Protein AF-A0A960Y0X4-F1 (afdb_monomer)

Nearest PDB structures (foldseek):
  5dse-assembly2_C  TM=6.921E-01  e=1.414E-07  Homo sapiens
  5w5h-assembly1_C  TM=6.794E-01  e=2.603E-06  Homo sapiens
  7y4i-assembly1_A  TM=2.860E-01  e=6.450E-10  Arabidopsis thaliana
  5l9u-assembly1_P  TM=4.238E-01  e=8.058E-06  Homo sapiens
  4rg9-assembly1_B  TM=3.822E-01  e=6.781E-05  Homo sapiens

Structure (mmCIF, N/CA/C/O backbone):
data_AF-A0A960Y0X4-F1
#
_entry.id   AF-A0A960Y0X4-F1
#
loop_
_atom_site.group_PDB
_atom_site.id
_atom_site.type_symbol
_atom_site.label_atom_id
_atom_site.label_alt_id
_atom_site.label_comp_id
_atom_site.label_asym_id
_atom_site.label_entity_id
_atom_site.label_seq_id
_atom_site.pdbx_PDB_ins_code
_atom_site.Cartn_x
_atom_site.Cartn_y
_atom_site.Cartn_z
_atom_site.occupancy
_atom_site.B_iso_or_equiv
_atom_site.auth_seq_id
_atom_site.auth_comp_id
_atom_site.auth_asym_id
_atom_site.auth_atom_id
_atom_site.pdbx_PDB_model_num
ATOM 1 N N . MET A 1 1 ? 31.683 33.259 -74.687 1.00 52.53 1 MET A N 1
ATOM 2 C CA . MET A 1 1 ? 31.850 31.888 -74.141 1.00 52.53 1 MET A CA 1
ATOM 3 C C . MET A 1 1 ? 31.065 30.911 -74.999 1.00 52.53 1 MET A C 1
ATOM 5 O O . MET A 1 1 ? 29.959 31.252 -75.394 1.00 52.53 1 MET A O 1
ATOM 9 N N . SER A 1 2 ? 31.614 29.732 -75.316 1.00 57.78 2 SER A N 1
ATOM 10 C CA . SER A 1 2 ? 30.882 28.741 -76.121 1.00 57.78 2 SER A CA 1
ATOM 11 C C . SER A 1 2 ? 29.668 28.186 -75.347 1.00 57.78 2 SER A C 1
ATOM 13 O O . SER A 1 2 ? 29.737 28.097 -74.115 1.00 57.78 2 SER A O 1
ATOM 15 N N . PRO A 1 3 ? 28.591 27.734 -76.020 1.00 58.56 3 PRO A N 1
ATOM 16 C CA . PRO A 1 3 ? 27.426 27.129 -75.360 1.00 58.56 3 PRO A CA 1
ATOM 17 C C . PRO A 1 3 ? 27.784 25.932 -74.458 1.00 58.56 3 PRO A C 1
ATOM 19 O O . PRO A 1 3 ? 27.142 25.699 -73.435 1.00 58.56 3 PRO A O 1
ATOM 22 N N . LYS A 1 4 ? 28.865 25.205 -74.778 1.00 52.84 4 LYS A N 1
ATOM 23 C CA . LYS A 1 4 ? 29.388 24.096 -73.958 1.00 52.84 4 LYS A CA 1
ATOM 24 C C . LYS A 1 4 ? 30.026 24.572 -72.646 1.00 52.84 4 LYS A C 1
ATOM 26 O O . LYS A 1 4 ? 29.969 23.856 -71.650 1.00 52.84 4 LYS A O 1
ATOM 31 N N . THR A 1 5 ? 30.600 25.775 -72.621 1.00 53.91 5 THR A N 1
ATOM 32 C CA . THR A 1 5 ? 31.235 26.365 -71.431 1.00 53.91 5 THR A CA 1
ATOM 33 C C . THR A 1 5 ? 30.184 26.878 -70.442 1.00 53.91 5 THR A C 1
ATOM 35 O O . THR A 1 5 ? 30.321 26.660 -69.244 1.00 53.91 5 THR A O 1
ATOM 38 N N . ILE A 1 6 ? 29.090 27.465 -70.941 1.00 56.78 6 ILE A N 1
ATOM 39 C CA . ILE A 1 6 ? 27.964 27.936 -70.115 1.00 56.78 6 ILE A CA 1
ATOM 40 C C . ILE A 1 6 ? 27.218 26.748 -69.496 1.00 56.78 6 ILE A C 1
ATOM 42 O O . ILE A 1 6 ? 26.946 26.767 -68.303 1.00 56.78 6 ILE A O 1
ATOM 46 N N . LYS A 1 7 ? 26.984 25.663 -70.252 1.00 51.16 7 LYS A N 1
ATOM 47 C CA . LYS A 1 7 ? 26.340 24.445 -69.723 1.00 51.16 7 LYS A CA 1
ATOM 48 C C . LYS A 1 7 ? 27.192 23.743 -68.653 1.00 51.16 7 LYS A C 1
ATOM 50 O O . LYS A 1 7 ? 26.644 23.249 -67.678 1.00 51.16 7 LYS A O 1
ATOM 55 N N . ARG A 1 8 ? 28.527 23.744 -68.789 1.00 51.09 8 ARG A N 1
ATOM 56 C CA . ARG A 1 8 ? 29.443 23.213 -67.761 1.00 51.09 8 ARG A CA 1
ATOM 57 C C . ARG A 1 8 ? 29.475 24.073 -66.500 1.00 51.09 8 ARG A C 1
ATOM 59 O O . ARG A 1 8 ? 29.460 23.505 -65.421 1.00 51.09 8 ARG A O 1
ATOM 66 N N . ILE A 1 9 ? 29.461 25.400 -66.628 1.00 55.06 9 ILE A N 1
ATOM 67 C CA . ILE A 1 9 ? 29.443 26.320 -65.480 1.00 55.06 9 ILE A CA 1
ATOM 68 C C . ILE A 1 9 ? 28.089 26.293 -64.768 1.00 55.06 9 ILE A C 1
ATOM 70 O O . ILE A 1 9 ? 28.076 26.302 -63.549 1.00 55.06 9 ILE A O 1
ATOM 74 N N . PHE A 1 10 ? 26.969 26.162 -65.487 1.00 49.91 10 PHE A N 1
ATOM 75 C CA . PHE A 1 10 ? 25.638 26.013 -64.879 1.00 49.91 10 PHE A CA 1
ATOM 76 C C . PHE A 1 10 ? 25.468 24.674 -64.147 1.00 49.91 10 PHE A C 1
ATOM 78 O O . PHE A 1 10 ? 24.898 24.633 -63.063 1.00 49.91 10 PHE A O 1
ATOM 85 N N . VAL A 1 11 ? 26.011 23.582 -64.699 1.00 52.34 11 VAL A N 1
ATOM 86 C CA . VAL A 1 11 ? 26.062 22.282 -64.010 1.00 52.34 11 VAL A CA 1
ATOM 87 C C . VAL A 1 11 ? 26.974 22.363 -62.777 1.00 52.34 11 VAL A C 1
ATOM 89 O O . VAL A 1 11 ? 26.594 21.869 -61.723 1.00 52.34 11 VAL A O 1
ATOM 92 N N . PHE A 1 12 ? 28.109 23.070 -62.850 1.00 48.59 12 PHE A N 1
ATOM 93 C CA . PHE A 1 12 ? 28.988 23.322 -61.696 1.00 48.59 12 PHE A CA 1
ATOM 94 C C . PHE A 1 12 ? 28.340 24.225 -60.625 1.00 48.59 12 PHE A C 1
ATOM 96 O O . PHE A 1 12 ? 28.504 23.966 -59.439 1.00 48.59 12 PHE A O 1
ATOM 103 N N . LEU A 1 13 ? 27.570 25.250 -61.009 1.00 46.69 13 LEU A N 1
ATOM 104 C CA . LEU A 1 13 ? 26.924 26.192 -60.080 1.00 46.69 13 LEU A CA 1
ATOM 105 C C . LEU A 1 13 ? 25.698 25.615 -59.365 1.00 46.69 13 LEU A C 1
ATOM 107 O O . LEU A 1 13 ? 25.328 26.130 -58.318 1.00 46.69 13 LEU A O 1
ATOM 111 N N . ILE A 1 14 ? 25.080 24.561 -59.905 1.00 50.66 14 ILE A N 1
ATOM 112 C CA . ILE A 1 14 ? 24.002 23.825 -59.229 1.00 50.66 14 ILE A CA 1
ATOM 113 C C . ILE A 1 14 ? 24.585 22.689 -58.374 1.00 50.66 14 ILE A C 1
ATOM 115 O O . ILE A 1 14 ? 24.101 22.470 -57.271 1.00 50.66 14 ILE A O 1
ATOM 119 N N . LEU A 1 15 ? 25.660 22.022 -58.821 1.00 42.72 15 LEU A N 1
ATOM 120 C CA . LEU A 1 15 ? 26.293 20.925 -58.073 1.00 42.72 15 LEU A CA 1
ATOM 121 C C . LEU A 1 15 ? 27.097 21.391 -56.850 1.00 42.72 15 LEU A C 1
ATOM 123 O O . LEU A 1 15 ? 27.050 20.731 -55.815 1.00 42.72 15 LEU A O 1
ATOM 127 N N . VAL A 1 16 ? 27.816 22.515 -56.924 1.00 45.53 16 VAL A N 1
ATOM 128 C CA . VAL A 1 16 ? 28.709 22.954 -55.833 1.00 45.53 16 VAL A CA 1
ATOM 129 C C . VAL A 1 16 ? 27.950 23.397 -54.568 1.00 45.53 16 VAL A C 1
ATOM 131 O O . VAL A 1 16 ? 28.339 22.949 -53.491 1.00 45.53 16 VAL A O 1
ATOM 134 N N . PRO A 1 17 ? 26.839 24.163 -54.625 1.00 46.56 17 PRO A N 1
ATOM 135 C CA . PRO A 1 17 ? 26.031 24.436 -53.435 1.00 46.56 17 PRO A CA 1
ATOM 136 C C . PRO A 1 17 ? 25.402 23.157 -52.873 1.00 46.56 17 PRO A C 1
ATOM 138 O O . PRO A 1 17 ? 25.453 22.935 -51.668 1.00 46.56 17 PRO A O 1
ATOM 141 N N . THR A 1 18 ? 24.874 22.267 -53.725 1.00 50.75 18 THR A N 1
ATOM 142 C CA . THR A 1 18 ? 24.269 21.008 -53.257 1.00 50.75 18 THR A CA 1
ATOM 143 C C . THR A 1 18 ? 25.275 20.068 -52.595 1.00 50.75 18 THR A C 1
ATOM 145 O O . THR A 1 18 ? 24.907 19.398 -51.635 1.00 50.75 18 THR A O 1
ATOM 148 N N . LEU A 1 19 ? 26.540 20.046 -53.041 1.00 48.09 19 LEU A N 1
ATOM 149 C CA . LEU A 1 19 ? 27.595 19.269 -52.384 1.00 48.09 19 LEU A CA 1
ATOM 150 C C . LEU A 1 19 ? 27.990 19.874 -51.026 1.00 48.09 19 LEU A C 1
ATOM 152 O O . LEU A 1 19 ? 28.060 19.143 -50.046 1.00 48.09 19 LEU A O 1
ATOM 156 N N . VAL A 1 20 ? 28.156 21.200 -50.927 1.00 51.97 20 VAL A N 1
ATOM 157 C CA . VAL A 1 20 ? 28.532 21.872 -49.662 1.00 51.97 20 VAL A CA 1
ATOM 158 C C . VAL A 1 20 ? 27.427 21.755 -48.593 1.00 51.97 20 VAL A C 1
ATOM 160 O O . VAL A 1 20 ? 27.714 21.588 -47.404 1.00 51.97 20 VAL A O 1
ATOM 163 N N . PHE A 1 21 ? 26.149 21.780 -48.991 1.00 52.91 21 PHE A N 1
ATOM 164 C CA . PHE A 1 21 ? 25.028 21.538 -48.071 1.00 52.91 21 PHE A CA 1
ATOM 165 C C . PHE A 1 21 ? 24.863 20.050 -47.704 1.00 52.91 21 PHE A C 1
ATOM 167 O O . PHE A 1 21 ? 24.535 19.739 -46.562 1.00 52.91 21 PHE A O 1
ATOM 174 N N . ALA A 1 22 ? 25.135 19.114 -48.620 1.00 58.75 22 ALA A N 1
ATOM 175 C CA . ALA A 1 22 ? 25.084 17.678 -48.321 1.00 58.75 22 ALA A CA 1
ATOM 176 C C . ALA A 1 22 ? 26.211 17.229 -47.371 1.00 58.75 22 ALA A C 1
ATOM 178 O O . ALA A 1 22 ? 25.963 16.429 -46.464 1.00 58.75 22 ALA A O 1
ATOM 179 N N . ASP A 1 23 ? 27.419 17.779 -47.532 1.00 60.94 23 ASP A N 1
ATOM 180 C CA . ASP A 1 23 ? 28.560 17.501 -46.652 1.00 60.94 23 ASP A CA 1
ATOM 181 C C . ASP A 1 23 ? 28.309 18.010 -45.224 1.00 60.94 23 ASP A C 1
ATOM 183 O O . ASP A 1 23 ? 28.592 17.300 -44.258 1.00 60.94 23 ASP A O 1
ATOM 187 N N . SER A 1 24 ? 27.674 19.179 -45.072 1.00 76.25 24 SER A N 1
ATOM 188 C CA . SER A 1 24 ? 27.323 19.718 -43.749 1.00 76.25 24 SER A CA 1
ATOM 189 C C . SER A 1 24 ? 26.185 18.950 -43.060 1.00 76.25 24 SER A C 1
ATOM 191 O O . SER A 1 24 ? 26.282 18.683 -41.863 1.00 76.25 24 SER A O 1
ATOM 193 N N . ILE A 1 25 ? 25.146 18.499 -43.780 1.00 85.25 25 ILE A N 1
ATOM 194 C CA . ILE A 1 25 ? 24.080 17.653 -43.198 1.00 85.25 25 ILE A CA 1
ATOM 195 C C . ILE A 1 25 ? 24.646 16.320 -42.699 1.00 85.25 25 ILE A C 1
ATOM 197 O O . ILE A 1 25 ? 24.353 15.908 -41.575 1.00 85.25 25 ILE A O 1
ATOM 201 N N . ASN A 1 26 ? 25.463 15.642 -43.513 1.00 87.62 26 ASN A N 1
ATOM 202 C CA . ASN A 1 26 ? 26.081 14.372 -43.126 1.00 87.62 26 ASN A CA 1
ATOM 203 C C . ASN A 1 26 ? 26.992 14.527 -41.907 1.00 87.62 26 ASN A C 1
ATOM 205 O O . ASN A 1 26 ? 27.048 13.629 -41.063 1.00 87.62 26 ASN A O 1
ATOM 209 N N . GLU A 1 27 ? 27.667 15.668 -41.781 1.00 89.69 27 GLU A N 1
ATOM 210 C CA . GLU A 1 27 ? 28.465 15.985 -40.606 1.00 89.69 27 GLU A CA 1
ATOM 211 C C . GLU A 1 27 ? 27.595 16.110 -39.343 1.00 89.69 27 GLU A C 1
ATOM 213 O O . GLU A 1 27 ? 27.880 15.447 -38.342 1.00 89.69 27 GLU A O 1
ATOM 218 N N . PHE A 1 28 ? 26.499 16.879 -39.391 1.00 92.94 28 PHE A N 1
ATOM 219 C CA . PHE A 1 28 ? 25.559 16.990 -38.268 1.00 92.94 28 PHE A CA 1
ATOM 220 C C . PHE A 1 28 ? 24.937 15.638 -37.898 1.00 92.94 28 PHE A C 1
ATOM 222 O O . PHE A 1 28 ? 24.882 15.298 -36.718 1.00 92.94 28 PHE A O 1
ATOM 229 N N . LEU A 1 29 ? 24.539 14.828 -38.882 1.00 94.12 29 LEU A N 1
ATOM 230 C CA . LEU A 1 29 ? 24.026 13.475 -38.647 1.00 94.12 29 LEU A CA 1
ATOM 231 C C . LEU A 1 29 ? 25.062 12.581 -37.962 1.00 94.12 29 LEU A C 1
ATOM 233 O O . LEU A 1 29 ? 24.750 11.922 -36.975 1.00 94.12 29 LEU A O 1
ATOM 237 N N . THR A 1 30 ? 26.307 12.599 -38.440 1.00 94.62 30 THR A N 1
ATOM 238 C CA . THR A 1 30 ? 27.386 11.766 -37.892 1.00 94.62 30 THR A CA 1
ATOM 239 C C . THR A 1 30 ? 27.749 12.186 -36.468 1.00 94.62 30 THR A C 1
ATOM 241 O O . THR A 1 30 ? 27.938 11.331 -35.600 1.00 94.62 30 THR A O 1
ATOM 244 N N . ARG A 1 31 ? 27.806 13.497 -36.188 1.00 93.25 31 ARG A N 1
ATOM 245 C CA . ARG A 1 31 ? 27.998 14.004 -34.820 1.00 93.25 31 ARG A CA 1
ATOM 246 C C . ARG A 1 31 ? 26.810 13.664 -33.923 1.00 93.25 31 ARG A C 1
ATOM 248 O O . ARG A 1 31 ? 27.024 13.259 -32.787 1.00 93.25 31 ARG A O 1
ATOM 255 N N . GLY A 1 32 ? 25.582 13.793 -34.426 1.00 95.88 32 GLY A N 1
ATOM 256 C CA . GLY A 1 32 ? 24.365 13.418 -33.708 1.00 95.88 32 GLY A CA 1
ATOM 257 C C . GLY A 1 32 ? 24.363 11.944 -33.318 1.00 95.88 32 GLY A C 1
ATOM 258 O O . GLY A 1 32 ? 24.170 11.620 -32.152 1.00 95.88 32 GLY A O 1
ATOM 259 N N . GLU A 1 33 ? 24.682 11.053 -34.256 1.00 95.69 33 GLU A N 1
ATOM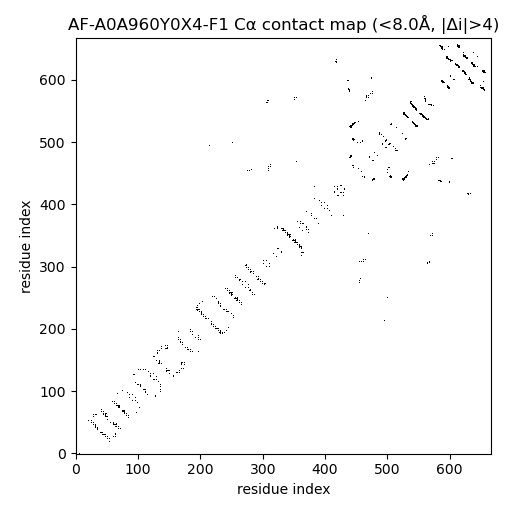 260 C CA . GLU A 1 33 ? 24.818 9.613 -34.010 1.00 95.69 33 GLU A CA 1
ATOM 261 C C . GLU A 1 33 ? 25.949 9.293 -33.036 1.00 95.69 33 GLU A C 1
ATOM 263 O O . GLU A 1 33 ? 25.802 8.409 -32.194 1.00 95.69 33 GLU A O 1
ATOM 268 N N . LYS A 1 34 ? 27.074 10.010 -33.123 1.00 94.31 34 LYS A N 1
ATOM 269 C CA . LYS A 1 34 ? 28.169 9.871 -32.163 1.00 94.31 34 LYS A CA 1
ATOM 270 C C . LYS A 1 34 ? 27.710 10.251 -30.755 1.00 94.31 34 LYS A C 1
ATOM 272 O O . LYS A 1 34 ? 27.830 9.423 -29.860 1.00 94.31 34 LYS A O 1
ATOM 277 N N . PHE A 1 35 ? 27.124 11.434 -30.574 1.00 90.69 35 PHE A N 1
ATOM 278 C CA . PHE A 1 35 ? 26.598 11.855 -29.274 1.00 90.69 35 PHE A CA 1
ATOM 279 C C . PHE A 1 35 ? 25.490 10.933 -28.767 1.00 90.69 35 PHE A C 1
ATOM 281 O O . PHE A 1 35 ? 25.406 10.692 -27.567 1.00 90.69 35 PHE A O 1
ATOM 288 N N . TYR A 1 36 ? 24.660 10.394 -29.662 1.00 90.38 36 TYR A N 1
ATOM 289 C CA . TYR A 1 36 ? 23.631 9.423 -29.309 1.00 90.38 36 TYR A CA 1
ATOM 290 C C . TYR A 1 36 ? 24.249 8.120 -28.789 1.00 90.38 36 TYR A C 1
ATOM 292 O O . TYR A 1 36 ? 23.844 7.639 -27.736 1.00 90.38 36 TYR A O 1
ATOM 300 N N . ARG A 1 37 ? 25.278 7.586 -29.467 1.00 87.56 37 ARG A N 1
ATOM 301 C CA . ARG A 1 37 ? 26.040 6.412 -28.999 1.00 87.56 37 ARG A CA 1
ATOM 302 C C . ARG A 1 37 ? 26.757 6.671 -27.673 1.00 87.56 37 ARG A C 1
ATOM 304 O O . ARG A 1 37 ? 26.824 5.779 -26.841 1.00 87.56 37 ARG A O 1
ATOM 311 N N . GLU A 1 38 ? 27.239 7.892 -27.459 1.00 83.25 38 GLU A N 1
ATOM 312 C CA . GLU A 1 38 ? 27.822 8.353 -26.188 1.00 83.25 38 GLU A CA 1
ATOM 313 C C . GLU A 1 38 ? 26.754 8.677 -25.123 1.00 83.25 38 GLU A C 1
ATOM 315 O O . GLU A 1 38 ? 27.083 9.178 -24.048 1.00 83.25 38 GLU A O 1
ATOM 320 N N . LYS A 1 39 ? 25.465 8.439 -25.419 1.00 81.75 39 LYS A N 1
ATOM 321 C CA . LYS A 1 39 ? 24.304 8.720 -24.556 1.00 81.75 39 LYS A CA 1
ATOM 322 C C . LYS A 1 39 ? 24.198 10.180 -24.105 1.00 81.75 39 LYS A C 1
ATOM 324 O O . LYS A 1 39 ? 23.465 10.531 -23.179 1.00 81.75 39 LYS A O 1
ATOM 329 N N . ASN A 1 40 ? 24.876 11.082 -24.809 1.00 84.06 40 ASN A N 1
ATOM 330 C CA . ASN A 1 40 ? 24.754 12.518 -24.634 1.00 84.06 40 ASN A CA 1
ATOM 331 C C . ASN A 1 40 ? 23.546 13.034 -25.422 1.00 84.06 40 ASN A C 1
ATOM 333 O O . ASN A 1 40 ? 23.663 13.778 -26.400 1.00 84.06 40 ASN A O 1
ATOM 337 N N . TYR A 1 41 ? 22.356 12.610 -24.993 1.00 86.75 41 TYR A N 1
ATOM 338 C CA . TYR A 1 41 ? 21.123 12.817 -25.746 1.00 86.75 41 TYR A CA 1
ATOM 339 C C . TYR A 1 41 ? 20.803 14.298 -25.974 1.00 86.75 41 TYR A C 1
ATOM 341 O O . TYR A 1 41 ? 20.303 14.656 -27.032 1.00 86.75 41 TYR A O 1
ATOM 349 N N . ARG A 1 42 ? 21.150 15.195 -25.039 1.00 88.25 42 ARG A N 1
ATOM 350 C CA . ARG A 1 42 ? 20.933 16.642 -25.231 1.00 88.25 42 ARG A CA 1
ATOM 351 C C . ARG A 1 42 ? 21.752 17.194 -26.399 1.00 88.25 42 ARG A C 1
ATOM 353 O O . ARG A 1 42 ? 21.224 17.955 -27.208 1.00 88.25 42 ARG A O 1
ATOM 360 N N . GLN A 1 43 ? 23.022 16.804 -26.508 1.00 87.12 43 GLN A N 1
ATOM 361 C CA . GLN A 1 43 ? 23.874 17.237 -27.618 1.00 87.12 43 GLN A CA 1
ATOM 362 C C . GLN A 1 43 ? 23.473 16.555 -28.928 1.00 87.12 43 GLN A C 1
ATOM 364 O O . GLN A 1 43 ? 23.389 17.228 -29.956 1.00 87.12 43 GLN A O 1
ATOM 369 N N . ALA A 1 44 ? 23.145 15.260 -28.883 1.00 94.38 44 ALA A N 1
ATOM 370 C CA . ALA A 1 44 ? 22.633 14.519 -30.032 1.00 94.38 44 ALA A CA 1
ATOM 371 C C . ALA A 1 44 ? 21.368 15.169 -30.611 1.00 94.38 44 ALA A C 1
ATOM 373 O O . ALA A 1 44 ? 21.296 15.413 -31.815 1.00 94.38 44 ALA A O 1
ATOM 374 N N . LEU A 1 45 ? 20.416 15.538 -29.745 1.00 95.31 45 LEU A N 1
ATOM 375 C CA . LEU A 1 45 ? 19.151 16.157 -30.135 1.00 95.31 45 LEU A CA 1
ATOM 376 C C . LEU A 1 45 ? 19.395 17.467 -30.888 1.00 95.31 45 LEU A C 1
ATOM 378 O O . LEU A 1 45 ? 18.781 17.708 -31.924 1.00 95.31 45 LEU A O 1
ATOM 382 N N . GLY A 1 46 ? 20.335 18.284 -30.398 1.00 91.75 46 GLY A N 1
ATOM 383 C CA . GLY A 1 46 ? 20.745 19.520 -31.059 1.00 91.75 46 GLY A CA 1
ATOM 384 C C . GLY A 1 46 ? 21.320 19.281 -32.457 1.00 91.75 46 GLY A C 1
ATOM 385 O O . GLY A 1 46 ? 20.923 19.962 -33.397 1.00 91.75 46 GLY A O 1
ATOM 386 N N . GLN A 1 47 ? 22.206 18.292 -32.623 1.00 97.12 47 GLN A N 1
ATOM 387 C CA . GLN A 1 47 ? 22.786 17.980 -33.936 1.00 97.12 47 GLN A CA 1
ATOM 388 C C . GLN A 1 47 ? 21.738 17.455 -34.928 1.00 97.12 47 GLN A C 1
ATOM 390 O O . GLN A 1 47 ? 21.710 17.895 -36.076 1.00 97.12 47 GLN A O 1
ATOM 395 N N . PHE A 1 48 ? 20.844 16.561 -34.493 1.00 97.25 48 PHE A N 1
ATOM 396 C CA . PHE A 1 48 ? 19.767 16.075 -35.356 1.00 97.25 48 PHE A CA 1
ATOM 397 C C . PHE A 1 48 ? 18.785 17.184 -35.729 1.00 97.25 48 PHE A C 1
ATOM 399 O O . PHE A 1 48 ? 18.347 17.238 -36.875 1.00 97.25 48 PHE A O 1
ATOM 406 N N . LYS A 1 49 ? 18.500 18.112 -34.808 1.00 96.44 49 LYS A N 1
ATOM 407 C CA . LYS A 1 49 ? 17.683 19.290 -35.107 1.00 96.44 49 LYS A CA 1
ATOM 408 C C . LYS A 1 49 ? 18.321 20.163 -36.190 1.00 96.44 49 LYS A C 1
ATOM 410 O O . LYS A 1 49 ? 17.645 20.484 -37.157 1.00 96.44 49 LYS A O 1
ATOM 415 N N . PHE A 1 50 ? 19.621 20.457 -36.098 1.00 93.94 50 PHE A N 1
ATOM 416 C CA . PHE A 1 50 ? 20.326 21.184 -37.162 1.00 93.94 50 PHE A CA 1
ATOM 417 C C . PHE A 1 50 ? 20.271 20.451 -38.511 1.00 93.94 50 PHE A C 1
ATOM 419 O O . PHE A 1 50 ? 20.075 21.083 -39.546 1.00 93.94 50 PHE A O 1
ATOM 426 N N . ALA A 1 51 ? 20.395 19.120 -38.516 1.00 94.94 51 ALA A N 1
ATOM 427 C CA . ALA A 1 51 ? 20.256 18.330 -39.739 1.00 94.94 51 ALA A CA 1
ATOM 428 C C . ALA A 1 51 ? 18.835 18.405 -40.340 1.00 94.94 51 ALA A C 1
ATOM 430 O O . ALA A 1 51 ? 18.705 18.453 -41.563 1.00 94.94 51 ALA A O 1
ATOM 431 N N . ILE A 1 52 ? 17.789 18.447 -39.504 1.00 95.50 52 ILE A N 1
ATOM 432 C CA . ILE A 1 52 ? 16.391 18.644 -39.932 1.00 95.50 52 ILE A CA 1
ATOM 433 C C . ILE A 1 52 ? 16.179 20.062 -40.475 1.00 95.50 52 ILE A C 1
ATOM 435 O O . ILE A 1 52 ? 15.553 20.217 -41.519 1.00 95.50 52 ILE A O 1
ATOM 439 N N . ASP A 1 53 ? 16.724 21.086 -39.816 1.00 93.62 53 ASP A N 1
ATOM 440 C CA . ASP A 1 53 ? 16.593 22.482 -40.256 1.00 93.62 53 ASP A CA 1
ATOM 441 C C . ASP A 1 53 ? 17.230 22.698 -41.644 1.00 93.62 53 ASP A C 1
ATOM 443 O O . ASP A 1 53 ? 16.715 23.464 -42.459 1.00 93.62 53 ASP A O 1
ATOM 447 N N . LEU A 1 54 ? 18.326 21.988 -41.941 1.00 91.38 54 LEU A N 1
ATOM 448 C CA . LEU A 1 54 ? 18.993 22.010 -43.248 1.00 91.38 54 LEU A CA 1
ATOM 449 C C . LEU A 1 54 ? 18.290 21.146 -44.306 1.00 91.38 54 LEU A C 1
ATOM 451 O O . LEU A 1 54 ? 18.298 21.495 -45.487 1.00 91.38 54 LEU A O 1
ATOM 455 N N . ASN A 1 55 ? 17.695 20.018 -43.909 1.00 90.38 55 ASN A N 1
ATOM 456 C CA . ASN A 1 55 ? 16.885 19.178 -44.788 1.00 90.38 55 ASN A CA 1
ATOM 457 C C . ASN A 1 55 ? 15.663 18.606 -44.046 1.00 90.38 55 ASN A C 1
ATOM 459 O O . ASN A 1 55 ? 15.750 17.523 -43.449 1.00 90.38 55 ASN A O 1
ATOM 463 N N . PRO A 1 56 ? 14.495 19.263 -44.178 1.00 93.19 56 PRO A N 1
ATOM 464 C CA . PRO A 1 56 ? 13.270 18.851 -43.497 1.00 93.19 56 PRO A CA 1
ATOM 465 C C . PRO A 1 56 ? 12.738 17.469 -43.888 1.00 93.19 56 PRO A C 1
ATOM 467 O O . PRO A 1 56 ? 11.899 16.932 -43.173 1.00 93.19 56 PRO A O 1
ATOM 470 N N . ASN A 1 57 ? 13.210 16.878 -44.991 1.00 91.06 57 ASN A N 1
ATOM 471 C CA . ASN A 1 57 ? 12.758 15.574 -45.490 1.00 91.06 57 ASN A CA 1
ATOM 472 C C . ASN A 1 57 ? 13.783 14.453 -45.244 1.00 91.06 57 ASN A C 1
ATOM 474 O O . ASN A 1 57 ? 13.669 13.366 -45.807 1.00 91.06 57 ASN A O 1
ATOM 478 N N . SER A 1 58 ? 14.821 14.700 -44.440 1.00 94.06 58 SER A N 1
ATOM 479 C CA . SER A 1 58 ? 15.832 13.685 -44.140 1.00 94.06 58 SER A CA 1
ATOM 480 C C . SER A 1 58 ? 15.292 12.629 -43.171 1.00 94.06 58 SER A C 1
ATOM 482 O O . SER A 1 58 ? 15.272 12.847 -41.958 1.00 94.06 58 SER A O 1
ATOM 484 N N . ASN A 1 59 ? 14.917 11.452 -43.686 1.00 95.12 59 ASN A N 1
ATOM 485 C CA . ASN A 1 59 ? 14.470 10.316 -42.865 1.00 95.12 59 ASN A CA 1
ATOM 486 C C . ASN A 1 59 ? 15.499 9.942 -41.789 1.00 95.12 59 ASN A C 1
ATOM 488 O O . ASN A 1 59 ? 15.136 9.706 -40.642 1.00 95.12 59 ASN A O 1
ATOM 492 N N . ARG A 1 60 ? 16.796 9.970 -42.122 1.00 94.88 60 ARG A N 1
ATOM 493 C CA . ARG A 1 60 ? 17.884 9.698 -41.168 1.00 94.88 60 ARG A CA 1
ATOM 494 C C . ARG A 1 60 ? 17.944 10.736 -40.041 1.00 94.88 60 ARG A C 1
ATOM 496 O O . ARG A 1 60 ? 18.163 10.362 -38.891 1.00 94.88 60 ARG A O 1
ATOM 503 N N . ALA A 1 61 ? 17.717 12.018 -40.348 1.00 95.88 61 ALA A N 1
ATOM 504 C CA . ALA A 1 61 ? 17.667 13.075 -39.336 1.00 95.88 61 ALA A CA 1
ATOM 505 C C . ALA A 1 61 ? 16.448 12.916 -38.422 1.00 95.88 61 ALA A C 1
ATOM 507 O O . ALA A 1 61 ? 16.593 12.969 -37.202 1.00 95.88 61 ALA A O 1
ATOM 508 N N . HIS A 1 62 ? 15.276 12.648 -39.005 1.00 97.50 62 HIS A N 1
ATOM 509 C CA . HIS A 1 62 ? 14.041 12.397 -38.259 1.00 97.50 62 HIS A CA 1
ATOM 510 C C . HIS A 1 62 ? 14.128 11.147 -37.387 1.00 97.50 62 HIS A C 1
ATOM 512 O O . HIS A 1 62 ? 13.722 11.205 -36.233 1.00 97.50 62 HIS A O 1
ATOM 518 N N . LEU A 1 63 ? 14.720 10.049 -37.869 1.00 97.12 63 LEU A N 1
ATOM 519 C CA . LEU A 1 63 ? 14.968 8.848 -37.060 1.00 97.12 63 LEU A CA 1
ATOM 520 C C . LEU A 1 63 ? 15.897 9.140 -35.880 1.00 97.12 63 LEU A C 1
ATOM 522 O O . LEU A 1 63 ? 15.592 8.765 -34.749 1.00 97.12 63 LEU A O 1
ATOM 526 N N . GLY A 1 64 ? 17.023 9.816 -36.128 1.00 96.19 64 GLY A N 1
ATOM 527 C CA . GLY A 1 64 ? 17.968 10.191 -35.077 1.00 96.19 64 GLY A CA 1
ATOM 528 C C . GLY A 1 64 ? 17.334 11.111 -34.034 1.00 96.19 64 GLY A C 1
ATOM 529 O O . GLY A 1 64 ? 17.450 10.869 -32.830 1.00 96.19 64 GLY A O 1
ATOM 530 N N . TYR A 1 65 ? 16.585 12.118 -34.486 1.00 97.38 65 TYR A N 1
ATOM 531 C CA . TYR A 1 65 ? 15.835 13.018 -33.616 1.00 97.38 65 TYR A CA 1
ATOM 532 C C . TYR A 1 65 ? 14.752 12.275 -32.826 1.00 97.38 65 TYR A C 1
ATOM 534 O O . TYR A 1 65 ? 14.621 12.498 -31.624 1.00 97.38 65 TYR A O 1
ATOM 542 N N . ALA A 1 66 ? 14.019 11.356 -33.459 1.00 96.69 66 ALA A N 1
ATOM 543 C CA . ALA A 1 66 ? 12.968 10.579 -32.814 1.00 96.69 66 ALA A CA 1
ATOM 544 C C . ALA A 1 66 ? 13.522 9.697 -31.689 1.00 96.69 66 ALA A C 1
ATOM 546 O O . ALA A 1 66 ? 13.050 9.783 -30.553 1.00 96.69 66 ALA A O 1
ATOM 547 N N . LYS A 1 67 ? 14.567 8.911 -31.978 1.00 95.19 67 LYS A N 1
ATOM 548 C CA . LYS A 1 67 ? 15.249 8.050 -30.997 1.00 95.19 67 LYS A CA 1
ATOM 549 C C . LYS A 1 67 ? 15.800 8.863 -29.826 1.00 95.19 67 LYS A C 1
ATOM 551 O O . LYS A 1 67 ? 15.661 8.472 -28.670 1.00 95.19 67 LYS A O 1
ATOM 556 N N . THR A 1 68 ? 16.393 10.019 -30.117 1.00 93.81 68 THR A N 1
ATOM 557 C CA . THR A 1 68 ? 16.982 10.886 -29.089 1.00 93.81 68 THR A CA 1
ATOM 558 C C . THR A 1 68 ? 15.922 11.568 -28.225 1.00 93.81 68 THR A C 1
ATOM 560 O O . THR A 1 68 ? 16.068 11.627 -27.006 1.00 93.81 68 THR A O 1
ATOM 563 N N . SER A 1 69 ? 14.839 12.051 -28.837 1.00 91.69 69 SER A N 1
ATOM 564 C CA . SER A 1 69 ? 13.693 12.627 -28.125 1.00 91.69 69 SER A CA 1
ATOM 565 C C . SER A 1 69 ? 13.048 11.606 -27.193 1.00 91.69 69 SER A C 1
ATOM 567 O O . SER A 1 69 ? 12.738 11.939 -26.052 1.00 91.69 69 SER A O 1
ATOM 569 N N . LEU A 1 70 ? 12.908 10.351 -27.638 1.00 89.50 70 LEU A N 1
ATOM 570 C CA . LEU A 1 70 ? 12.367 9.276 -26.808 1.00 89.50 70 LEU A CA 1
ATOM 571 C C . LEU A 1 70 ? 13.252 8.999 -25.589 1.00 89.50 70 LEU A C 1
ATOM 573 O O . LEU A 1 70 ? 12.739 8.938 -24.474 1.00 89.50 70 LEU A O 1
ATOM 577 N N . ALA A 1 71 ? 14.573 8.919 -25.784 1.00 84.44 71 ALA A N 1
ATOM 578 C CA . ALA A 1 71 ? 15.539 8.727 -24.701 1.00 84.44 71 ALA A CA 1
ATOM 579 C C . ALA A 1 71 ? 15.529 9.870 -23.663 1.00 84.44 71 ALA A C 1
ATOM 581 O O . ALA A 1 71 ? 15.845 9.652 -22.498 1.00 84.44 71 ALA A O 1
ATOM 582 N N . LEU A 1 72 ? 15.134 11.083 -24.067 1.00 83.12 72 LEU A N 1
ATOM 583 C CA . LEU A 1 72 ? 14.949 12.239 -23.179 1.00 83.12 72 LEU A CA 1
ATOM 584 C C . LEU A 1 72 ? 13.548 12.319 -22.546 1.00 83.12 72 LEU A C 1
ATOM 586 O O . LEU A 1 72 ? 13.285 13.235 -21.771 1.00 83.12 72 LEU A O 1
ATOM 590 N N . GLY A 1 73 ? 12.642 11.393 -22.872 1.00 82.06 73 GLY A N 1
ATOM 591 C CA . GLY A 1 73 ? 11.260 11.387 -22.387 1.00 82.06 73 GLY A CA 1
ATOM 592 C C . GLY A 1 73 ? 10.284 12.253 -23.197 1.00 82.06 73 GLY A C 1
ATOM 593 O O . GLY A 1 73 ? 9.090 12.262 -22.894 1.00 82.06 73 GLY A O 1
ATOM 594 N N . SER A 1 74 ? 10.736 12.926 -24.261 1.00 87.12 74 SER A N 1
ATOM 595 C CA . SER A 1 74 ? 9.896 13.716 -25.174 1.00 87.12 74 SER A CA 1
ATOM 596 C C . SER A 1 74 ? 9.145 12.817 -26.165 1.00 87.12 74 SER A C 1
ATOM 598 O O . SER A 1 74 ? 9.460 12.753 -27.357 1.00 87.12 74 SER A O 1
ATOM 600 N N . ARG A 1 75 ? 8.128 12.104 -25.668 1.00 90.50 75 ARG A N 1
ATOM 601 C CA . ARG A 1 75 ? 7.338 11.127 -26.445 1.00 90.50 75 ARG A CA 1
ATOM 602 C C . ARG A 1 75 ? 6.624 11.747 -27.647 1.00 90.50 75 ARG A C 1
ATOM 604 O O . ARG A 1 75 ? 6.653 11.169 -28.727 1.00 90.50 75 ARG A O 1
ATOM 611 N N . LEU A 1 76 ? 6.037 12.935 -27.483 1.00 90.75 76 LEU A N 1
ATOM 612 C CA . LEU A 1 76 ? 5.292 13.613 -28.551 1.00 90.75 76 LEU A CA 1
ATOM 613 C C . LEU A 1 76 ? 6.200 14.007 -29.728 1.00 90.75 76 LEU A C 1
ATOM 615 O O . LEU A 1 76 ? 5.880 13.726 -30.883 1.00 90.75 76 LEU A O 1
ATOM 619 N N . ASP A 1 77 ? 7.351 14.611 -29.433 1.00 91.94 77 ASP A N 1
ATOM 620 C CA . ASP A 1 77 ? 8.334 15.013 -30.446 1.00 91.94 77 ASP A CA 1
ATOM 621 C C . ASP A 1 77 ? 8.909 13.795 -31.178 1.00 91.94 77 ASP A C 1
ATOM 623 O O . ASP A 1 77 ? 9.084 13.807 -32.403 1.00 91.94 77 ASP A O 1
ATOM 627 N N . SER A 1 78 ? 9.144 12.715 -30.427 1.00 95.56 78 SER A N 1
ATOM 628 C CA . SER A 1 78 ? 9.571 11.434 -30.978 1.00 95.56 78 SER A CA 1
ATOM 629 C C . SER A 1 78 ? 8.531 10.848 -31.934 1.00 95.56 78 SER A C 1
ATOM 631 O O . SER A 1 78 ? 8.852 10.542 -33.084 1.00 95.56 78 SER A O 1
ATOM 633 N N . LEU A 1 79 ? 7.268 10.783 -31.503 1.00 95.75 79 LEU A N 1
ATOM 634 C CA . LEU A 1 79 ? 6.159 10.244 -32.287 1.00 95.75 79 LEU A CA 1
ATOM 635 C C . LEU A 1 79 ? 5.970 11.003 -33.602 1.00 95.75 79 LEU A C 1
ATOM 637 O O . LEU A 1 79 ? 5.817 10.388 -34.656 1.00 95.75 79 LEU A O 1
ATOM 641 N N . ASN A 1 80 ? 6.010 12.336 -33.553 1.00 95.69 80 ASN A N 1
ATOM 642 C CA . ASN A 1 80 ? 5.879 13.178 -34.742 1.00 95.69 80 ASN A CA 1
ATOM 643 C C . ASN A 1 80 ? 7.004 12.915 -35.749 1.00 95.69 80 ASN A C 1
ATOM 645 O O . ASN A 1 80 ? 6.753 12.818 -36.949 1.00 95.69 80 ASN A O 1
ATOM 649 N N . SER A 1 81 ? 8.230 12.745 -35.260 1.00 97.06 81 SER A N 1
ATOM 650 C CA . SER A 1 81 ? 9.398 12.512 -36.111 1.00 97.06 81 SER A CA 1
ATOM 651 C C . SER A 1 81 ? 9.397 11.101 -36.708 1.00 97.06 81 SER A C 1
ATOM 653 O O . SER A 1 81 ? 9.676 10.941 -37.894 1.00 97.06 81 SER A O 1
ATOM 655 N N . TYR A 1 82 ? 8.979 10.077 -35.956 1.00 97.75 82 TYR A N 1
ATOM 656 C CA . TYR A 1 82 ? 8.753 8.746 -36.531 1.00 97.75 82 TYR A CA 1
ATOM 657 C C . TYR A 1 82 ? 7.638 8.749 -37.581 1.00 97.75 82 TYR A C 1
ATOM 659 O O . TYR A 1 82 ? 7.802 8.153 -38.645 1.00 97.75 82 TYR A O 1
ATOM 667 N N . LYS A 1 83 ? 6.531 9.464 -37.339 1.00 95.94 83 LYS A N 1
ATOM 668 C CA . LYS A 1 83 ? 5.453 9.618 -38.330 1.00 95.94 83 LYS A CA 1
ATOM 669 C C . LYS A 1 83 ? 5.944 10.290 -39.612 1.00 95.94 83 LYS A C 1
ATOM 671 O O . LYS A 1 83 ? 5.556 9.851 -40.688 1.00 95.94 83 LYS A O 1
ATOM 676 N N . LYS A 1 84 ? 6.850 11.270 -39.525 1.00 96.75 84 LYS A N 1
ATOM 677 C CA . LYS A 1 84 ? 7.481 11.888 -40.706 1.00 96.75 84 LYS A CA 1
ATOM 678 C C . LYS A 1 84 ? 8.269 10.892 -41.556 1.00 96.75 84 LYS A C 1
ATOM 680 O O . LYS A 1 84 ? 8.216 10.969 -42.778 1.00 96.75 84 LYS A O 1
ATOM 685 N N . VAL A 1 85 ? 8.943 9.929 -40.929 1.00 97.25 85 VAL A N 1
ATOM 686 C CA . VAL A 1 85 ? 9.617 8.837 -41.651 1.00 97.25 85 VAL A CA 1
ATOM 687 C C . VAL A 1 85 ? 8.589 7.923 -42.322 1.00 97.25 85 VAL A C 1
ATOM 689 O O . VAL A 1 85 ? 8.768 7.540 -43.471 1.00 97.25 85 VAL A O 1
ATOM 692 N N . LEU A 1 86 ? 7.482 7.609 -41.642 1.00 95.31 86 LEU A N 1
ATOM 693 C CA . LEU A 1 86 ? 6.423 6.753 -42.190 1.00 95.31 86 LEU A CA 1
ATOM 694 C C . LEU A 1 86 ? 5.600 7.420 -43.306 1.00 95.31 86 LEU A C 1
ATOM 696 O O . LEU A 1 86 ? 5.033 6.712 -44.133 1.00 95.31 86 LEU A O 1
ATOM 700 N N . GLU A 1 87 ? 5.546 8.754 -43.370 1.00 95.44 87 GLU A N 1
ATOM 701 C CA . GLU A 1 87 ? 4.928 9.481 -44.492 1.00 95.44 87 GLU A CA 1
ATOM 702 C C . GLU A 1 87 ? 5.642 9.190 -45.823 1.00 95.44 87 GLU A C 1
ATOM 704 O O . GLU A 1 87 ? 4.989 9.077 -46.860 1.00 95.44 87 GLU A O 1
ATOM 709 N N . SER A 1 88 ? 6.974 9.063 -45.803 1.00 93.62 88 SER A N 1
ATOM 710 C CA . SER A 1 88 ? 7.783 8.771 -46.993 1.00 93.62 88 SER A CA 1
ATOM 711 C C . SER A 1 88 ? 8.042 7.273 -47.177 1.00 93.62 88 SER A C 1
ATOM 713 O O . SER A 1 88 ? 8.047 6.776 -48.303 1.00 93.62 88 SER A O 1
ATOM 715 N N . GLU A 1 89 ? 8.206 6.538 -46.077 1.00 93.56 89 GLU A N 1
ATOM 716 C CA . GLU A 1 89 ? 8.480 5.105 -46.050 1.00 93.56 89 GLU A CA 1
ATOM 717 C C . GLU A 1 89 ? 7.503 4.381 -45.102 1.00 93.56 89 GLU A C 1
ATOM 719 O O . GLU A 1 89 ? 7.871 4.011 -43.983 1.00 93.56 89 GLU A O 1
ATOM 724 N N . PRO A 1 90 ? 6.258 4.096 -45.540 1.00 91.44 90 PRO A N 1
ATOM 725 C CA . PRO A 1 90 ? 5.211 3.524 -44.678 1.00 91.44 90 PRO A CA 1
ATOM 726 C C . PRO A 1 90 ? 5.568 2.181 -44.035 1.00 91.44 90 PRO A C 1
ATOM 728 O O . PRO A 1 90 ? 4.996 1.789 -43.023 1.00 91.44 90 PRO A O 1
ATOM 731 N N . LYS A 1 91 ? 6.523 1.459 -44.629 1.00 89.50 91 LYS A N 1
ATOM 732 C CA . LYS A 1 91 ? 7.014 0.164 -44.152 1.00 89.50 91 LYS A CA 1
ATOM 733 C C . LYS A 1 91 ? 8.398 0.273 -43.505 1.00 89.50 91 LYS A C 1
ATOM 735 O O . LYS A 1 91 ? 9.124 -0.718 -43.527 1.00 89.50 91 LYS A O 1
ATOM 740 N N . HIS A 1 92 ? 8.816 1.431 -42.990 1.00 93.94 92 HIS A N 1
ATOM 741 C CA . HIS A 1 92 ? 10.118 1.578 -42.330 1.00 93.94 92 HIS A CA 1
ATOM 742 C C . HIS A 1 92 ? 10.106 0.959 -40.923 1.00 93.94 92 HIS A C 1
ATOM 744 O O . HIS A 1 92 ? 9.400 1.416 -40.026 1.00 93.94 92 HIS A O 1
ATOM 750 N N . LYS A 1 93 ? 10.913 -0.084 -40.705 1.00 93.75 93 LYS A N 1
ATOM 751 C CA . LYS A 1 93 ? 10.795 -1.008 -39.555 1.00 93.75 93 LYS A CA 1
ATOM 752 C C . LYS A 1 93 ? 11.106 -0.326 -38.236 1.00 93.75 93 LYS A C 1
ATOM 754 O O . LYS A 1 93 ? 10.361 -0.482 -37.279 1.00 93.75 93 LYS A O 1
ATOM 759 N N . GLU A 1 94 ? 12.166 0.476 -38.202 1.00 93.12 94 GLU A N 1
ATOM 760 C CA . GLU A 1 94 ? 12.533 1.216 -36.991 1.00 93.12 94 GLU A CA 1
ATOM 761 C C . GLU A 1 94 ? 11.501 2.291 -36.644 1.00 93.12 94 GLU A C 1
ATOM 763 O O . GLU A 1 94 ? 11.299 2.585 -35.473 1.00 93.12 94 GLU A O 1
ATOM 768 N N . ALA A 1 95 ? 10.831 2.865 -37.649 1.00 95.44 95 ALA A N 1
ATOM 769 C CA . ALA A 1 95 ? 9.819 3.886 -37.406 1.00 95.44 95 ALA A CA 1
ATOM 770 C C . ALA A 1 95 ? 8.505 3.248 -36.936 1.00 95.44 95 ALA A C 1
ATOM 772 O O . ALA A 1 95 ? 7.912 3.738 -35.982 1.00 95.44 95 ALA A O 1
ATOM 773 N N . LEU A 1 96 ? 8.102 2.113 -37.525 1.00 96.00 96 LEU A N 1
ATOM 774 C CA . LEU A 1 96 ? 6.991 1.294 -37.024 1.00 96.00 96 LEU A CA 1
ATOM 775 C C . LEU A 1 96 ? 7.240 0.843 -35.579 1.00 96.00 96 LEU A C 1
ATOM 777 O O . LEU A 1 96 ? 6.362 1.002 -34.736 1.00 96.00 96 LEU A O 1
ATOM 781 N N . SER A 1 97 ? 8.448 0.348 -35.287 1.00 95.25 97 SER A N 1
ATOM 782 C CA . SER A 1 97 ? 8.878 -0.032 -33.936 1.00 95.25 97 SER A CA 1
ATOM 783 C C . SER A 1 97 ? 8.793 1.141 -32.965 1.00 95.25 97 SER A C 1
ATOM 785 O O . SER A 1 97 ? 8.200 1.005 -31.905 1.00 95.25 97 SER A O 1
ATOM 787 N N . GLY A 1 98 ? 9.322 2.309 -33.343 1.00 95.19 98 GLY A N 1
ATOM 788 C CA . GLY A 1 98 ? 9.300 3.502 -32.500 1.00 95.19 98 GLY A CA 1
ATOM 789 C C . GLY A 1 98 ? 7.893 4.038 -32.228 1.00 95.19 98 GLY A C 1
ATOM 790 O O . GLY A 1 98 ? 7.593 4.433 -31.103 1.00 95.19 98 GLY A O 1
ATOM 791 N N . VAL A 1 99 ? 6.999 4.013 -33.226 1.00 96.44 99 VAL A N 1
ATOM 792 C CA . VAL A 1 99 ? 5.581 4.352 -33.019 1.00 96.44 99 VAL A CA 1
ATOM 793 C C . VAL A 1 99 ? 4.930 3.348 -32.072 1.00 96.44 99 VAL A C 1
ATOM 795 O O . VAL A 1 99 ? 4.318 3.766 -31.094 1.00 96.44 99 VAL A O 1
ATOM 798 N N . ALA A 1 100 ? 5.099 2.045 -32.314 1.00 95.75 100 ALA A N 1
ATOM 799 C CA . ALA A 1 100 ? 4.534 1.004 -31.459 1.00 95.75 100 ALA A CA 1
ATOM 800 C C . ALA A 1 100 ? 5.053 1.092 -30.017 1.00 95.75 100 ALA A C 1
ATOM 802 O O . ALA A 1 100 ? 4.270 0.952 -29.076 1.00 95.75 100 ALA A O 1
ATOM 803 N N . GLU A 1 101 ? 6.340 1.387 -29.828 1.00 94.62 101 GLU A N 1
ATOM 804 C CA . GLU A 1 101 ? 6.927 1.586 -28.509 1.00 94.62 101 GLU A CA 1
ATOM 805 C C . GLU A 1 101 ? 6.225 2.731 -27.769 1.00 94.62 101 GLU A C 1
ATOM 807 O O . GLU A 1 101 ? 5.783 2.549 -26.633 1.00 94.62 101 GLU A O 1
ATOM 812 N N . ILE A 1 102 ? 6.074 3.893 -28.412 1.00 94.25 102 ILE A N 1
ATOM 813 C CA . ILE A 1 102 ? 5.426 5.067 -27.812 1.00 94.25 102 ILE A CA 1
ATOM 814 C C . ILE A 1 102 ? 3.955 4.777 -27.508 1.00 94.25 102 ILE A C 1
ATOM 816 O O . ILE A 1 102 ? 3.514 5.007 -26.383 1.00 94.25 102 ILE A O 1
ATOM 820 N N . THR A 1 103 ? 3.219 4.195 -28.457 1.00 92.94 103 THR A N 1
ATOM 821 C CA . THR A 1 103 ? 1.817 3.788 -28.277 1.00 92.94 103 THR A CA 1
ATOM 822 C C . THR A 1 103 ? 1.672 2.795 -27.117 1.00 92.94 103 THR A C 1
ATOM 824 O O . THR A 1 103 ? 0.771 2.913 -26.285 1.00 92.94 103 THR A O 1
ATOM 827 N N . SER A 1 104 ? 2.607 1.849 -26.983 1.00 92.12 104 SER A N 1
ATOM 828 C CA . SER A 1 104 ? 2.655 0.936 -25.841 1.00 92.12 104 SER A CA 1
ATOM 829 C C . SER A 1 104 ? 2.969 1.665 -24.530 1.00 92.12 104 SER A C 1
ATOM 831 O O . SER A 1 104 ? 2.418 1.298 -23.496 1.00 92.12 104 SER A O 1
ATOM 833 N N . LEU A 1 105 ? 3.859 2.660 -24.527 1.00 85.69 105 LEU A N 1
ATOM 834 C CA . LEU A 1 105 ? 4.191 3.460 -23.339 1.00 85.69 105 LEU A CA 1
ATOM 835 C C . LEU A 1 105 ? 3.047 4.393 -22.905 1.00 85.69 105 LEU A C 1
ATOM 837 O O . LEU A 1 105 ? 3.016 4.822 -21.749 1.00 85.69 105 LEU A O 1
ATOM 841 N N . GLU A 1 106 ? 2.117 4.700 -23.806 1.00 86.81 106 GLU A N 1
ATOM 842 C CA . GLU A 1 106 ? 0.857 5.404 -23.531 1.00 86.81 106 GLU A CA 1
ATOM 843 C C . GLU A 1 106 ? -0.260 4.459 -23.045 1.00 86.81 106 GLU A C 1
ATOM 845 O O . GLU A 1 106 ? -1.360 4.901 -22.721 1.00 86.81 106 GLU A O 1
ATOM 850 N N . GLY A 1 107 ? 0.027 3.156 -22.935 1.00 85.50 107 GLY A N 1
ATOM 851 C CA . GLY A 1 107 ? -0.892 2.133 -22.426 1.00 85.50 107 GLY A CA 1
ATOM 852 C C . GLY A 1 107 ? -1.765 1.474 -23.498 1.00 85.50 107 GLY A C 1
ATOM 853 O O . GLY A 1 107 ? -2.472 0.507 -23.205 1.00 85.50 107 GLY A O 1
ATOM 854 N N . ALA A 1 108 ? -1.685 1.920 -24.754 1.00 92.19 108 ALA A N 1
ATOM 855 C CA . ALA A 1 108 ? -2.412 1.347 -25.887 1.00 92.19 108 ALA A CA 1
ATOM 856 C C . ALA A 1 108 ? -1.694 0.103 -26.458 1.00 92.19 108 ALA A C 1
ATOM 858 O O . ALA A 1 108 ? -1.406 -0.004 -27.648 1.00 92.19 108 ALA A O 1
ATOM 859 N N . HIS A 1 109 ? -1.401 -0.882 -25.600 1.00 92.38 109 HIS A N 1
ATOM 860 C CA . HIS A 1 109 ? -0.607 -2.065 -25.966 1.00 92.38 109 HIS A CA 1
ATOM 861 C C . HIS A 1 109 ? -1.201 -2.892 -27.115 1.00 92.38 109 HIS A C 1
ATOM 863 O O . HIS A 1 109 ? -0.454 -3.454 -27.912 1.00 92.38 109 HIS A O 1
ATOM 869 N N . SER A 1 110 ? -2.532 -3.000 -27.192 1.00 92.44 110 SER A N 1
ATOM 870 C CA . SER A 1 110 ? -3.197 -3.760 -28.258 1.00 92.44 110 SER A CA 1
ATOM 871 C C . SER A 1 110 ? -2.996 -3.109 -29.627 1.00 92.44 110 SER A C 1
ATOM 873 O O . SER A 1 110 ? -2.668 -3.809 -30.576 1.00 92.44 110 SER A O 1
ATOM 875 N N . GLU A 1 111 ? -3.124 -1.783 -29.707 1.00 93.94 111 GLU A N 1
ATOM 876 C CA . GLU A 1 111 ? -2.911 -1.015 -30.941 1.00 93.94 111 GLU A CA 1
ATOM 877 C C . GLU A 1 111 ? -1.444 -1.087 -31.383 1.00 93.94 111 GLU A C 1
ATOM 879 O O . GLU A 1 111 ? -1.149 -1.374 -32.541 1.00 93.94 111 GLU A O 1
ATOM 884 N N . ALA A 1 112 ? -0.515 -0.930 -30.434 1.00 95.44 112 ALA A N 1
ATOM 885 C CA . ALA A 1 112 ? 0.911 -1.110 -30.691 1.00 95.44 112 ALA A CA 1
ATOM 886 C C . ALA A 1 112 ? 1.221 -2.507 -31.260 1.00 95.44 112 ALA A C 1
ATOM 888 O O . ALA A 1 112 ? 1.997 -2.646 -32.203 1.00 95.44 112 ALA A O 1
ATOM 889 N N . LEU A 1 113 ? 0.591 -3.550 -30.711 1.00 95.38 113 LEU A N 1
ATOM 890 C CA . LEU A 1 113 ? 0.780 -4.920 -31.175 1.00 95.38 113 LEU A CA 1
ATOM 891 C C . LEU A 1 113 ? 0.196 -5.142 -32.577 1.00 95.38 113 LEU A C 1
ATOM 893 O O . LEU A 1 113 ? 0.828 -5.819 -33.381 1.00 95.38 113 LEU A O 1
ATOM 897 N N . GLU A 1 114 ? -0.971 -4.572 -32.886 1.00 94.50 114 GLU A N 1
ATOM 898 C CA . GLU A 1 114 ? -1.573 -4.642 -34.225 1.00 94.50 114 GLU A CA 1
ATOM 899 C C . GLU A 1 114 ? -0.661 -4.023 -35.290 1.00 94.50 114 GLU A C 1
ATOM 901 O O . GLU A 1 114 ? -0.426 -4.652 -36.325 1.00 94.50 114 GLU A O 1
ATOM 906 N N . LEU A 1 115 ? -0.074 -2.855 -34.999 1.00 93.31 115 LEU A N 1
ATOM 907 C CA . LEU A 1 115 ? 0.884 -2.186 -35.884 1.00 93.31 115 LEU A CA 1
ATOM 908 C C . LEU A 1 115 ? 2.108 -3.069 -36.176 1.00 93.31 115 LEU A C 1
ATOM 910 O O . LEU A 1 115 ? 2.542 -3.201 -37.323 1.00 93.31 115 LEU A O 1
ATOM 914 N N . ILE A 1 116 ? 2.657 -3.710 -35.141 1.00 95.81 116 ILE A N 1
ATOM 915 C CA . ILE A 1 116 ? 3.811 -4.605 -35.284 1.00 95.81 116 ILE A CA 1
ATOM 916 C C . ILE A 1 116 ? 3.448 -5.887 -36.039 1.00 95.81 116 ILE A C 1
ATOM 918 O O . ILE A 1 116 ? 4.222 -6.342 -36.884 1.00 95.81 116 ILE A O 1
ATOM 922 N N . GLU A 1 117 ? 2.276 -6.466 -35.779 1.00 93.88 117 GLU A N 1
ATOM 923 C CA . GLU A 1 117 ? 1.809 -7.666 -36.479 1.00 93.88 117 GLU A CA 1
ATOM 924 C C . GLU A 1 117 ? 1.556 -7.400 -37.971 1.00 93.88 117 GLU A C 1
ATOM 926 O O . GLU A 1 117 ? 1.808 -8.281 -38.791 1.00 93.88 117 GLU A O 1
ATOM 931 N N . GLU A 1 118 ? 1.129 -6.196 -38.364 1.00 91.75 118 GLU A N 1
ATOM 932 C CA . GLU A 1 118 ? 1.046 -5.818 -39.780 1.00 91.75 118 GLU A CA 1
ATOM 933 C C . GLU A 1 118 ? 2.424 -5.832 -40.454 1.00 91.75 118 GLU A C 1
ATOM 935 O O . GLU A 1 118 ? 2.587 -6.449 -41.509 1.00 91.75 118 GLU A O 1
ATOM 940 N N . GLY A 1 119 ? 3.439 -5.243 -39.816 1.00 91.25 119 GLY A N 1
ATOM 941 C CA . GLY A 1 119 ? 4.811 -5.288 -40.326 1.00 91.25 119 GLY A CA 1
ATOM 942 C C . GLY A 1 119 ? 5.373 -6.715 -40.414 1.00 91.25 119 GLY A C 1
ATOM 943 O O . GLY A 1 119 ? 6.065 -7.056 -41.376 1.00 91.25 119 GLY A O 1
ATOM 944 N N . LEU A 1 120 ? 5.031 -7.577 -39.451 1.00 92.81 120 LEU A N 1
ATOM 945 C CA . LEU A 1 120 ? 5.456 -8.980 -39.422 1.00 92.81 120 LEU A CA 1
ATOM 946 C C . LEU A 1 120 ? 4.726 -9.874 -40.438 1.00 92.81 120 LEU A C 1
ATOM 948 O O . LEU A 1 120 ? 5.252 -10.932 -40.772 1.00 92.81 120 LEU A O 1
ATOM 952 N N . LYS A 1 121 ? 3.555 -9.494 -40.969 1.00 92.94 121 LYS A N 1
ATOM 953 C CA . LYS A 1 121 ? 2.919 -10.249 -42.072 1.00 92.94 121 LYS A CA 1
ATOM 954 C C . LYS A 1 121 ? 3.787 -10.249 -43.329 1.00 92.94 121 LYS A C 1
ATOM 956 O O . LYS A 1 121 ? 3.862 -11.259 -44.022 1.00 92.94 121 LYS A O 1
ATOM 961 N N . GLU A 1 122 ? 4.432 -9.120 -43.600 1.00 87.62 122 GLU A N 1
ATOM 962 C CA . GLU A 1 122 ? 5.284 -8.919 -44.774 1.00 87.62 122 GLU A CA 1
ATOM 963 C C . GLU A 1 122 ? 6.687 -9.496 -44.553 1.00 87.62 122 GLU A C 1
ATOM 965 O O . GLU A 1 122 ? 7.246 -10.140 -45.438 1.00 87.62 122 GLU A O 1
ATOM 970 N N . GLU A 1 123 ? 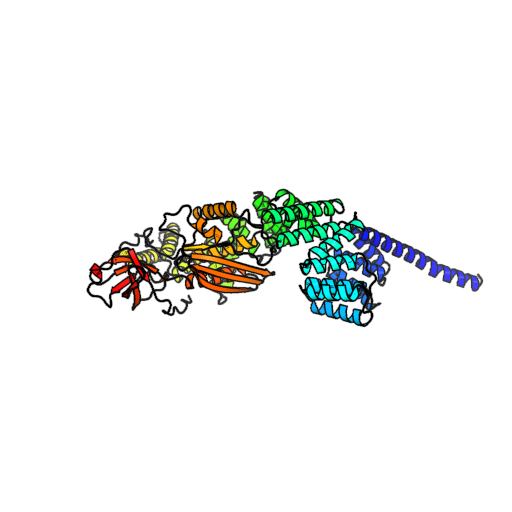7.247 -9.305 -43.353 1.00 88.88 123 GLU A N 1
ATOM 971 C CA . GLU A 1 123 ? 8.564 -9.821 -42.970 1.00 88.88 123 GLU A CA 1
ATOM 972 C C . GLU A 1 123 ? 8.487 -10.618 -41.651 1.00 88.88 123 GLU A C 1
ATOM 974 O O . GLU A 1 123 ? 8.866 -10.109 -40.591 1.00 88.88 123 GLU A O 1
ATOM 979 N N . PRO A 1 124 ? 8.058 -11.897 -41.692 1.00 89.75 124 PRO A N 1
ATOM 980 C CA . PRO A 1 124 ? 7.790 -12.704 -40.489 1.00 89.75 124 PRO A CA 1
ATOM 981 C C . PRO A 1 124 ? 8.982 -12.920 -39.553 1.00 89.75 124 PRO A C 1
ATOM 983 O O . PRO A 1 124 ? 8.803 -13.298 -38.394 1.00 89.75 124 PRO A O 1
ATOM 986 N N . TYR A 1 125 ? 10.196 -12.696 -40.057 1.00 89.06 125 TYR A N 1
ATOM 987 C CA . TYR A 1 125 ? 11.455 -12.893 -39.342 1.00 89.06 125 TYR A CA 1
ATOM 988 C C . TYR A 1 125 ? 12.282 -11.604 -39.229 1.00 89.06 125 TYR A C 1
ATOM 990 O O . TYR A 1 125 ? 13.494 -11.664 -39.025 1.00 89.06 125 TYR A O 1
ATOM 998 N N . ASN A 1 126 ? 11.648 -10.432 -39.354 1.00 90.50 126 ASN A N 1
ATOM 999 C CA . ASN A 1 126 ? 12.320 -9.161 -39.105 1.00 90.50 126 ASN A CA 1
ATOM 1000 C C . ASN A 1 126 ? 12.673 -9.024 -37.613 1.00 90.50 126 ASN A C 1
ATOM 1002 O O . ASN A 1 126 ? 11.784 -8.994 -36.761 1.00 90.50 126 ASN A O 1
ATOM 1006 N N . SER A 1 127 ? 13.964 -8.938 -37.286 1.00 88.12 127 SER A N 1
ATOM 1007 C CA . SER A 1 127 ? 14.434 -8.932 -35.895 1.00 88.12 127 SER A CA 1
ATOM 1008 C C . SER A 1 127 ? 13.933 -7.728 -35.097 1.00 88.12 127 SER A C 1
ATOM 1010 O O . SER A 1 127 ? 13.527 -7.914 -33.956 1.00 88.12 127 SER A O 1
ATOM 1012 N N . ILE A 1 128 ? 13.894 -6.529 -35.692 1.00 90.94 128 ILE A N 1
ATOM 1013 C CA . ILE A 1 128 ? 13.442 -5.292 -35.031 1.00 90.94 128 ILE A CA 1
ATOM 1014 C C . ILE A 1 128 ? 11.984 -5.441 -34.591 1.00 90.94 128 ILE A C 1
ATOM 1016 O O . ILE A 1 128 ? 11.658 -5.254 -33.423 1.00 90.94 128 ILE A O 1
ATOM 1020 N N . LEU A 1 129 ? 11.112 -5.860 -35.511 1.00 93.19 129 LEU A N 1
ATOM 1021 C CA . LEU A 1 129 ? 9.686 -6.015 -35.223 1.00 93.19 129 LEU A CA 1
ATOM 1022 C C . LEU A 1 129 ? 9.405 -7.184 -34.266 1.00 93.19 129 LEU A C 1
ATOM 1024 O O . LEU A 1 129 ? 8.505 -7.101 -33.433 1.00 93.19 129 LEU A O 1
ATOM 1028 N N . LEU A 1 130 ? 10.176 -8.274 -34.346 1.00 93.19 130 LEU A N 1
ATOM 1029 C CA . LEU A 1 130 ? 10.056 -9.395 -33.409 1.00 93.19 130 LEU A CA 1
ATOM 1030 C C . LEU A 1 130 ? 10.483 -9.017 -31.986 1.00 93.19 130 LEU A C 1
ATOM 1032 O O . LEU A 1 130 ? 9.822 -9.440 -31.033 1.00 93.19 130 LEU A O 1
ATOM 1036 N N . ILE A 1 131 ? 11.562 -8.237 -31.856 1.00 92.62 131 ILE A N 1
ATOM 1037 C CA . ILE A 1 131 ? 12.036 -7.675 -30.587 1.00 92.62 131 ILE A CA 1
ATOM 1038 C C . ILE A 1 131 ? 10.950 -6.770 -30.006 1.00 92.62 131 ILE A C 1
ATOM 1040 O O . ILE A 1 131 ? 10.500 -7.017 -28.890 1.00 92.62 131 ILE A O 1
ATOM 1044 N N . GLU A 1 132 ? 10.439 -5.812 -30.782 1.00 94.81 132 GLU A N 1
ATOM 1045 C CA . GLU A 1 132 ? 9.393 -4.897 -30.312 1.00 94.81 132 GLU A CA 1
ATOM 1046 C C . GLU A 1 132 ? 8.125 -5.646 -29.893 1.00 94.81 132 GLU A C 1
ATOM 1048 O O . GLU A 1 132 ? 7.581 -5.415 -28.813 1.00 94.81 132 GLU A O 1
ATOM 1053 N N . ARG A 1 133 ? 7.696 -6.640 -30.685 1.00 95.69 133 ARG A N 1
ATOM 1054 C CA . ARG A 1 133 ? 6.564 -7.499 -30.323 1.00 95.69 133 ARG A CA 1
ATOM 1055 C C . ARG A 1 133 ? 6.765 -8.145 -28.958 1.00 95.69 133 ARG A C 1
ATOM 1057 O O . ARG A 1 133 ? 5.856 -8.141 -28.129 1.00 95.69 133 ARG A O 1
ATOM 1064 N N . ALA A 1 134 ? 7.920 -8.766 -28.741 1.00 94.94 134 ALA A N 1
ATOM 1065 C CA . ALA A 1 134 ? 8.197 -9.447 -27.488 1.00 94.94 134 ALA A CA 1
ATOM 1066 C C . ALA A 1 134 ? 8.310 -8.459 -26.314 1.00 94.94 134 ALA A C 1
ATOM 1068 O O . ALA A 1 134 ? 7.773 -8.754 -25.247 1.00 94.94 134 ALA A O 1
ATOM 1069 N N . THR A 1 135 ? 8.884 -7.270 -26.519 1.00 94.62 135 THR A N 1
ATOM 1070 C CA . THR A 1 135 ? 8.905 -6.178 -25.532 1.00 94.62 135 THR A CA 1
ATOM 1071 C C . THR A 1 135 ? 7.491 -5.749 -25.134 1.00 94.62 135 THR A C 1
ATOM 1073 O O . THR A 1 135 ? 7.174 -5.707 -23.943 1.00 94.62 135 THR A O 1
ATOM 1076 N N . ILE A 1 136 ? 6.600 -5.512 -26.103 1.00 95.25 136 ILE A N 1
ATOM 1077 C CA . ILE A 1 136 ? 5.192 -5.169 -25.844 1.00 95.25 136 ILE A CA 1
ATOM 1078 C C . ILE A 1 136 ? 4.492 -6.308 -25.092 1.00 95.25 136 ILE A C 1
ATOM 1080 O O . ILE A 1 136 ? 3.815 -6.067 -24.094 1.00 95.25 136 ILE A O 1
ATOM 1084 N N . LEU A 1 137 ? 4.685 -7.564 -25.509 1.00 95.69 137 LEU A N 1
ATOM 1085 C CA . LEU A 1 137 ? 4.090 -8.722 -24.833 1.00 95.69 137 LEU A CA 1
ATOM 1086 C C . LEU A 1 137 ? 4.565 -8.866 -23.379 1.00 95.69 137 LEU A C 1
ATOM 1088 O O . LEU A 1 137 ? 3.753 -9.204 -22.515 1.00 95.69 137 LEU A O 1
ATOM 1092 N N . LEU A 1 138 ? 5.841 -8.593 -23.095 1.00 93.44 138 LEU A N 1
ATOM 1093 C CA . LEU A 1 138 ? 6.369 -8.571 -21.729 1.00 93.44 138 LEU A CA 1
ATOM 1094 C C . LEU A 1 138 ? 5.752 -7.433 -20.908 1.00 93.44 138 LEU A C 1
ATOM 1096 O O . LEU A 1 138 ? 5.303 -7.690 -19.792 1.00 93.44 138 LEU A O 1
ATOM 1100 N N . ARG A 1 139 ? 5.623 -6.220 -21.470 1.00 89.94 139 ARG A N 1
ATOM 1101 C CA . ARG A 1 139 ? 4.930 -5.084 -20.823 1.00 89.94 139 ARG A CA 1
ATOM 1102 C C . ARG A 1 139 ? 3.459 -5.397 -20.518 1.00 89.94 139 ARG A C 1
ATOM 1104 O O . ARG A 1 139 ? 2.948 -4.995 -19.480 1.00 89.94 139 ARG A O 1
ATOM 1111 N N . MET A 1 140 ? 2.793 -6.183 -21.366 1.00 89.81 140 MET A N 1
ATOM 1112 C CA . MET A 1 140 ? 1.430 -6.680 -21.124 1.00 89.81 140 MET A CA 1
ATOM 1113 C C . MET A 1 140 ? 1.346 -7.798 -20.065 1.00 89.81 140 MET A C 1
ATOM 1115 O O . MET A 1 140 ? 0.253 -8.309 -19.811 1.00 89.81 140 MET A O 1
ATOM 1119 N N . GLY A 1 141 ? 2.471 -8.262 -19.511 1.00 90.50 141 GLY A N 1
ATOM 1120 C CA . GLY A 1 141 ? 2.525 -9.424 -18.617 1.00 90.50 141 GLY A CA 1
ATOM 1121 C C . GLY A 1 141 ? 2.285 -10.767 -19.321 1.00 90.50 141 GLY A C 1
ATOM 1122 O O . GLY A 1 141 ? 2.113 -11.795 -18.668 1.00 90.50 141 GLY A O 1
ATOM 1123 N N . LYS A 1 142 ? 2.283 -10.802 -20.660 1.00 95.00 142 LYS A N 1
ATOM 1124 C CA . LYS A 1 142 ? 2.115 -12.021 -21.471 1.00 95.00 142 LYS A CA 1
ATOM 1125 C C . LYS A 1 142 ? 3.464 -12.713 -21.707 1.00 95.00 142 LYS A C 1
ATOM 1127 O O . LYS A 1 142 ? 3.793 -13.074 -22.840 1.00 95.00 142 LYS A O 1
ATOM 1132 N N . SER A 1 143 ? 4.236 -12.924 -20.640 1.00 95.44 143 SER A N 1
ATOM 1133 C CA . SER A 1 143 ? 5.606 -13.459 -20.700 1.00 95.44 143 SER A CA 1
ATOM 1134 C C . SER A 1 143 ? 5.692 -14.834 -21.364 1.00 95.44 143 SER A C 1
ATOM 1136 O O . SER A 1 143 ? 6.589 -15.061 -22.175 1.00 95.44 143 SER A O 1
ATOM 1138 N N . ASN A 1 144 ? 4.725 -15.722 -21.116 1.00 97.00 144 ASN A N 1
ATOM 1139 C CA . ASN A 1 144 ? 4.650 -17.035 -21.770 1.00 97.00 144 ASN A CA 1
ATOM 1140 C C . ASN A 1 144 ? 4.559 -16.920 -23.301 1.00 97.00 144 ASN A C 1
ATOM 1142 O O . ASN A 1 144 ? 5.216 -17.660 -24.034 1.00 97.00 144 ASN A O 1
ATOM 1146 N N . LEU A 1 145 ? 3.745 -15.981 -23.799 1.00 96.06 145 LEU A N 1
ATOM 1147 C CA . LEU A 1 145 ? 3.583 -15.773 -25.236 1.00 96.06 145 LEU A CA 1
ATOM 1148 C C . LEU A 1 145 ? 4.834 -15.127 -25.837 1.00 96.06 145 LEU A C 1
ATOM 1150 O O . LEU A 1 145 ? 5.278 -15.569 -26.894 1.00 96.06 145 LEU A O 1
ATOM 1154 N N . ALA A 1 146 ? 5.419 -14.137 -25.155 1.00 96.38 146 ALA A N 1
ATOM 1155 C CA . ALA A 1 146 ? 6.675 -13.513 -25.572 1.00 96.38 146 ALA A CA 1
ATOM 1156 C C . ALA A 1 146 ? 7.784 -14.563 -25.738 1.00 96.38 146 ALA A C 1
ATOM 1158 O O . ALA A 1 146 ? 8.374 -14.675 -26.813 1.00 96.38 146 ALA A O 1
ATOM 1159 N N . LEU A 1 147 ? 7.991 -15.398 -24.713 1.00 97.25 147 LEU A N 1
ATOM 1160 C CA . LEU A 1 147 ? 8.997 -16.455 -24.727 1.00 97.25 147 LEU A CA 1
ATOM 1161 C C . LEU A 1 147 ? 8.754 -17.448 -25.863 1.00 97.25 147 LEU A C 1
ATOM 1163 O O . LEU A 1 147 ? 9.666 -17.733 -26.634 1.00 97.25 147 LEU A O 1
ATOM 1167 N N . ARG A 1 148 ? 7.516 -17.929 -26.021 1.00 95.75 148 ARG A N 1
ATOM 1168 C CA . ARG A 1 148 ? 7.170 -18.855 -27.104 1.00 95.75 148 ARG A CA 1
ATOM 1169 C C . ARG A 1 148 ? 7.516 -18.277 -28.479 1.00 95.75 148 ARG A C 1
ATOM 1171 O O . ARG A 1 148 ? 8.127 -18.971 -29.286 1.00 95.75 148 ARG A O 1
ATOM 1178 N N . ARG A 1 149 ? 7.158 -17.016 -28.746 1.00 92.94 149 ARG A N 1
ATOM 1179 C CA . ARG A 1 149 ? 7.435 -16.362 -30.036 1.00 92.94 149 ARG A CA 1
ATOM 1180 C C . ARG A 1 149 ? 8.929 -16.169 -30.289 1.00 92.94 149 ARG A C 1
ATOM 1182 O O . ARG A 1 149 ? 9.374 -16.395 -31.411 1.00 92.94 149 ARG A O 1
ATOM 1189 N N . LEU A 1 150 ? 9.697 -15.801 -29.264 1.00 93.81 150 LEU A N 1
ATOM 1190 C CA . LEU A 1 150 ? 11.155 -15.690 -29.362 1.00 93.81 150 LEU A CA 1
ATOM 1191 C C . LEU A 1 150 ? 11.819 -17.061 -29.564 1.00 93.81 150 LEU A C 1
ATOM 1193 O O . LEU A 1 150 ? 12.764 -17.196 -30.335 1.00 93.81 150 LEU A O 1
ATOM 1197 N N . VAL A 1 151 ? 11.334 -18.123 -28.931 1.00 94.25 151 VAL A N 1
ATOM 1198 C CA . VAL A 1 151 ? 11.894 -19.463 -29.157 1.00 94.25 151 VAL A CA 1
ATOM 1199 C C . VAL A 1 151 ? 11.574 -19.959 -30.574 1.00 94.25 151 VAL A C 1
ATOM 1201 O O . VAL A 1 151 ? 12.473 -20.444 -31.260 1.00 94.25 151 VAL A O 1
ATOM 1204 N N . GLU A 1 152 ? 10.336 -19.770 -31.051 1.00 91.06 152 GLU A N 1
ATOM 1205 C CA . GLU A 1 152 ? 9.908 -20.140 -32.413 1.00 91.06 152 GLU A CA 1
ATOM 1206 C C . GLU A 1 152 ? 10.745 -19.430 -33.495 1.00 91.06 152 GLU A C 1
ATOM 1208 O O . GLU A 1 152 ? 11.164 -20.057 -34.471 1.00 91.06 152 GLU A O 1
ATOM 1213 N N . ALA A 1 153 ? 11.027 -18.135 -33.318 1.00 90.19 153 ALA A N 1
ATOM 1214 C CA . ALA A 1 153 ? 11.768 -17.344 -34.297 1.00 90.19 153 ALA A CA 1
ATOM 1215 C C . ALA A 1 153 ? 13.295 -17.539 -34.235 1.00 90.19 153 ALA A C 1
ATOM 1217 O O . ALA A 1 153 ? 13.974 -17.244 -35.217 1.00 90.19 153 ALA A O 1
ATOM 1218 N N . ARG A 1 154 ? 13.847 -18.087 -33.140 1.00 89.75 154 ARG A N 1
ATOM 1219 C CA . ARG A 1 154 ? 15.302 -18.132 -32.875 1.00 89.75 154 ARG A CA 1
ATOM 1220 C C . ARG A 1 154 ? 16.122 -18.770 -33.998 1.00 89.75 154 ARG A C 1
ATOM 1222 O O . ARG A 1 154 ? 17.208 -18.298 -34.296 1.00 89.75 154 ARG A O 1
ATOM 1229 N N . SER A 1 155 ? 15.607 -19.829 -34.625 1.00 87.38 155 SER A N 1
ATOM 1230 C CA . SER A 1 155 ? 16.296 -20.535 -35.723 1.00 87.38 155 SER A CA 1
ATOM 1231 C C . SER A 1 155 ? 16.190 -19.839 -37.088 1.00 87.38 155 SER A C 1
ATOM 1233 O O . SER A 1 155 ? 16.780 -20.302 -38.063 1.00 87.38 155 SER A O 1
ATOM 1235 N N . LYS A 1 156 ? 15.390 -18.771 -37.180 1.00 87.94 156 LYS A N 1
ATOM 1236 C CA . LYS A 1 156 ? 15.031 -18.076 -38.425 1.00 87.94 156 LYS A CA 1
ATOM 1237 C C . LYS A 1 156 ? 15.523 -16.633 -38.478 1.00 87.94 156 LYS A C 1
ATOM 1239 O O . LYS A 1 156 ? 15.490 -16.033 -39.547 1.00 87.94 156 LYS A O 1
ATOM 1244 N N . VAL A 1 157 ? 15.968 -16.088 -37.351 1.00 86.31 157 VAL A N 1
ATOM 1245 C CA . VAL A 1 157 ? 16.486 -14.723 -37.241 1.00 86.31 157 VAL A CA 1
ATOM 1246 C C . VAL A 1 157 ? 17.998 -14.732 -37.085 1.00 86.31 157 VAL A C 1
ATOM 1248 O O . VAL A 1 157 ? 18.571 -15.669 -36.531 1.00 86.31 157 VAL A O 1
ATOM 1251 N N . ASN A 1 158 ? 18.645 -13.652 -37.519 1.00 77.56 158 ASN A N 1
ATOM 1252 C CA . ASN A 1 158 ? 20.010 -13.381 -37.096 1.00 77.56 158 ASN A CA 1
ATOM 1253 C C . ASN A 1 158 ? 19.982 -13.006 -35.608 1.00 77.56 158 ASN A C 1
ATOM 1255 O O . ASN A 1 158 ? 19.547 -11.907 -35.254 1.00 77.56 158 ASN A O 1
ATOM 1259 N N . THR A 1 159 ? 20.373 -13.938 -34.740 1.00 78.81 159 THR A N 1
ATOM 1260 C CA . THR A 1 159 ? 20.447 -13.700 -33.298 1.00 78.81 159 THR A CA 1
ATOM 1261 C C . THR A 1 159 ? 21.555 -12.694 -33.022 1.00 78.81 159 THR A C 1
ATOM 1263 O O . THR A 1 159 ? 22.734 -13.015 -33.143 1.00 78.81 159 THR A O 1
ATOM 1266 N N . ASN A 1 160 ? 21.171 -11.472 -32.671 1.00 85.19 160 ASN A N 1
ATOM 1267 C CA . ASN A 1 160 ? 22.078 -10.430 -32.211 1.00 85.19 160 ASN A CA 1
ATOM 1268 C C . ASN A 1 160 ? 21.976 -10.275 -30.682 1.00 85.19 160 ASN A C 1
ATOM 1270 O O . ASN A 1 160 ? 21.193 -10.969 -30.021 1.00 85.19 160 ASN A O 1
ATOM 1274 N N . TYR A 1 161 ? 22.788 -9.373 -30.132 1.00 90.44 161 TYR A N 1
ATOM 1275 C CA . TYR A 1 161 ? 22.804 -9.044 -28.707 1.00 90.44 161 TYR A CA 1
ATOM 1276 C C . TYR A 1 161 ? 21.390 -8.756 -28.165 1.00 90.44 161 TYR A C 1
ATOM 1278 O O . TYR A 1 161 ? 20.930 -9.463 -27.272 1.00 90.44 161 TYR A O 1
ATOM 1286 N N . GLU A 1 162 ? 20.664 -7.819 -28.787 1.00 90.38 162 GLU A N 1
ATOM 1287 C CA . GLU A 1 162 ? 19.314 -7.393 -28.376 1.00 90.38 162 GLU A CA 1
ATOM 1288 C C . GLU A 1 162 ? 18.317 -8.555 -28.301 1.00 90.38 162 GLU A C 1
ATOM 1290 O O . GLU A 1 162 ? 17.578 -8.713 -27.329 1.00 90.38 162 GLU A O 1
ATOM 1295 N N . TYR A 1 163 ? 18.318 -9.420 -29.318 1.00 92.06 163 TYR A N 1
ATOM 1296 C CA . TYR A 1 163 ? 17.441 -10.585 -29.354 1.00 92.06 163 TYR A CA 1
ATOM 1297 C C . TYR A 1 163 ? 17.733 -11.562 -28.210 1.00 92.06 163 TYR A C 1
ATOM 1299 O O . TYR A 1 163 ? 16.821 -12.100 -27.578 1.00 92.06 163 TYR A O 1
ATOM 1307 N N . THR A 1 164 ? 19.017 -11.808 -27.953 1.00 94.38 164 THR A N 1
ATOM 1308 C CA . THR A 1 164 ? 19.475 -12.754 -26.930 1.00 94.38 164 THR A CA 1
ATOM 1309 C C . THR A 1 164 ? 19.206 -12.215 -25.525 1.00 94.38 164 THR A C 1
ATOM 1311 O O . THR A 1 164 ? 18.743 -12.961 -24.661 1.00 94.38 164 THR A O 1
ATOM 1314 N N . LEU A 1 165 ? 19.403 -10.912 -25.319 1.00 94.56 165 LEU A N 1
ATOM 1315 C CA . LEU A 1 165 ? 19.058 -10.213 -24.087 1.00 94.56 165 LEU A CA 1
ATOM 1316 C C . LEU A 1 165 ? 17.550 -10.282 -23.809 1.00 94.56 165 LEU A C 1
ATOM 1318 O O . LEU A 1 165 ? 17.126 -10.631 -22.708 1.00 94.56 165 LEU A O 1
ATOM 1322 N N . LEU A 1 166 ? 16.720 -10.031 -24.825 1.00 94.56 166 LEU A N 1
ATOM 1323 C CA . LEU A 1 166 ? 15.268 -10.110 -24.685 1.00 94.56 166 LEU A CA 1
ATOM 1324 C C . LEU A 1 166 ? 14.784 -11.536 -24.397 1.00 94.56 166 LEU A C 1
ATOM 1326 O O . LEU A 1 166 ? 13.833 -11.728 -23.638 1.00 94.56 166 LEU A O 1
ATOM 1330 N N . LEU A 1 167 ? 15.453 -12.547 -24.958 1.00 95.31 167 LEU A N 1
ATOM 1331 C CA . LEU A 1 167 ? 15.197 -13.943 -24.617 1.00 95.31 167 LEU A CA 1
ATOM 1332 C C . LEU A 1 167 ? 15.503 -14.215 -23.135 1.00 95.31 167 LEU A C 1
ATOM 1334 O O . LEU A 1 167 ? 14.690 -14.855 -22.469 1.00 95.31 167 LEU A O 1
ATOM 1338 N N . ALA A 1 168 ? 16.608 -13.685 -22.600 1.00 96.44 168 ALA A N 1
ATOM 1339 C CA . ALA A 1 168 ? 16.917 -13.775 -21.173 1.00 96.44 168 ALA A CA 1
ATOM 1340 C C . ALA A 1 168 ? 15.839 -13.099 -20.308 1.00 96.44 168 ALA A C 1
ATOM 1342 O O . ALA A 1 168 ? 15.301 -13.737 -19.403 1.00 96.44 168 ALA A O 1
ATOM 1343 N N . ARG A 1 169 ? 15.438 -11.863 -20.648 1.00 96.69 169 ARG A N 1
ATOM 1344 C CA . ARG A 1 169 ? 14.325 -11.143 -19.994 1.00 96.69 169 ARG A CA 1
ATOM 1345 C C . ARG A 1 169 ? 13.036 -11.966 -20.003 1.00 96.69 169 ARG A C 1
ATOM 1347 O O . ARG A 1 169 ? 12.341 -12.054 -18.990 1.00 96.69 169 ARG A O 1
ATOM 1354 N N . ALA A 1 170 ? 12.722 -12.610 -21.128 1.00 96.56 170 ALA A N 1
ATOM 1355 C CA . ALA A 1 170 ? 11.546 -13.460 -21.251 1.00 96.56 170 ALA A CA 1
ATOM 1356 C C . ALA A 1 170 ? 11.636 -14.713 -20.365 1.00 96.56 170 ALA A C 1
ATOM 1358 O O . ALA A 1 170 ? 10.648 -15.045 -19.713 1.00 96.56 170 ALA A O 1
ATOM 1359 N N . TYR A 1 171 ? 12.787 -15.388 -20.282 1.00 97.62 171 TYR A N 1
ATOM 1360 C CA . TYR A 1 171 ? 12.978 -16.509 -19.351 1.00 97.62 171 TYR A CA 1
ATOM 1361 C C . TYR A 1 171 ? 12.852 -16.065 -17.885 1.00 97.62 171 TYR A C 1
ATOM 1363 O O . TYR A 1 171 ? 12.100 -16.689 -17.133 1.00 97.62 171 TYR A O 1
ATOM 1371 N N . THR A 1 172 ? 13.461 -14.934 -17.503 1.00 96.25 172 THR A N 1
ATOM 1372 C CA . THR A 1 172 ? 13.314 -14.333 -16.164 1.00 96.25 172 THR A CA 1
ATOM 1373 C C . THR A 1 172 ? 11.845 -14.061 -15.831 1.00 96.25 172 THR A C 1
ATOM 1375 O O . THR A 1 172 ? 11.362 -14.462 -14.772 1.00 96.25 172 THR A O 1
ATOM 1378 N N . ALA A 1 173 ? 11.088 -13.460 -16.756 1.00 93.56 173 ALA A N 1
ATOM 1379 C CA . ALA A 1 173 ? 9.662 -13.170 -16.579 1.00 93.56 173 ALA A CA 1
ATOM 1380 C C . ALA A 1 173 ? 8.766 -14.427 -16.538 1.00 93.56 173 ALA A C 1
ATOM 1382 O O . ALA A 1 173 ? 7.622 -14.362 -16.083 1.00 93.56 173 ALA A O 1
ATOM 1383 N N . ASN A 1 174 ? 9.261 -15.572 -17.014 1.00 95.38 174 ASN A N 1
ATOM 1384 C CA . ASN A 1 174 ? 8.611 -16.879 -16.877 1.00 95.38 174 ASN A CA 1
ATOM 1385 C C . ASN A 1 174 ? 9.131 -17.682 -15.673 1.00 95.38 174 ASN A C 1
ATOM 1387 O O . ASN A 1 174 ? 8.730 -18.829 -15.492 1.00 95.38 174 ASN A O 1
ATOM 1391 N N . LYS A 1 175 ? 9.980 -17.073 -14.831 1.00 94.50 175 LYS A N 1
ATOM 1392 C CA . LYS A 1 175 ? 10.622 -17.684 -13.656 1.00 94.50 175 LYS A CA 1
ATOM 1393 C C . LYS A 1 175 ? 11.552 -18.859 -13.970 1.00 94.50 175 LYS A C 1
ATOM 1395 O O . LYS A 1 175 ? 11.918 -19.613 -13.071 1.00 94.50 175 LYS A O 1
ATOM 1400 N N . ASP A 1 176 ? 11.976 -19.000 -15.223 1.00 96.69 176 ASP A N 1
ATOM 1401 C CA . ASP A 1 176 ? 13.041 -19.929 -15.600 1.00 96.69 176 ASP A CA 1
ATOM 1402 C C . ASP A 1 176 ? 14.399 -19.252 -15.383 1.00 96.69 176 ASP A C 1
ATOM 1404 O O . ASP A 1 176 ? 15.108 -18.845 -16.308 1.00 96.69 176 ASP A O 1
ATOM 1408 N N . TYR A 1 177 ? 14.725 -19.064 -14.105 1.00 96.12 177 TYR A N 1
ATOM 1409 C CA . TYR A 1 177 ? 15.919 -18.337 -13.682 1.00 96.12 177 TYR A CA 1
ATOM 1410 C C . TYR A 1 177 ? 17.209 -19.047 -14.077 1.00 96.12 177 TYR A C 1
ATOM 1412 O O . TYR A 1 177 ? 18.227 -18.394 -14.290 1.00 96.12 177 TYR A O 1
ATOM 1420 N N . ARG A 1 178 ? 17.167 -20.375 -14.226 1.00 97.06 178 ARG A N 1
ATOM 1421 C CA . ARG A 1 178 ? 18.326 -21.164 -14.636 1.00 97.06 178 ARG A CA 1
ATOM 1422 C C . ARG A 1 178 ? 18.720 -20.842 -16.073 1.00 97.06 178 ARG A C 1
ATOM 1424 O O . ARG A 1 178 ? 19.867 -20.474 -16.312 1.00 97.06 178 ARG A O 1
ATOM 1431 N N . THR A 1 179 ? 17.787 -20.949 -17.020 1.00 97.69 179 THR A N 1
ATOM 1432 C CA . THR A 1 179 ? 18.097 -20.646 -18.422 1.00 97.69 179 THR A CA 1
ATOM 1433 C C . THR A 1 179 ? 18.388 -19.160 -18.621 1.00 97.69 179 THR A C 1
ATOM 1435 O O . THR A 1 179 ? 19.290 -18.819 -19.387 1.00 97.69 179 THR A O 1
ATOM 1438 N N . ALA A 1 180 ? 17.709 -18.270 -17.888 1.00 97.75 180 ALA A N 1
ATOM 1439 C CA . ALA A 1 180 ? 18.050 -16.848 -17.886 1.00 97.75 180 ALA A CA 1
ATOM 1440 C C . ALA A 1 180 ? 19.502 -16.601 -17.434 1.00 97.75 180 ALA A C 1
ATOM 1442 O O . ALA A 1 180 ? 20.242 -15.913 -18.135 1.00 97.75 180 ALA A O 1
ATOM 1443 N N . ALA A 1 181 ? 19.935 -17.209 -16.321 1.00 97.75 181 ALA A N 1
ATOM 1444 C CA . ALA A 1 181 ? 21.303 -17.090 -15.813 1.00 97.75 181 ALA A CA 1
ATOM 1445 C C . ALA A 1 181 ? 22.344 -17.584 -16.826 1.00 97.75 181 ALA A C 1
ATOM 1447 O O . ALA A 1 181 ? 23.353 -16.917 -17.044 1.00 97.75 181 ALA A O 1
ATOM 1448 N N . GLU A 1 182 ? 22.094 -18.730 -17.471 1.00 97.88 182 GLU A N 1
ATOM 1449 C CA . GLU A 1 182 ? 22.986 -19.294 -18.491 1.00 97.88 182 GLU A CA 1
ATOM 1450 C C . GLU A 1 182 ? 23.152 -18.342 -19.689 1.00 97.88 182 GLU A C 1
ATOM 1452 O O . GLU A 1 182 ? 24.273 -18.115 -20.152 1.00 97.88 182 GLU A O 1
ATOM 1457 N N . ILE A 1 183 ? 22.056 -17.744 -20.173 1.00 97.62 183 ILE A N 1
ATOM 1458 C CA . ILE A 1 183 ? 22.098 -16.782 -21.284 1.00 97.62 183 ILE A CA 1
ATOM 1459 C C . ILE A 1 183 ? 22.835 -15.503 -20.872 1.00 97.62 183 ILE A C 1
ATOM 1461 O O . ILE A 1 183 ? 23.723 -15.056 -21.598 1.00 97.62 183 ILE A O 1
ATOM 1465 N N . ILE A 1 184 ? 22.500 -14.931 -19.713 1.00 97.94 184 ILE A N 1
ATOM 1466 C CA . ILE A 1 184 ? 23.118 -13.695 -19.207 1.00 97.94 184 ILE A CA 1
ATOM 1467 C C . ILE A 1 184 ? 24.620 -13.891 -18.984 1.00 97.94 184 ILE A C 1
ATOM 1469 O O . ILE A 1 184 ? 25.414 -13.018 -19.323 1.00 97.94 184 ILE A O 1
ATOM 1473 N N . GLU A 1 185 ? 25.041 -15.046 -18.471 1.00 97.50 185 GLU A N 1
ATOM 1474 C CA . GLU A 1 185 ? 26.456 -15.337 -18.246 1.00 97.50 185 GLU A CA 1
ATOM 1475 C C . GLU A 1 185 ? 27.240 -15.483 -19.561 1.00 97.50 185 GLU A C 1
ATOM 1477 O O . GLU A 1 185 ? 28.396 -15.066 -19.635 1.00 97.50 185 GLU A O 1
ATOM 1482 N N . ASN A 1 186 ? 26.621 -16.013 -20.620 1.00 96.81 186 ASN A N 1
ATOM 1483 C CA . ASN A 1 186 ? 27.230 -16.023 -21.951 1.00 96.81 186 ASN A CA 1
ATOM 1484 C C . ASN A 1 186 ? 27.336 -14.606 -22.530 1.00 96.81 186 ASN A C 1
ATOM 1486 O O . ASN A 1 186 ? 28.414 -14.222 -22.981 1.00 96.81 186 ASN A O 1
ATOM 1490 N N . LEU A 1 187 ? 26.274 -13.798 -22.421 1.00 96.62 187 LEU A N 1
ATOM 1491 C CA . LEU A 1 187 ? 26.308 -12.386 -22.819 1.00 96.62 187 LEU A CA 1
ATOM 1492 C C . LEU A 1 187 ? 27.395 -11.613 -22.067 1.00 96.62 187 LEU A C 1
ATOM 1494 O O . LEU A 1 187 ? 28.081 -10.788 -22.658 1.00 96.62 187 LEU A O 1
ATOM 1498 N N . ARG A 1 188 ? 27.615 -11.913 -20.784 1.00 95.81 188 ARG A N 1
ATOM 1499 C CA . ARG A 1 188 ? 28.651 -11.261 -19.970 1.00 95.81 188 ARG A CA 1
ATOM 1500 C C . ARG A 1 188 ? 30.060 -11.596 -20.452 1.00 95.81 188 ARG A C 1
ATOM 1502 O O . ARG A 1 188 ? 30.943 -10.749 -20.386 1.00 95.81 188 ARG A O 1
ATOM 1509 N N . LYS A 1 189 ? 30.283 -12.826 -20.924 1.00 95.88 189 LYS A N 1
ATOM 1510 C CA . LYS A 1 189 ? 31.573 -13.248 -21.496 1.00 95.88 189 LYS A CA 1
ATOM 1511 C C . LYS A 1 189 ? 31.830 -12.604 -22.855 1.00 95.88 189 LYS A C 1
ATOM 1513 O O . LYS A 1 189 ? 32.966 -12.244 -23.137 1.00 95.88 189 LYS A O 1
ATOM 1518 N N . GLU A 1 190 ? 30.793 -12.478 -23.679 1.00 95.69 190 GLU A N 1
ATOM 1519 C CA . GLU A 1 190 ? 30.886 -11.861 -25.008 1.00 95.69 190 GLU A CA 1
ATOM 1520 C C . GLU A 1 190 ? 31.001 -10.330 -24.936 1.00 95.69 190 GLU A C 1
ATOM 1522 O O . GLU A 1 190 ? 31.723 -9.729 -25.729 1.00 95.69 190 GLU A O 1
ATOM 1527 N N . TYR A 1 191 ? 30.338 -9.705 -23.957 1.00 94.94 191 TYR A N 1
ATOM 1528 C CA . TYR A 1 191 ? 30.246 -8.253 -23.788 1.00 94.94 191 TYR A CA 1
ATOM 1529 C C . TYR A 1 191 ? 30.635 -7.817 -22.359 1.00 94.94 191 TYR A C 1
ATOM 1531 O O . TYR A 1 191 ? 29.793 -7.301 -21.619 1.00 94.94 191 TYR A O 1
ATOM 1539 N N . PRO A 1 192 ? 31.905 -7.995 -21.944 1.00 94.31 192 PRO A N 1
ATOM 1540 C CA . PRO A 1 192 ? 32.334 -7.785 -20.556 1.00 94.31 192 PRO A CA 1
ATOM 1541 C C . PRO A 1 192 ? 32.286 -6.325 -20.082 1.00 94.31 192 PRO A C 1
ATOM 1543 O O . PRO A 1 192 ? 32.298 -6.086 -18.880 1.00 94.31 192 PRO A O 1
ATOM 1546 N N . GLU A 1 193 ? 32.223 -5.360 -21.002 1.00 93.50 193 GLU A N 1
ATOM 1547 C CA . GLU A 1 193 ? 32.145 -3.920 -20.705 1.00 93.50 193 GLU A CA 1
ATOM 1548 C C . GLU A 1 193 ? 30.738 -3.341 -20.931 1.00 93.50 193 GLU A C 1
ATOM 1550 O O . GLU A 1 193 ? 30.551 -2.128 -20.863 1.00 93.50 193 GLU A O 1
ATOM 1555 N N . ASN A 1 194 ? 29.732 -4.181 -21.211 1.00 93.94 194 ASN A N 1
ATOM 1556 C CA . ASN A 1 194 ? 28.368 -3.705 -21.418 1.00 93.94 194 ASN A CA 1
ATOM 1557 C C . ASN A 1 194 ? 27.601 -3.627 -20.079 1.00 93.94 194 ASN A C 1
ATOM 1559 O O . ASN A 1 194 ? 27.280 -4.675 -19.507 1.00 93.94 194 ASN A O 1
ATOM 1563 N N . PRO A 1 195 ? 27.251 -2.422 -19.585 1.00 96.12 195 PRO A N 1
ATOM 1564 C CA . PRO A 1 195 ? 26.568 -2.244 -18.302 1.00 96.12 195 PRO A CA 1
ATOM 1565 C C . PRO A 1 195 ? 25.180 -2.895 -18.252 1.00 96.12 195 PRO A C 1
ATOM 1567 O O . PRO A 1 195 ? 24.748 -3.328 -17.185 1.00 96.12 195 PRO A O 1
ATOM 1570 N N . GLU A 1 196 ? 24.486 -3.006 -19.388 1.00 95.88 196 GLU A N 1
ATOM 1571 C CA . GLU A 1 196 ? 23.149 -3.603 -19.453 1.00 95.88 196 GLU A CA 1
ATOM 1572 C C . GLU A 1 196 ? 23.170 -5.091 -19.091 1.00 95.88 196 GLU A C 1
ATOM 1574 O O . GLU A 1 196 ? 22.260 -5.577 -18.427 1.00 95.88 196 GLU A O 1
ATOM 1579 N N . VAL A 1 197 ? 24.246 -5.814 -19.410 1.00 96.88 197 VAL A N 1
ATOM 1580 C CA . VAL A 1 197 ? 24.363 -7.232 -19.041 1.00 96.88 197 VAL A CA 1
ATOM 1581 C C . VAL A 1 197 ? 24.478 -7.409 -17.524 1.00 96.88 197 VAL A C 1
ATOM 1583 O O . VAL A 1 197 ? 23.871 -8.319 -16.953 1.00 96.88 197 VAL A O 1
ATOM 1586 N N . PHE A 1 198 ? 25.222 -6.527 -16.851 1.00 98.12 198 PHE A N 1
ATOM 1587 C CA . PHE A 1 198 ? 25.307 -6.519 -15.388 1.00 98.12 198 PHE A CA 1
ATOM 1588 C C . PHE A 1 198 ? 23.976 -6.120 -14.755 1.00 98.12 198 PHE A C 1
ATOM 1590 O O . PHE A 1 198 ? 23.569 -6.738 -13.774 1.00 98.12 198 PHE A O 1
ATOM 1597 N N . TYR A 1 199 ? 23.270 -5.153 -15.346 1.00 98.19 199 TYR A N 1
ATOM 1598 C CA . TYR A 1 199 ? 21.917 -4.796 -14.930 1.00 98.19 199 TYR A CA 1
ATOM 1599 C C . TYR A 1 199 ? 20.941 -5.971 -15.052 1.00 98.19 199 TYR A C 1
ATOM 1601 O O . TYR A 1 199 ? 20.225 -6.254 -14.097 1.00 98.19 199 TYR A O 1
ATOM 1609 N N . GLU A 1 200 ? 20.936 -6.707 -16.167 1.00 97.56 200 GLU A N 1
ATOM 1610 C CA . GLU A 1 200 ? 20.064 -7.878 -16.324 1.00 97.56 200 GLU A CA 1
ATOM 1611 C C . GLU A 1 200 ? 20.391 -8.977 -15.314 1.00 97.56 200 GLU A C 1
ATOM 1613 O O . GLU A 1 200 ? 19.488 -9.602 -14.752 1.00 97.56 200 GLU A O 1
ATOM 1618 N N . LYS A 1 201 ? 21.682 -9.198 -15.035 1.00 97.94 201 LYS A N 1
ATOM 1619 C CA . LYS A 1 201 ? 22.102 -10.140 -13.993 1.00 97.94 201 LYS A CA 1
ATOM 1620 C C . LYS A 1 201 ? 21.646 -9.672 -12.611 1.00 97.94 201 LYS A C 1
ATOM 1622 O O . LYS A 1 201 ? 21.111 -10.472 -11.849 1.00 97.94 201 LYS A O 1
ATOM 1627 N N . ALA A 1 202 ? 21.793 -8.385 -12.303 1.00 98.19 202 ALA A N 1
ATOM 1628 C CA . ALA A 1 202 ? 21.296 -7.808 -11.061 1.00 98.19 202 ALA A CA 1
ATOM 1629 C C . ALA A 1 202 ? 19.778 -7.965 -10.934 1.00 98.19 202 ALA A C 1
ATOM 1631 O O . ALA A 1 202 ? 19.282 -8.413 -9.905 1.00 98.19 202 ALA A O 1
ATOM 1632 N N . PHE A 1 203 ? 19.035 -7.665 -11.999 1.00 97.31 203 PHE A N 1
ATOM 1633 C CA . PHE A 1 203 ? 17.589 -7.832 -12.035 1.00 97.31 203 PHE A CA 1
ATOM 1634 C C . PHE A 1 203 ? 17.179 -9.294 -11.827 1.00 97.31 203 PHE A C 1
ATOM 1636 O O . PHE A 1 203 ? 16.216 -9.561 -11.111 1.00 97.31 203 PHE A O 1
ATOM 1643 N N . LEU A 1 204 ? 17.928 -10.256 -12.374 1.00 97.00 204 LEU A N 1
ATOM 1644 C CA . LEU A 1 204 ? 17.719 -11.676 -12.100 1.00 97.00 204 LEU A CA 1
ATOM 1645 C C . LEU A 1 204 ? 17.888 -12.006 -10.607 1.00 97.00 204 LEU A C 1
ATOM 1647 O O . LEU A 1 204 ? 17.006 -12.648 -10.037 1.00 97.00 204 LEU A O 1
ATOM 1651 N N . HIS A 1 205 ? 18.963 -11.538 -9.966 1.00 97.56 205 HIS A N 1
ATOM 1652 C CA . HIS A 1 205 ? 19.182 -11.710 -8.522 1.00 97.56 205 HIS A CA 1
ATOM 1653 C C . HIS A 1 205 ? 18.080 -11.039 -7.688 1.00 97.56 205 HIS A C 1
ATOM 1655 O O . HIS A 1 205 ? 17.547 -11.636 -6.754 1.00 97.56 205 HIS A O 1
ATOM 1661 N N . PHE A 1 206 ? 17.628 -9.848 -8.082 1.00 95.50 206 PHE A N 1
ATOM 1662 C CA . PHE A 1 206 ? 16.473 -9.194 -7.468 1.00 95.50 206 PHE A CA 1
ATOM 1663 C C . PHE A 1 206 ? 15.192 -10.044 -7.578 1.00 95.50 206 PHE A C 1
ATOM 1665 O O . PHE A 1 206 ? 14.450 -10.169 -6.604 1.00 95.50 206 PHE A O 1
ATOM 1672 N N . GLN A 1 207 ? 14.932 -10.677 -8.729 1.00 94.06 207 GLN A N 1
ATOM 1673 C CA . GLN A 1 207 ? 13.788 -11.586 -8.912 1.00 94.06 207 GLN A CA 1
ATOM 1674 C C . GLN A 1 207 ? 13.936 -12.890 -8.113 1.00 94.06 207 GLN A C 1
ATOM 1676 O O . GLN A 1 207 ? 12.946 -13.400 -7.585 1.00 94.06 207 GLN A O 1
ATOM 1681 N N . LEU A 1 208 ? 15.151 -13.429 -7.985 1.00 93.75 208 LEU A N 1
ATOM 1682 C CA . LEU A 1 208 ? 15.431 -14.576 -7.116 1.00 93.75 208 LEU A CA 1
ATOM 1683 C C . LEU A 1 208 ? 15.125 -14.226 -5.658 1.00 93.75 208 LEU A C 1
ATOM 1685 O O . LEU A 1 208 ? 14.327 -14.913 -5.019 1.00 93.75 208 LEU A O 1
ATOM 1689 N N . ALA A 1 209 ? 15.636 -13.092 -5.175 1.00 91.50 209 ALA A N 1
ATOM 1690 C CA . ALA A 1 209 ? 15.317 -12.566 -3.853 1.00 91.50 209 ALA A CA 1
ATOM 1691 C C . ALA A 1 209 ? 13.800 -12.373 -3.659 1.00 91.50 209 ALA A C 1
ATOM 1693 O O . ALA A 1 209 ? 13.245 -12.673 -2.599 1.00 91.50 209 ALA A O 1
ATOM 1694 N N . SER A 1 210 ? 13.100 -11.919 -4.702 1.00 87.81 210 SER A N 1
ATOM 1695 C CA . SER A 1 210 ? 11.656 -11.687 -4.654 1.00 87.81 210 SER A CA 1
ATOM 1696 C C . SER A 1 210 ? 10.831 -12.958 -4.420 1.00 87.81 210 SER A C 1
ATOM 1698 O O . SER A 1 210 ? 9.701 -12.868 -3.936 1.00 87.81 210 SER A O 1
ATOM 1700 N N . ASN A 1 211 ? 11.348 -14.124 -4.818 1.00 87.25 211 ASN A N 1
ATOM 1701 C CA . ASN A 1 211 ? 10.660 -15.417 -4.721 1.00 87.25 211 ASN A CA 1
ATOM 1702 C C . ASN A 1 211 ? 11.258 -16.340 -3.650 1.00 87.25 211 ASN A C 1
ATOM 1704 O O . ASN A 1 211 ? 10.656 -17.366 -3.344 1.00 87.25 211 ASN A O 1
ATOM 1708 N N . GLU A 1 212 ? 12.406 -15.988 -3.078 1.00 87.94 212 GLU A N 1
ATOM 1709 C CA . GLU A 1 212 ? 12.998 -16.691 -1.945 1.00 87.94 212 GLU A CA 1
ATOM 1710 C C . GLU A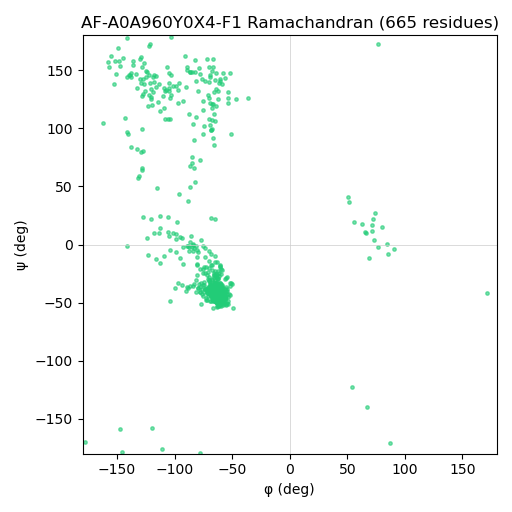 1 212 ? 12.163 -16.438 -0.686 1.00 87.94 212 GLU A C 1
ATOM 1712 O O . GLU A 1 212 ? 11.682 -15.324 -0.491 1.00 87.94 212 GLU A O 1
ATOM 1717 N N . GLU A 1 213 ? 11.959 -17.448 0.161 1.00 81.88 213 GLU A N 1
ATOM 1718 C CA . GLU A 1 213 ? 11.248 -17.333 1.443 1.00 81.88 213 GLU A CA 1
ATOM 1719 C C . GLU A 1 213 ? 12.220 -17.154 2.614 1.00 81.88 213 GLU A C 1
ATOM 1721 O O . GLU A 1 213 ? 11.905 -16.418 3.557 1.00 81.88 213 GLU A O 1
ATOM 1726 N N . ASP A 1 214 ? 13.399 -17.769 2.512 1.00 83.06 214 ASP A N 1
ATOM 1727 C CA . ASP A 1 214 ? 14.474 -17.728 3.496 1.00 83.06 214 ASP A CA 1
ATOM 1728 C C . ASP A 1 214 ? 15.083 -16.312 3.596 1.00 83.06 214 ASP A C 1
ATOM 1730 O O . ASP A 1 214 ? 15.570 -15.773 2.596 1.00 83.06 214 ASP A O 1
ATOM 1734 N N . PRO A 1 215 ? 15.055 -15.666 4.777 1.00 80.88 215 PRO A N 1
ATOM 1735 C CA . PRO A 1 215 ? 15.586 -14.316 4.942 1.00 80.88 215 PRO A CA 1
ATOM 1736 C C . PRO A 1 215 ? 17.076 -14.180 4.611 1.00 80.88 215 PRO A C 1
ATOM 1738 O O . PRO A 1 215 ? 17.457 -13.174 4.017 1.00 80.88 215 PRO A O 1
ATOM 1741 N N . GLU A 1 216 ? 17.900 -15.171 4.960 1.00 84.69 216 GLU A N 1
ATOM 1742 C CA . GLU A 1 216 ? 19.354 -15.108 4.780 1.00 84.69 216 GLU A CA 1
ATOM 1743 C C . GLU A 1 216 ? 19.715 -15.236 3.302 1.00 84.69 216 GLU A C 1
ATOM 1745 O O . GLU A 1 216 ? 20.456 -14.414 2.763 1.00 84.69 216 GLU A O 1
ATOM 1750 N N . LYS A 1 217 ? 19.126 -16.220 2.611 1.00 90.12 217 LYS A N 1
ATOM 1751 C CA . LYS A 1 217 ? 19.325 -16.378 1.162 1.00 90.12 217 LYS A CA 1
ATOM 1752 C C . LYS A 1 217 ? 18.838 -15.159 0.398 1.00 90.12 217 LYS A C 1
ATOM 1754 O O . LYS A 1 217 ? 19.518 -14.683 -0.503 1.00 90.12 217 LYS A O 1
ATOM 1759 N N . ARG A 1 218 ? 17.690 -14.608 0.795 1.00 88.81 218 ARG A N 1
ATOM 1760 C CA . ARG A 1 218 ? 17.150 -13.398 0.179 1.00 88.81 218 ARG A CA 1
ATOM 1761 C C . ARG A 1 218 ? 18.102 -12.209 0.321 1.00 88.81 218 ARG A C 1
ATOM 1763 O O . ARG A 1 218 ? 18.267 -11.449 -0.629 1.00 88.81 218 ARG A O 1
ATOM 1770 N N . GLU A 1 219 ? 18.722 -12.041 1.487 1.00 89.12 219 GLU A N 1
ATOM 1771 C CA . GLU A 1 219 ? 19.705 -10.979 1.713 1.00 89.12 219 GLU A CA 1
ATOM 1772 C C . GLU A 1 219 ? 20.964 -11.162 0.855 1.00 89.12 219 GLU A C 1
ATOM 1774 O O . GLU A 1 219 ? 21.476 -10.180 0.317 1.00 89.12 219 GLU A O 1
ATOM 1779 N N . ILE A 1 220 ? 21.427 -12.403 0.672 1.00 94.06 220 ILE A N 1
ATOM 1780 C CA . ILE A 1 220 ? 22.545 -12.727 -0.228 1.00 94.06 220 ILE A CA 1
ATOM 1781 C C . ILE A 1 220 ? 22.218 -12.305 -1.665 1.00 94.06 220 ILE A C 1
ATOM 1783 O O . ILE A 1 220 ? 22.997 -11.581 -2.279 1.00 94.06 220 ILE A O 1
ATOM 1787 N N . GLU A 1 221 ? 21.048 -12.693 -2.174 1.00 95.50 221 GLU A N 1
ATOM 1788 C CA . GLU A 1 221 ? 20.600 -12.331 -3.524 1.00 95.50 221 GLU A CA 1
ATOM 1789 C C . GLU A 1 221 ? 20.482 -10.804 -3.702 1.00 95.50 221 GLU A C 1
ATOM 1791 O O . GLU A 1 221 ? 20.868 -10.256 -4.734 1.00 95.50 221 GLU A O 1
ATOM 1796 N N . MET A 1 222 ? 20.022 -10.077 -2.678 1.00 93.94 222 MET A N 1
ATOM 1797 C CA . MET A 1 222 ? 19.958 -8.608 -2.711 1.00 93.94 222 MET A CA 1
ATOM 1798 C C . MET A 1 222 ? 21.335 -7.945 -2.722 1.00 93.94 222 MET A C 1
ATOM 1800 O O . MET A 1 222 ? 21.546 -6.978 -3.454 1.00 93.94 222 MET A O 1
ATOM 1804 N N . LYS A 1 223 ? 22.288 -8.468 -1.945 1.00 96.12 223 LYS A N 1
ATOM 1805 C CA . LYS A 1 223 ? 23.675 -7.982 -1.940 1.00 96.12 223 LYS A CA 1
ATOM 1806 C C . LYS A 1 223 ? 24.361 -8.227 -3.281 1.00 96.12 223 LYS A C 1
ATOM 1808 O O . LYS A 1 223 ? 25.010 -7.321 -3.800 1.00 96.12 223 LYS A O 1
ATOM 1813 N N . GLU A 1 224 ? 24.161 -9.404 -3.868 1.00 98.12 224 GLU A N 1
ATOM 1814 C CA . GLU A 1 224 ? 24.685 -9.729 -5.198 1.00 98.12 224 GLU A CA 1
ATOM 1815 C C . GLU A 1 224 ? 24.061 -8.826 -6.271 1.00 98.12 224 GLU A C 1
ATOM 1817 O O . GLU A 1 224 ? 24.770 -8.250 -7.099 1.00 98.12 224 GLU A O 1
ATOM 1822 N N . SER A 1 225 ? 22.740 -8.606 -6.202 1.00 98.06 225 SER A N 1
ATOM 1823 C CA . SER A 1 225 ? 22.058 -7.636 -7.059 1.00 98.06 225 SER A CA 1
ATOM 1824 C C . SER A 1 225 ? 22.685 -6.248 -6.946 1.00 98.06 225 SER A C 1
ATOM 1826 O O . SER A 1 225 ? 22.895 -5.607 -7.972 1.00 98.06 225 SER A O 1
ATOM 1828 N N . PHE A 1 226 ? 22.981 -5.763 -5.737 1.00 98.12 226 PHE A N 1
ATOM 1829 C CA . PHE A 1 226 ? 23.581 -4.441 -5.564 1.00 98.12 226 PHE A CA 1
ATOM 1830 C C . PHE A 1 226 ? 25.001 -4.361 -6.138 1.00 98.12 226 PHE A C 1
ATOM 1832 O O . PHE A 1 226 ? 25.288 -3.439 -6.896 1.00 98.12 226 PHE A O 1
ATOM 1839 N N . SER A 1 227 ? 25.856 -5.352 -5.873 1.00 98.38 227 SER A N 1
ATOM 1840 C CA . SER A 1 227 ? 27.234 -5.376 -6.391 1.00 98.38 227 SER A CA 1
ATOM 1841 C C . SER A 1 227 ? 27.291 -5.334 -7.928 1.00 98.38 227 SER A C 1
ATOM 1843 O O . SER A 1 227 ? 28.102 -4.622 -8.534 1.00 98.38 227 SER A O 1
ATOM 1845 N N . LEU A 1 228 ? 26.376 -6.047 -8.588 1.00 98.50 228 LEU A N 1
ATOM 1846 C CA . LEU A 1 228 ? 26.242 -6.018 -10.044 1.00 98.50 228 LEU A CA 1
ATOM 1847 C C . LEU A 1 228 ? 25.747 -4.657 -10.555 1.00 98.50 228 LEU A C 1
ATOM 1849 O O . LEU A 1 228 ? 26.204 -4.194 -11.602 1.00 98.50 228 LEU A O 1
ATOM 1853 N N . LEU A 1 229 ? 24.865 -3.981 -9.812 1.00 98.50 229 LEU A N 1
ATOM 1854 C CA . LEU A 1 229 ? 24.420 -2.623 -10.142 1.00 98.50 229 LEU A CA 1
ATOM 1855 C C . LEU A 1 229 ? 25.539 -1.601 -9.985 1.00 98.50 229 LEU A C 1
ATOM 1857 O O . LEU A 1 229 ? 25.669 -0.730 -10.841 1.00 98.50 229 LEU A O 1
ATOM 1861 N N . GLU A 1 230 ? 26.377 -1.719 -8.957 1.00 97.94 230 GLU A N 1
ATOM 1862 C CA . GLU A 1 230 ? 27.573 -0.883 -8.819 1.00 97.94 230 GLU A CA 1
ATOM 1863 C C . GLU A 1 230 ? 28.514 -1.075 -10.006 1.00 97.94 230 GLU A C 1
ATOM 1865 O O . GLU A 1 230 ? 29.004 -0.099 -10.572 1.00 97.94 230 GLU A O 1
ATOM 1870 N N . THR A 1 231 ? 28.698 -2.320 -10.451 1.00 97.81 231 THR A N 1
ATOM 1871 C CA . THR A 1 231 ? 29.494 -2.616 -11.647 1.00 97.81 231 THR A CA 1
ATOM 1872 C C . THR A 1 231 ? 28.893 -1.948 -12.887 1.00 97.81 231 THR A C 1
ATOM 1874 O O . THR A 1 231 ? 29.603 -1.237 -13.601 1.00 97.81 231 THR A O 1
ATOM 1877 N N . ALA A 1 232 ? 27.581 -2.088 -13.109 1.00 97.69 232 ALA A N 1
ATOM 1878 C CA . ALA A 1 232 ? 26.876 -1.439 -14.217 1.00 97.69 232 ALA A CA 1
ATOM 1879 C C . ALA A 1 232 ? 27.017 0.094 -14.178 1.00 97.69 232 ALA A C 1
ATOM 1881 O O . ALA A 1 232 ? 27.292 0.723 -15.198 1.00 97.69 232 ALA A O 1
ATOM 1882 N N . LEU A 1 233 ? 26.877 0.698 -12.996 1.00 96.25 233 LEU A N 1
ATOM 1883 C CA . LEU A 1 233 ? 26.990 2.144 -12.792 1.00 96.25 233 LEU A CA 1
ATOM 1884 C C . LEU A 1 233 ? 28.441 2.644 -12.871 1.00 96.25 233 LEU A C 1
ATOM 1886 O O . LEU A 1 233 ? 28.660 3.804 -13.207 1.00 96.25 233 LEU A O 1
ATOM 1890 N N . SER A 1 234 ? 29.434 1.791 -12.604 1.00 96.38 234 SER A N 1
ATOM 1891 C CA . SER A 1 234 ? 30.851 2.123 -12.805 1.00 96.38 234 SER A CA 1
ATOM 1892 C C . SER A 1 234 ? 31.215 2.210 -14.290 1.00 96.38 234 SER A C 1
ATOM 1894 O O . SER A 1 234 ? 31.965 3.099 -14.689 1.00 96.38 234 SER A O 1
ATOM 1896 N N . LEU A 1 235 ? 30.634 1.325 -15.108 1.00 94.94 235 LEU A N 1
ATOM 1897 C CA . LEU A 1 235 ? 30.781 1.320 -16.564 1.00 94.94 235 LEU A CA 1
ATOM 1898 C C . LEU A 1 235 ? 29.988 2.467 -17.202 1.00 94.94 235 LEU A C 1
ATOM 1900 O O . LEU A 1 235 ? 30.463 3.112 -18.135 1.00 94.94 235 LEU A O 1
ATOM 1904 N N . GLU A 1 236 ? 28.795 2.756 -16.676 1.00 92.94 236 GLU A N 1
ATOM 1905 C CA . GLU A 1 236 ? 27.947 3.847 -17.146 1.00 92.94 236 GLU A CA 1
ATOM 1906 C C . GLU A 1 236 ? 27.257 4.590 -15.990 1.00 92.94 236 GLU A C 1
ATOM 1908 O O . GLU A 1 236 ? 26.142 4.245 -15.580 1.00 92.94 236 GLU A O 1
ATOM 1913 N N . PRO A 1 237 ? 27.853 5.700 -15.514 1.00 90.19 237 PRO A N 1
ATOM 1914 C CA . PRO A 1 237 ? 27.316 6.448 -14.379 1.00 90.19 237 PRO A CA 1
ATOM 1915 C C . PRO A 1 237 ? 25.905 7.000 -14.580 1.00 90.19 237 PRO A C 1
ATOM 1917 O O . PRO A 1 237 ? 25.203 7.224 -13.597 1.00 90.19 237 PRO A O 1
ATOM 1920 N N . ARG A 1 238 ? 25.469 7.233 -15.827 1.00 87.38 238 ARG A N 1
ATOM 1921 C CA . ARG A 1 238 ? 24.130 7.756 -16.168 1.00 87.38 238 ARG A CA 1
ATOM 1922 C C . ARG A 1 238 ? 23.126 6.667 -16.561 1.00 87.38 238 ARG A C 1
ATOM 1924 O O . ARG A 1 238 ? 22.098 6.984 -17.152 1.00 87.38 238 ARG A O 1
ATOM 1931 N N . TYR A 1 239 ? 23.367 5.410 -16.194 1.00 90.19 239 TYR A N 1
ATOM 1932 C CA . TYR A 1 239 ? 22.416 4.338 -16.463 1.00 90.19 239 TYR A CA 1
ATOM 1933 C C . TYR A 1 239 ? 21.205 4.402 -15.512 1.00 90.19 239 TYR A C 1
ATOM 1935 O O . TYR A 1 239 ? 21.231 3.922 -14.377 1.00 90.19 239 TYR A O 1
ATOM 1943 N N . HIS A 1 240 ? 20.125 5.036 -15.976 1.00 90.56 240 HIS A N 1
ATOM 1944 C CA . HIS A 1 240 ? 18.955 5.339 -15.149 1.00 90.56 240 HIS A CA 1
ATOM 1945 C C . HIS A 1 240 ? 18.239 4.100 -14.599 1.00 90.56 240 HIS A C 1
ATOM 1947 O O . HIS A 1 240 ? 17.858 4.116 -13.428 1.00 90.56 240 HIS A O 1
ATOM 1953 N N . ASP A 1 241 ? 18.080 3.035 -15.389 1.00 91.44 241 ASP A N 1
ATOM 1954 C CA . ASP A 1 241 ? 17.375 1.824 -14.943 1.00 91.44 241 ASP A CA 1
ATOM 1955 C C . ASP A 1 241 ? 18.145 1.098 -13.840 1.00 91.44 241 ASP A C 1
ATOM 1957 O O . ASP A 1 241 ? 17.560 0.728 -12.818 1.00 91.44 241 ASP A O 1
ATOM 1961 N N . ALA A 1 242 ? 19.471 0.990 -13.988 1.00 95.69 242 ALA A N 1
ATOM 1962 C CA . ALA A 1 242 ? 20.339 0.459 -12.943 1.00 95.69 242 ALA A CA 1
ATOM 1963 C C . ALA A 1 242 ? 20.243 1.290 -11.663 1.00 95.69 242 ALA A C 1
ATOM 1965 O O . ALA A 1 242 ? 20.099 0.741 -10.574 1.00 95.69 242 ALA A O 1
ATOM 1966 N N . ARG A 1 243 ? 20.219 2.620 -11.780 1.00 95.12 243 ARG A N 1
ATOM 1967 C CA . ARG A 1 243 ? 20.078 3.499 -10.618 1.00 95.12 243 ARG A CA 1
ATOM 1968 C C . ARG A 1 243 ? 18.709 3.361 -9.941 1.00 95.12 243 ARG A C 1
ATOM 1970 O O . ARG A 1 243 ? 18.644 3.316 -8.715 1.00 95.12 243 ARG A O 1
ATOM 1977 N N . ARG A 1 244 ? 17.617 3.249 -10.710 1.00 93.75 244 ARG A N 1
ATOM 1978 C CA . ARG A 1 244 ? 16.263 3.010 -10.171 1.00 93.75 244 ARG A CA 1
ATOM 1979 C C . ARG A 1 244 ? 16.189 1.683 -9.418 1.00 93.75 244 ARG A C 1
ATOM 1981 O O . ARG A 1 244 ? 15.644 1.657 -8.316 1.00 93.75 244 ARG A O 1
ATOM 1988 N N . LEU A 1 245 ? 16.766 0.614 -9.970 1.00 95.25 245 LEU A N 1
ATOM 1989 C CA . LEU A 1 245 ? 16.826 -0.676 -9.284 1.00 95.25 245 LEU A CA 1
ATOM 1990 C C . LEU A 1 245 ? 17.737 -0.616 -8.048 1.00 95.25 245 LEU A C 1
ATOM 1992 O O . LEU A 1 245 ? 17.362 -1.136 -7.002 1.00 95.25 245 LEU A O 1
ATOM 1996 N N . ALA A 1 246 ? 18.872 0.085 -8.120 1.00 96.69 246 ALA A N 1
ATOM 1997 C CA . ALA A 1 246 ? 19.787 0.254 -6.991 1.00 96.69 246 ALA A CA 1
ATOM 1998 C C . ALA A 1 246 ? 19.109 0.958 -5.814 1.00 96.69 246 ALA A C 1
ATOM 2000 O O . ALA A 1 246 ? 19.244 0.506 -4.684 1.00 96.69 246 ALA A O 1
ATOM 2001 N N . ILE A 1 247 ? 18.310 2.001 -6.068 1.00 94.75 247 ILE A N 1
ATOM 2002 C CA . ILE A 1 247 ? 17.506 2.663 -5.028 1.00 94.75 247 ILE A CA 1
ATOM 2003 C C . ILE A 1 247 ? 16.586 1.653 -4.338 1.00 94.75 247 ILE A C 1
ATOM 2005 O O . ILE A 1 247 ? 16.515 1.634 -3.110 1.00 94.75 247 ILE A O 1
ATOM 2009 N N . GLN A 1 248 ? 15.903 0.799 -5.107 1.00 92.56 248 GLN A N 1
ATOM 2010 C CA . GLN A 1 248 ? 15.019 -0.208 -4.525 1.00 92.56 248 GLN A CA 1
ATOM 2011 C C . GLN A 1 248 ? 15.798 -1.217 -3.675 1.00 92.56 248 GLN A C 1
ATOM 2013 O O . GLN A 1 248 ? 15.452 -1.447 -2.518 1.00 92.56 248 GLN A O 1
ATOM 2018 N N . VAL A 1 249 ? 16.878 -1.776 -4.217 1.00 93.69 249 VAL A N 1
ATOM 2019 C CA . VAL A 1 249 ? 17.723 -2.752 -3.516 1.00 93.69 249 VAL A CA 1
ATOM 2020 C C . VAL A 1 249 ? 18.329 -2.152 -2.242 1.00 93.69 249 VAL A C 1
ATOM 2022 O O . VAL A 1 249 ? 18.301 -2.787 -1.193 1.00 93.69 249 VAL A O 1
ATOM 2025 N N . LEU A 1 250 ? 18.804 -0.908 -2.282 1.00 94.12 250 LEU A N 1
ATOM 2026 C CA . LEU A 1 250 ? 19.395 -0.234 -1.124 1.00 94.12 250 LEU A CA 1
ATOM 2027 C C . LEU A 1 250 ? 18.371 0.089 -0.039 1.00 94.12 250 LEU A C 1
ATOM 2029 O O . LEU A 1 250 ? 18.648 -0.135 1.138 1.00 94.12 250 LEU A O 1
ATOM 2033 N N . ILE A 1 251 ? 17.168 0.547 -0.405 1.00 91.31 251 ILE A N 1
ATOM 2034 C CA . ILE A 1 251 ? 16.083 0.713 0.573 1.00 91.31 251 ILE A CA 1
ATOM 2035 C C . ILE A 1 251 ? 15.764 -0.632 1.234 1.00 91.31 251 ILE A C 1
ATOM 2037 O O . ILE A 1 251 ? 15.551 -0.678 2.446 1.00 91.31 251 ILE A O 1
ATOM 2041 N N . TRP A 1 252 ? 15.754 -1.721 0.460 1.00 88.31 252 TRP A N 1
ATOM 2042 C CA . TRP A 1 252 ? 15.532 -3.062 0.995 1.00 88.31 252 TRP A CA 1
ATOM 2043 C C . TRP A 1 252 ? 16.639 -3.484 1.970 1.00 88.31 252 TRP A C 1
ATOM 2045 O O . TRP A 1 252 ? 16.334 -3.998 3.045 1.00 88.31 252 TRP A O 1
ATOM 2055 N N . LEU A 1 253 ? 17.905 -3.223 1.625 1.00 89.31 253 LEU A N 1
ATOM 2056 C CA . LEU A 1 253 ? 19.073 -3.501 2.470 1.00 89.31 253 LEU A CA 1
ATOM 2057 C C . LEU A 1 253 ? 19.155 -2.579 3.702 1.00 89.31 253 LEU A C 1
ATOM 2059 O O . LEU A 1 253 ? 19.881 -2.877 4.647 1.00 89.31 253 LEU A O 1
ATOM 2063 N N . GLY A 1 254 ? 18.383 -1.488 3.728 1.00 89.00 254 GLY A N 1
ATOM 2064 C CA . GLY A 1 254 ? 18.414 -0.481 4.789 1.00 89.00 254 GLY A CA 1
ATOM 2065 C C . GLY A 1 254 ? 19.559 0.529 4.658 1.00 89.00 254 GLY A C 1
ATOM 2066 O O . GLY A 1 254 ? 19.835 1.249 5.613 1.00 89.00 254 GLY A O 1
ATOM 2067 N N . GLU A 1 255 ? 20.196 0.594 3.490 1.00 93.00 255 GLU A N 1
ATOM 2068 C CA . GLU A 1 255 ? 21.305 1.491 3.142 1.00 93.00 255 GLU A CA 1
ATOM 2069 C C . GLU A 1 255 ? 20.750 2.836 2.629 1.00 93.00 255 GLU A C 1
ATOM 2071 O O . GLU A 1 255 ? 20.809 3.168 1.438 1.00 93.00 255 GLU A O 1
ATOM 2076 N N . TYR A 1 256 ? 20.109 3.592 3.526 1.00 93.75 256 TYR A N 1
ATOM 2077 C CA . TYR A 1 256 ? 19.297 4.760 3.164 1.00 93.75 256 TYR A CA 1
ATOM 2078 C C . TYR A 1 256 ? 20.114 5.943 2.633 1.00 93.75 256 TYR A C 1
ATOM 2080 O O . TYR A 1 256 ? 19.638 6.659 1.752 1.00 93.75 256 TYR A O 1
ATOM 2088 N N . GLU A 1 257 ? 21.330 6.147 3.132 1.00 95.31 257 GLU A N 1
ATOM 2089 C CA . GLU A 1 257 ? 22.240 7.206 2.695 1.00 95.31 257 GLU A CA 1
ATOM 2090 C C . GLU A 1 257 ? 22.631 7.017 1.222 1.00 95.31 257 GLU A C 1
ATOM 2092 O O . GLU A 1 257 ? 22.452 7.924 0.408 1.00 95.31 257 GLU A O 1
ATOM 2097 N N . ASN A 1 258 ? 23.071 5.809 0.855 1.00 95.25 258 ASN A N 1
ATOM 2098 C CA . ASN A 1 258 ? 23.433 5.470 -0.524 1.00 95.25 258 ASN A CA 1
ATOM 2099 C C . ASN A 1 258 ? 22.221 5.581 -1.459 1.00 95.25 258 ASN A C 1
ATOM 2101 O O . ASN A 1 258 ? 22.321 6.127 -2.561 1.00 95.25 258 ASN A O 1
ATOM 2105 N N . ALA A 1 259 ? 21.050 5.114 -1.010 1.00 95.56 259 ALA A N 1
ATOM 2106 C CA . ALA A 1 259 ? 19.814 5.256 -1.773 1.00 95.56 259 ALA A CA 1
ATOM 2107 C C . ALA A 1 259 ? 19.467 6.735 -2.017 1.00 95.56 259 ALA A C 1
ATOM 2109 O O . ALA A 1 259 ? 19.028 7.092 -3.112 1.00 95.56 259 ALA A O 1
ATOM 2110 N N . TYR A 1 260 ? 19.677 7.601 -1.019 1.00 95.25 260 TYR A N 1
ATOM 2111 C CA . TYR A 1 260 ? 19.352 9.025 -1.105 1.00 95.25 260 TYR A CA 1
ATOM 2112 C C . TYR A 1 260 ? 20.209 9.743 -2.150 1.00 95.25 260 TYR A C 1
ATOM 2114 O O . TYR A 1 260 ? 19.678 10.529 -2.939 1.00 95.25 260 TYR A O 1
ATOM 2122 N N . GLU A 1 261 ? 21.503 9.424 -2.224 1.00 94.12 261 GLU A N 1
ATOM 2123 C CA . GLU A 1 261 ? 22.395 9.977 -3.249 1.00 94.12 261 GLU A CA 1
ATOM 2124 C C . GLU A 1 261 ? 21.973 9.556 -4.661 1.00 94.12 261 GLU A C 1
ATOM 2126 O O . GLU A 1 261 ? 21.865 10.397 -5.557 1.00 94.12 261 GLU A O 1
ATOM 2131 N N . TYR A 1 262 ? 21.624 8.283 -4.868 1.00 94.88 262 TYR A N 1
ATOM 2132 C CA . TYR A 1 262 ? 21.123 7.833 -6.167 1.00 94.88 262 TYR A CA 1
ATOM 2133 C C . TYR A 1 262 ? 19.794 8.489 -6.556 1.00 94.88 262 TYR A C 1
ATOM 2135 O O . TYR A 1 262 ? 19.614 8.861 -7.721 1.00 94.88 262 TYR A O 1
ATOM 2143 N N . VAL A 1 263 ? 18.871 8.683 -5.608 1.00 94.25 263 VAL A N 1
ATOM 2144 C CA . VAL A 1 263 ? 17.631 9.426 -5.876 1.00 94.25 263 VAL A CA 1
ATOM 2145 C C . VAL A 1 263 ? 17.945 10.861 -6.284 1.00 94.25 263 VAL A C 1
ATOM 2147 O O . VAL A 1 263 ? 17.415 11.323 -7.290 1.00 94.25 263 VAL A O 1
ATOM 2150 N N . LYS A 1 264 ? 18.834 11.553 -5.564 1.00 91.06 264 LYS A N 1
ATOM 2151 C CA . LYS A 1 264 ? 19.230 12.931 -5.881 1.00 91.06 264 LYS A CA 1
ATOM 2152 C C . LYS A 1 264 ? 19.774 13.050 -7.306 1.00 91.06 264 LYS A C 1
ATOM 2154 O O . LYS A 1 264 ? 19.325 13.920 -8.048 1.00 91.06 264 LYS A O 1
ATOM 2159 N N . MET A 1 265 ? 20.650 12.130 -7.715 1.00 89.94 265 MET A N 1
ATOM 2160 C CA . MET A 1 265 ? 21.181 12.101 -9.081 1.00 89.94 265 MET A CA 1
ATOM 2161 C C . MET A 1 265 ? 20.095 11.852 -10.142 1.00 89.94 265 MET A C 1
ATOM 2163 O O . MET A 1 265 ? 20.198 12.379 -11.243 1.00 89.94 265 MET A O 1
ATOM 2167 N N . LEU A 1 266 ? 19.064 11.036 -9.868 1.00 89.12 266 LEU A N 1
ATOM 2168 C CA . LEU A 1 266 ? 17.929 10.895 -10.799 1.00 89.12 266 LEU A CA 1
ATOM 2169 C C . LEU A 1 266 ? 17.039 12.136 -10.815 1.00 89.12 266 LEU A C 1
ATOM 2171 O O . LEU A 1 266 ? 16.571 12.527 -11.878 1.00 89.12 266 LEU A O 1
ATOM 2175 N N . SER A 1 267 ? 16.802 12.754 -9.662 1.00 86.94 267 SER A N 1
ATOM 2176 C CA . SER A 1 267 ? 15.956 13.942 -9.541 1.00 86.94 267 SER A CA 1
ATOM 2177 C C . SER A 1 267 ? 16.528 15.161 -10.275 1.00 86.94 267 SER A C 1
ATOM 2179 O O . SER A 1 267 ? 15.764 16.055 -10.629 1.00 86.94 267 SER A O 1
ATOM 2181 N N . GLU A 1 268 ? 17.840 15.210 -10.536 1.00 84.19 268 GLU A N 1
ATOM 2182 C CA . GLU A 1 268 ? 18.462 16.221 -11.408 1.00 84.19 268 GLU A CA 1
ATOM 2183 C C . GLU A 1 268 ? 18.056 16.051 -12.881 1.00 84.19 268 GLU A C 1
ATOM 2185 O O . GLU A 1 268 ? 17.783 17.035 -13.570 1.00 84.19 268 GLU A O 1
ATOM 2190 N N . ASP A 1 269 ? 17.972 14.805 -13.353 1.00 81.50 269 ASP A N 1
ATOM 2191 C CA . ASP A 1 269 ? 17.561 14.478 -14.721 1.00 81.50 269 ASP A CA 1
ATOM 2192 C C . ASP A 1 269 ? 16.021 14.486 -14.881 1.00 81.50 269 ASP A C 1
ATOM 2194 O O . ASP A 1 269 ? 15.514 14.842 -15.946 1.00 81.50 269 ASP A O 1
ATOM 2198 N N . PHE A 1 270 ? 15.272 14.158 -13.818 1.00 83.81 270 PHE A N 1
ATOM 2199 C CA . PHE A 1 270 ? 13.811 13.982 -13.808 1.00 83.81 270 PHE A CA 1
ATOM 2200 C C . PHE A 1 270 ? 13.129 14.807 -12.702 1.00 83.81 270 PHE A C 1
ATOM 2202 O O . PHE A 1 270 ? 12.505 14.282 -11.779 1.00 83.81 270 PHE A O 1
ATOM 2209 N N . THR A 1 271 ? 13.221 16.132 -12.801 1.00 79.81 271 THR A N 1
ATOM 2210 C CA . THR A 1 271 ? 12.859 17.075 -11.725 1.00 79.81 271 THR A CA 1
ATOM 2211 C C . THR A 1 271 ? 11.413 17.025 -11.227 1.00 79.81 271 THR A C 1
ATOM 2213 O O . THR A 1 271 ? 11.157 17.518 -10.125 1.00 79.81 271 THR A O 1
ATOM 2216 N N . PHE A 1 272 ? 10.480 16.487 -12.014 1.00 80.75 272 PHE A N 1
ATOM 2217 C CA . PHE A 1 272 ? 9.040 16.444 -11.719 1.00 80.75 272 PHE A CA 1
ATOM 2218 C C . PHE A 1 272 ? 8.486 15.014 -11.597 1.00 80.75 272 PHE A C 1
ATOM 2220 O O . PHE A 1 272 ? 7.275 14.824 -11.540 1.00 80.75 272 PHE A O 1
ATOM 2227 N N . ASP A 1 273 ? 9.352 13.996 -11.555 1.00 86.38 273 ASP A N 1
ATOM 2228 C CA . ASP A 1 273 ? 8.933 12.609 -11.330 1.00 86.38 273 ASP A CA 1
ATOM 2229 C C . ASP A 1 273 ? 8.458 12.449 -9.873 1.00 86.38 273 ASP A C 1
ATOM 2231 O O . ASP A 1 273 ? 9.248 12.481 -8.925 1.00 86.38 273 ASP A O 1
ATOM 2235 N N . THR A 1 274 ? 7.144 12.307 -9.687 1.00 88.62 274 THR A N 1
ATOM 2236 C CA . THR A 1 274 ? 6.510 12.219 -8.364 1.00 88.62 274 THR A CA 1
ATOM 2237 C C . THR A 1 274 ? 6.947 10.984 -7.582 1.00 88.62 274 THR A C 1
ATOM 2239 O O . THR A 1 274 ? 7.007 11.037 -6.353 1.00 88.62 274 THR A O 1
ATOM 2242 N N . THR A 1 275 ? 7.326 9.900 -8.263 1.00 88.94 275 THR A N 1
ATOM 2243 C CA . THR A 1 275 ? 7.858 8.691 -7.627 1.00 88.94 275 THR A CA 1
ATOM 2244 C C . THR A 1 275 ? 9.242 8.938 -7.046 1.00 88.94 275 THR A C 1
ATOM 2246 O O . THR A 1 275 ? 9.506 8.561 -5.904 1.00 88.94 275 THR A O 1
ATOM 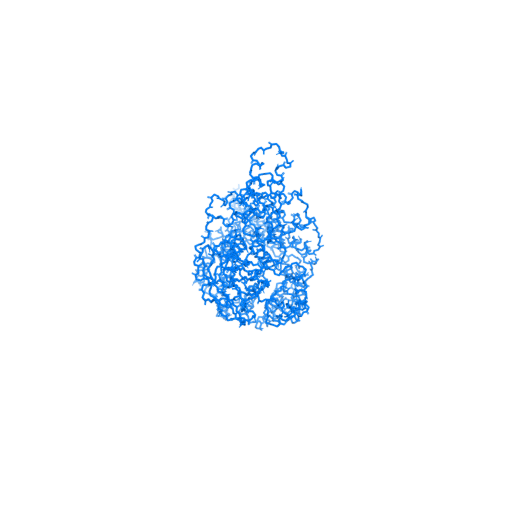2249 N N . LEU A 1 276 ? 10.111 9.640 -7.778 1.00 91.38 276 LEU A N 1
ATOM 2250 C CA . LEU A 1 276 ? 11.429 10.023 -7.263 1.00 91.38 276 LEU A CA 1
ATOM 2251 C C . LEU A 1 276 ? 11.330 11.036 -6.122 1.00 91.38 276 LEU A C 1
ATOM 2253 O O . LEU A 1 276 ? 12.035 10.891 -5.123 1.00 91.38 276 LEU A O 1
ATOM 2257 N N . LEU A 1 277 ? 10.416 12.007 -6.218 1.00 92.38 277 LEU A N 1
ATOM 2258 C CA . LEU A 1 277 ? 10.134 12.922 -5.107 1.00 92.38 277 LEU A CA 1
ATOM 2259 C C . LEU A 1 277 ? 9.652 12.164 -3.863 1.00 92.38 277 LEU A C 1
ATOM 2261 O O . LEU A 1 277 ? 10.044 12.510 -2.745 1.00 92.38 277 LEU A O 1
ATOM 2265 N N . HIS A 1 278 ? 8.848 11.110 -4.038 1.00 92.69 278 HIS A N 1
ATOM 2266 C CA . HIS A 1 278 ? 8.397 10.272 -2.926 1.00 92.69 278 HIS A CA 1
ATOM 2267 C C . HIS A 1 278 ? 9.556 9.499 -2.299 1.00 92.69 278 HIS A C 1
ATOM 2269 O O . HIS A 1 278 ? 9.732 9.559 -1.086 1.00 92.69 278 HIS A O 1
ATOM 2275 N N . TYR A 1 279 ? 10.392 8.832 -3.104 1.00 93.00 279 TYR A N 1
ATOM 2276 C CA . TYR A 1 279 ? 11.589 8.142 -2.606 1.00 93.00 279 TYR A CA 1
ATOM 2277 C C . TYR A 1 279 ? 12.522 9.086 -1.853 1.00 93.00 279 TYR A C 1
ATOM 2279 O O . TYR A 1 279 ? 12.960 8.755 -0.753 1.00 93.00 279 TYR A O 1
ATOM 2287 N N . GLN A 1 280 ? 12.770 10.280 -2.392 1.00 93.38 280 GLN A N 1
ATOM 2288 C CA . GLN A 1 280 ? 13.594 11.287 -1.731 1.00 93.38 280 GLN A CA 1
ATOM 2289 C C . GLN A 1 280 ? 13.013 11.676 -0.368 1.00 93.38 280 GLN A C 1
ATOM 2291 O O . GLN A 1 280 ? 13.733 11.702 0.630 1.00 93.38 280 GLN A O 1
ATOM 2296 N N . SER A 1 281 ? 11.707 11.942 -0.315 1.00 94.06 281 SER A N 1
ATOM 2297 C CA . SER A 1 281 ? 11.025 12.347 0.918 1.00 94.06 281 SER A CA 1
ATOM 2298 C C . SER A 1 281 ? 11.000 11.218 1.952 1.00 94.06 281 SER A C 1
ATOM 2300 O O . SER A 1 281 ? 11.268 11.455 3.128 1.00 94.06 281 SER A O 1
ATOM 2302 N N . TYR A 1 282 ? 10.733 9.983 1.522 1.00 93.06 282 TYR A N 1
ATOM 2303 C CA . TYR A 1 282 ? 10.759 8.790 2.368 1.00 93.06 282 TYR A CA 1
ATOM 2304 C C . TYR A 1 282 ? 12.151 8.537 2.960 1.00 93.06 282 TYR A C 1
ATOM 2306 O O . TYR A 1 282 ? 12.294 8.334 4.166 1.00 93.06 282 TYR A O 1
ATOM 2314 N N . LEU A 1 283 ? 13.195 8.604 2.136 1.00 94.38 283 LEU A N 1
ATOM 2315 C CA . LEU A 1 283 ? 14.574 8.439 2.589 1.00 94.38 283 LEU A CA 1
ATOM 2316 C C . LEU A 1 283 ? 14.978 9.560 3.551 1.00 94.38 283 LEU A C 1
ATOM 2318 O O . LEU A 1 283 ? 15.549 9.285 4.602 1.00 94.38 283 LEU A O 1
ATOM 2322 N N . ALA A 1 284 ? 14.582 10.807 3.279 1.00 95.00 284 ALA A N 1
ATOM 2323 C CA . ALA A 1 284 ? 14.771 11.911 4.217 1.00 95.00 284 ALA A CA 1
ATOM 2324 C C . ALA A 1 284 ? 14.075 11.663 5.570 1.00 95.00 284 ALA A C 1
ATOM 2326 O O . ALA A 1 284 ? 14.628 12.030 6.608 1.00 95.00 284 ALA A O 1
ATOM 2327 N N . MET A 1 285 ? 12.906 11.002 5.588 1.00 92.94 285 MET A N 1
ATOM 2328 C CA . MET A 1 285 ? 12.258 10.570 6.835 1.00 92.94 285 MET A CA 1
ATOM 2329 C C . MET A 1 285 ? 13.103 9.548 7.593 1.00 92.94 285 MET A C 1
ATOM 2331 O O . MET A 1 285 ? 13.251 9.682 8.807 1.00 92.94 285 MET A O 1
ATOM 2335 N N . LYS A 1 286 ? 13.671 8.552 6.901 1.00 92.00 286 LYS A N 1
ATOM 2336 C CA . LYS A 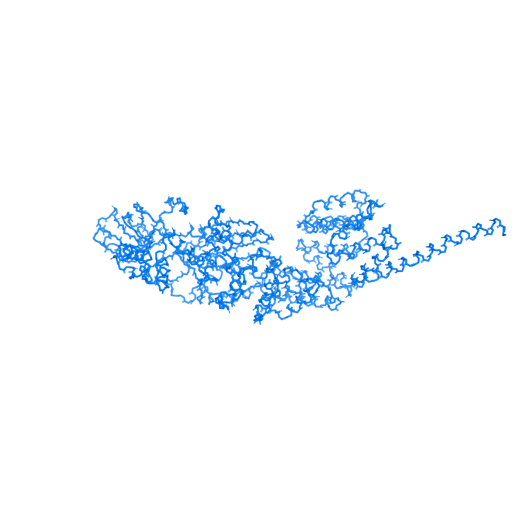1 286 ? 14.546 7.542 7.520 1.00 92.00 286 LYS A CA 1
ATOM 2337 C C . LYS A 1 286 ? 15.845 8.144 8.060 1.00 92.00 286 LYS A C 1
ATOM 2339 O O . LYS A 1 286 ? 16.293 7.734 9.124 1.00 92.00 286 LYS A O 1
ATOM 2344 N N . LEU A 1 287 ? 16.376 9.160 7.383 1.00 94.56 287 LEU A N 1
ATOM 2345 C CA . LEU A 1 287 ? 17.581 9.898 7.777 1.00 94.56 287 LEU A CA 1
ATOM 2346 C C . LEU A 1 287 ? 17.313 11.020 8.802 1.00 94.56 287 LEU A C 1
ATOM 2348 O O . LEU A 1 287 ? 18.244 11.669 9.269 1.00 94.56 287 LEU A O 1
ATOM 2352 N N . GLY A 1 288 ? 16.049 11.292 9.148 1.00 94.12 288 GLY A N 1
ATOM 2353 C CA . GLY A 1 288 ? 15.680 12.335 10.112 1.00 94.12 288 GLY A CA 1
ATOM 2354 C C . GLY A 1 288 ? 15.867 13.777 9.617 1.00 94.12 288 GLY A C 1
ATOM 2355 O O . GLY A 1 288 ? 15.864 14.708 10.425 1.00 94.12 288 GLY A O 1
ATOM 2356 N N . ASN A 1 289 ? 15.998 14.002 8.305 1.00 95.44 289 ASN A N 1
ATOM 2357 C CA . ASN A 1 289 ? 16.187 15.337 7.736 1.00 95.44 289 ASN A CA 1
ATOM 2358 C C . ASN A 1 289 ? 14.844 16.070 7.565 1.00 95.44 289 ASN A C 1
ATOM 2360 O O . ASN A 1 289 ? 14.204 16.004 6.515 1.00 95.44 289 ASN A O 1
ATOM 2364 N N . LYS A 1 290 ? 14.425 16.806 8.602 1.00 94.12 290 LYS A N 1
ATOM 2365 C CA . LYS A 1 290 ? 13.146 17.541 8.641 1.00 94.12 290 LYS A CA 1
ATOM 2366 C C . LYS A 1 290 ? 12.920 18.470 7.445 1.00 94.12 290 LYS A C 1
ATOM 2368 O O . LYS A 1 290 ? 11.805 18.530 6.928 1.00 94.12 290 LYS A O 1
ATOM 2373 N N . GLU A 1 291 ? 13.945 19.202 7.022 1.00 93.56 291 GLU A N 1
ATOM 2374 C CA . GLU A 1 291 ? 13.817 20.172 5.935 1.00 93.56 291 GLU A CA 1
ATOM 2375 C C . GLU A 1 291 ? 13.537 19.472 4.600 1.00 93.56 291 GLU A C 1
ATOM 2377 O O . GLU A 1 291 ? 12.571 19.816 3.915 1.00 93.56 291 GLU A O 1
ATOM 2382 N N . ALA A 1 292 ? 14.311 18.430 4.284 1.00 93.88 292 ALA A N 1
ATOM 2383 C CA . ALA A 1 292 ? 14.139 17.655 3.059 1.00 93.88 292 ALA A CA 1
ATOM 2384 C C . ALA A 1 292 ? 12.780 16.933 3.002 1.00 93.88 292 ALA A C 1
ATOM 2386 O O . ALA A 1 292 ? 12.173 16.873 1.934 1.00 93.88 292 ALA A O 1
ATOM 2387 N N . ILE A 1 293 ? 12.257 16.453 4.141 1.00 95.19 293 ILE A N 1
ATOM 2388 C CA . ILE A 1 293 ? 10.911 15.852 4.229 1.00 95.19 293 ILE A CA 1
ATOM 2389 C C . ILE A 1 293 ? 9.844 16.866 3.807 1.00 95.19 293 ILE A C 1
ATOM 2391 O O . ILE A 1 293 ? 9.012 16.585 2.943 1.00 95.19 293 ILE A O 1
ATOM 2395 N N . ILE A 1 294 ? 9.862 18.055 4.419 1.00 94.25 294 ILE A N 1
ATOM 2396 C CA . ILE A 1 294 ? 8.858 19.096 4.176 1.00 94.25 294 ILE A CA 1
ATOM 2397 C C . ILE A 1 294 ? 8.938 19.585 2.729 1.00 94.25 294 ILE A C 1
ATOM 2399 O O . ILE A 1 294 ? 7.907 19.685 2.062 1.00 94.25 294 ILE A O 1
ATOM 2403 N N . GLN A 1 295 ? 10.143 19.864 2.229 1.00 92.56 295 GLN A N 1
ATOM 2404 C CA . GLN A 1 295 ? 10.346 20.329 0.858 1.00 92.56 295 GLN A CA 1
ATOM 2405 C C . GLN A 1 295 ? 9.924 19.271 -0.169 1.00 92.56 295 GLN A C 1
ATOM 2407 O O . GLN A 1 295 ? 9.172 19.591 -1.093 1.00 92.56 295 GLN A O 1
ATOM 2412 N N . GLY A 1 296 ? 10.348 18.018 0.017 1.00 92.69 296 GLY A N 1
ATOM 2413 C CA . GLY A 1 296 ? 10.048 16.911 -0.888 1.00 92.69 296 GLY A CA 1
ATOM 2414 C C . GLY A 1 296 ? 8.548 16.644 -1.016 1.00 92.69 296 GLY A C 1
ATOM 2415 O O . GLY A 1 296 ? 8.011 16.697 -2.124 1.00 92.69 296 GLY A O 1
ATOM 2416 N N . TYR A 1 297 ? 7.838 16.480 0.107 1.00 94.06 297 TYR A N 1
ATOM 2417 C CA . TYR A 1 297 ? 6.389 16.255 0.080 1.00 94.06 297 TYR A CA 1
ATOM 2418 C C . TYR A 1 297 ? 5.599 17.484 -0.370 1.00 94.06 297 TYR A C 1
ATOM 2420 O O . TYR A 1 297 ? 4.570 17.339 -1.029 1.00 94.06 297 TYR A O 1
ATOM 2428 N N . THR A 1 298 ? 6.068 18.700 -0.071 1.00 92.69 298 THR A N 1
ATOM 2429 C CA . THR A 1 298 ? 5.430 19.919 -0.590 1.00 92.69 298 THR A CA 1
ATOM 2430 C C . THR A 1 298 ? 5.532 19.980 -2.109 1.00 92.69 298 THR A C 1
ATOM 2432 O O . THR A 1 298 ? 4.542 20.289 -2.768 1.00 92.69 298 THR A O 1
ATOM 2435 N N . LYS A 1 299 ? 6.708 19.670 -2.669 1.00 93.06 299 LYS A N 1
ATOM 2436 C CA . LYS A 1 299 ? 6.912 19.626 -4.118 1.00 93.06 299 LYS A CA 1
ATOM 2437 C C . LYS A 1 299 ? 6.068 18.522 -4.753 1.00 93.06 299 LYS A C 1
ATOM 2439 O O . LYS A 1 299 ? 5.341 18.807 -5.696 1.00 93.06 299 LYS A O 1
ATOM 2444 N N . LEU A 1 300 ? 6.082 17.315 -4.187 1.00 93.25 300 LEU A N 1
ATOM 2445 C CA . LEU A 1 300 ? 5.263 16.196 -4.658 1.00 93.25 300 LEU A CA 1
ATOM 2446 C C . LEU A 1 300 ? 3.779 16.571 -4.707 1.00 93.25 300 LEU A C 1
ATOM 2448 O O . LEU A 1 300 ? 3.157 16.428 -5.750 1.00 93.25 300 LEU A O 1
ATOM 2452 N N . LEU A 1 301 ? 3.220 17.113 -3.620 1.00 92.94 301 LEU A N 1
ATOM 2453 C CA . LEU A 1 301 ? 1.799 17.476 -3.556 1.00 92.94 301 LEU A CA 1
ATOM 2454 C C . LEU A 1 301 ? 1.434 18.731 -4.368 1.00 92.94 301 LEU A C 1
ATOM 2456 O O . LEU A 1 301 ? 0.249 19.028 -4.511 1.00 92.94 301 LEU A O 1
ATOM 2460 N N . ASN A 1 302 ? 2.413 19.489 -4.869 1.00 91.69 302 ASN A N 1
ATOM 2461 C CA . ASN A 1 302 ? 2.161 20.533 -5.863 1.00 91.69 302 ASN A CA 1
ATOM 2462 C C . ASN A 1 302 ? 2.011 19.932 -7.270 1.00 91.69 302 ASN A C 1
ATOM 2464 O O . ASN A 1 302 ? 1.168 20.407 -8.025 1.00 91.69 302 ASN A O 1
ATOM 2468 N N . GLU A 1 303 ? 2.797 18.901 -7.600 1.00 92.69 303 GLU A N 1
ATOM 2469 C CA . GLU A 1 303 ? 2.717 18.188 -8.885 1.00 92.69 303 GLU A CA 1
ATOM 2470 C C . GLU A 1 303 ? 1.509 17.241 -8.938 1.00 92.69 303 GLU A C 1
ATOM 2472 O O . GLU A 1 303 ? 0.775 17.196 -9.923 1.00 92.69 303 GLU A O 1
ATOM 2477 N N . ASP A 1 304 ? 1.268 16.512 -7.849 1.00 89.44 304 ASP A N 1
ATOM 2478 C CA . ASP A 1 304 ? 0.150 15.589 -7.694 1.00 89.44 304 ASP A CA 1
ATOM 2479 C C . ASP A 1 304 ? -0.541 15.808 -6.344 1.00 89.44 304 ASP A C 1
ATOM 2481 O O . ASP A 1 304 ? -0.323 15.107 -5.352 1.00 89.44 304 ASP A O 1
ATOM 2485 N N . GLU A 1 305 ? -1.426 16.807 -6.308 1.00 88.06 305 GLU A N 1
ATOM 2486 C CA . GLU A 1 305 ? -2.218 17.137 -5.120 1.00 88.06 305 GLU A CA 1
ATOM 2487 C C . GLU A 1 305 ? -3.113 15.965 -4.672 1.00 88.06 305 GLU A C 1
ATOM 2489 O O . GLU A 1 305 ? -3.567 15.925 -3.528 1.00 88.06 305 GLU A O 1
ATOM 2494 N N . MET A 1 306 ? -3.388 14.993 -5.536 1.00 85.44 306 MET A N 1
ATOM 2495 C CA . MET A 1 306 ? -4.285 13.885 -5.224 1.00 85.44 306 MET A CA 1
ATOM 2496 C C . MET A 1 306 ? -3.543 12.592 -4.873 1.00 85.44 306 MET A C 1
ATOM 2498 O O . MET A 1 306 ? -4.184 11.556 -4.695 1.00 85.44 306 MET A O 1
ATOM 2502 N N . ASN A 1 307 ? -2.220 12.661 -4.699 1.00 89.31 307 ASN A N 1
ATOM 2503 C CA . ASN A 1 307 ? -1.423 11.538 -4.239 1.00 89.31 307 ASN A CA 1
ATOM 2504 C C . ASN A 1 307 ? -1.761 11.180 -2.789 1.00 89.31 307 ASN A C 1
ATOM 2506 O O . ASN A 1 307 ? -1.303 11.817 -1.838 1.00 89.31 307 ASN A O 1
ATOM 2510 N N . GLU A 1 308 ? -2.594 10.162 -2.620 1.00 87.94 308 GLU A N 1
ATOM 2511 C CA . GLU A 1 308 ? -3.119 9.808 -1.309 1.00 87.94 308 GLU A CA 1
ATOM 2512 C C . GLU A 1 308 ? -2.034 9.256 -0.378 1.00 87.94 308 GLU A C 1
ATOM 2514 O O . GLU A 1 308 ? -1.983 9.664 0.782 1.00 87.94 308 GLU A O 1
ATOM 2519 N N . VAL A 1 309 ? -1.129 8.415 -0.895 1.00 89.56 309 VAL A N 1
ATOM 2520 C CA . VAL A 1 309 ? -0.078 7.783 -0.084 1.00 89.56 309 VAL A CA 1
ATOM 2521 C C . VAL A 1 309 ? 0.842 8.856 0.482 1.00 89.56 309 VAL A C 1
ATOM 2523 O O . VAL A 1 309 ? 0.994 8.963 1.696 1.00 89.56 309 VAL A O 1
ATOM 2526 N N . ALA A 1 310 ? 1.371 9.724 -0.385 1.00 91.75 310 ALA A N 1
ATOM 2527 C CA . ALA A 1 310 ? 2.214 10.836 0.032 1.00 91.75 310 ALA A CA 1
ATOM 2528 C C . ALA A 1 310 ? 1.488 11.776 1.005 1.00 91.75 310 ALA A C 1
ATOM 2530 O O . ALA A 1 310 ? 2.067 12.220 2.000 1.00 91.75 310 ALA A O 1
ATOM 2531 N N . ARG A 1 311 ? 0.203 12.059 0.748 1.00 92.69 311 ARG A N 1
ATOM 2532 C CA . ARG A 1 311 ? -0.622 12.920 1.600 1.00 92.69 311 ARG A CA 1
ATOM 2533 C C . ARG A 1 311 ? -0.829 12.326 2.986 1.00 92.69 311 ARG A C 1
ATOM 2535 O O . ARG A 1 311 ? -0.654 13.037 3.972 1.00 92.69 311 ARG A O 1
ATOM 2542 N N . PHE A 1 312 ? -1.198 11.053 3.080 1.00 93.81 312 PHE A N 1
ATOM 2543 C CA . PHE A 1 312 ? -1.370 10.387 4.363 1.00 93.81 312 PHE A CA 1
ATOM 2544 C C . PHE A 1 312 ? -0.045 10.366 5.135 1.00 93.81 312 PHE A C 1
ATOM 2546 O O . PHE A 1 312 ? -0.024 10.753 6.304 1.00 93.81 312 PHE A O 1
ATOM 2553 N N . THR A 1 313 ? 1.070 10.028 4.474 1.00 93.62 313 THR A N 1
ATOM 2554 C CA . THR A 1 313 ? 2.401 9.998 5.099 1.00 93.62 313 THR A CA 1
ATOM 2555 C C . THR A 1 313 ? 2.797 11.354 5.689 1.00 93.62 313 THR A C 1
ATOM 2557 O O . THR A 1 313 ? 3.174 11.429 6.864 1.00 93.62 313 THR A O 1
ATOM 2560 N N . ILE A 1 314 ? 2.675 12.449 4.927 1.00 95.38 314 ILE A N 1
ATOM 2561 C CA . ILE A 1 314 ? 3.053 13.778 5.432 1.00 95.38 314 ILE A CA 1
ATOM 2562 C C . ILE A 1 314 ? 2.088 14.302 6.503 1.00 95.38 314 ILE A C 1
ATOM 2564 O O . ILE A 1 314 ? 2.514 15.022 7.406 1.00 95.38 314 ILE A O 1
ATOM 2568 N N . GLU A 1 315 ? 0.806 13.926 6.463 1.00 96.00 315 GLU A N 1
ATOM 2569 C CA . GLU A 1 315 ? -0.144 14.258 7.528 1.00 96.00 315 GLU A CA 1
ATOM 2570 C C . GLU A 1 315 ? 0.218 13.570 8.848 1.00 96.00 315 GLU A C 1
ATOM 2572 O O . GLU A 1 315 ? 0.233 14.232 9.884 1.00 96.00 315 GLU A O 1
ATOM 2577 N N . GLU A 1 316 ? 0.558 12.278 8.828 1.00 94.69 316 GLU A N 1
ATOM 2578 C CA . GLU A 1 316 ? 1.006 11.566 10.033 1.00 94.69 316 GLU A CA 1
ATOM 2579 C C . GLU A 1 316 ? 2.302 12.171 10.588 1.00 94.69 316 GLU A C 1
ATOM 2581 O O . GLU A 1 316 ? 2.435 12.380 11.799 1.00 94.69 316 GLU A O 1
ATOM 2586 N N . TYR A 1 317 ? 3.242 12.531 9.706 1.00 94.94 317 TYR A N 1
ATOM 2587 C CA . TYR A 1 317 ? 4.450 13.247 10.108 1.00 94.94 317 TYR A CA 1
ATOM 2588 C C . TYR A 1 317 ? 4.118 14.598 10.758 1.00 94.94 317 TYR A C 1
ATOM 2590 O O . TYR A 1 317 ? 4.675 14.918 11.813 1.00 94.94 317 TYR A O 1
ATOM 2598 N N . ALA A 1 318 ? 3.206 15.375 10.165 1.00 96.50 318 ALA A N 1
ATOM 2599 C CA . ALA A 1 318 ? 2.797 16.681 10.671 1.00 96.50 318 ALA A CA 1
ATOM 2600 C C . ALA A 1 318 ? 2.108 16.586 12.038 1.00 96.50 318 ALA A C 1
ATOM 2602 O O . ALA A 1 318 ? 2.441 17.349 12.942 1.00 96.50 318 ALA A O 1
ATOM 2603 N N . LEU A 1 319 ? 1.197 15.625 12.214 1.00 95.50 319 LEU A N 1
ATOM 2604 C CA . LEU A 1 319 ? 0.503 15.387 13.484 1.00 95.50 319 LEU A CA 1
ATOM 2605 C C . LEU A 1 319 ? 1.473 15.027 14.613 1.00 95.50 319 LEU A C 1
ATOM 2607 O O . LEU A 1 319 ? 1.256 15.425 15.756 1.00 95.50 319 LEU A O 1
ATOM 2611 N N . LYS A 1 320 ? 2.544 14.292 14.296 1.00 94.06 320 LYS A N 1
ATOM 2612 C CA . LYS A 1 320 ? 3.532 13.844 15.280 1.00 94.06 320 LYS A CA 1
ATOM 2613 C C . LYS A 1 320 ? 4.612 14.887 15.588 1.00 94.06 320 LYS A C 1
ATOM 2615 O O . LYS A 1 320 ? 5.079 14.937 16.722 1.00 94.06 320 LYS A O 1
ATOM 2620 N N . ASN A 1 321 ? 5.042 15.677 14.600 1.00 95.31 321 ASN A N 1
ATOM 2621 C CA . ASN A 1 321 ? 6.286 16.459 14.694 1.00 95.31 321 ASN A CA 1
ATOM 2622 C C . ASN A 1 321 ? 6.121 17.975 14.500 1.00 95.31 321 ASN A C 1
ATOM 2624 O O . ASN A 1 321 ? 7.093 18.711 14.691 1.00 95.31 321 ASN A O 1
ATOM 2628 N N . LEU A 1 322 ? 4.945 18.456 14.084 1.00 95.25 322 LEU A N 1
ATOM 2629 C CA . LEU A 1 322 ? 4.699 19.874 13.810 1.00 95.25 322 LEU A CA 1
ATOM 2630 C C . LEU A 1 322 ? 3.652 20.445 14.768 1.00 95.25 322 LEU A C 1
ATOM 2632 O O . LEU A 1 322 ? 2.689 19.776 15.149 1.00 95.25 322 LEU A O 1
ATOM 2636 N N . THR A 1 323 ? 3.828 21.709 15.145 1.00 94.44 323 THR A N 1
ATOM 2637 C CA . THR A 1 323 ? 2.859 22.435 15.973 1.00 94.44 323 THR A CA 1
ATOM 2638 C C . THR A 1 323 ? 1.599 22.757 15.168 1.00 94.44 323 THR A C 1
ATOM 2640 O O . THR A 1 323 ? 1.617 22.777 13.942 1.00 94.44 323 THR A O 1
ATOM 2643 N N . GLU A 1 324 ? 0.483 23.021 15.845 1.00 89.88 324 GLU A N 1
ATOM 2644 C CA . GLU A 1 324 ? -0.807 23.307 15.190 1.00 89.88 324 GLU A CA 1
ATOM 2645 C C . GLU A 1 324 ? -0.797 24.583 14.337 1.00 89.88 324 GLU A C 1
ATOM 2647 O O . GLU A 1 324 ? -1.548 24.683 13.370 1.00 89.88 324 GLU A O 1
ATOM 2652 N N . ILE A 1 325 ? 0.077 25.536 14.668 1.00 90.94 325 ILE A N 1
ATOM 2653 C CA . ILE A 1 325 ? 0.258 26.789 13.920 1.00 90.94 325 ILE A CA 1
ATOM 2654 C C . ILE A 1 325 ? 1.226 26.652 12.737 1.00 90.94 325 ILE A C 1
ATOM 2656 O O . ILE A 1 325 ? 1.456 27.626 12.022 1.00 90.94 325 ILE A O 1
ATOM 2660 N N . ASP A 1 326 ? 1.821 25.472 12.537 1.00 94.69 326 ASP A N 1
ATOM 2661 C CA . ASP A 1 326 ? 2.764 25.240 11.449 1.00 94.69 326 ASP A CA 1
ATOM 2662 C C . ASP A 1 326 ? 2.083 25.437 10.074 1.00 94.69 326 ASP A C 1
ATOM 2664 O O . ASP A 1 326 ? 1.000 24.883 9.836 1.00 94.69 326 ASP A O 1
ATOM 2668 N N . PRO A 1 327 ? 2.691 26.194 9.137 1.00 93.62 327 PRO A N 1
ATOM 2669 C CA . PRO A 1 327 ? 2.081 26.482 7.839 1.00 93.62 327 PRO A CA 1
ATOM 2670 C C . PRO A 1 327 ? 1.759 25.239 7.001 1.00 93.62 327 PRO A C 1
ATOM 2672 O O . PRO A 1 327 ? 0.720 25.210 6.333 1.00 93.62 327 PRO A O 1
ATOM 2675 N N . LEU A 1 328 ? 2.615 24.208 7.030 1.00 93.75 328 LEU A N 1
ATOM 2676 C CA . LEU A 1 328 ? 2.374 22.965 6.298 1.00 93.75 328 LEU A CA 1
ATOM 2677 C C . LEU A 1 328 ? 1.196 22.219 6.919 1.00 93.75 328 LEU A C 1
ATOM 2679 O O . LEU A 1 328 ? 0.274 21.827 6.201 1.00 93.75 328 LEU A O 1
ATOM 2683 N N . ARG A 1 329 ? 1.195 22.062 8.248 1.00 95.62 329 ARG A N 1
ATOM 2684 C CA . ARG A 1 329 ? 0.095 21.396 8.961 1.00 95.62 329 ARG A CA 1
ATOM 2685 C C . ARG A 1 329 ? -1.236 22.108 8.707 1.00 95.62 329 ARG A C 1
ATOM 2687 O O . ARG A 1 329 ? -2.234 21.448 8.408 1.00 95.62 329 ARG A O 1
ATOM 2694 N N . ASN A 1 330 ? -1.231 23.443 8.708 1.00 94.88 330 ASN A N 1
ATOM 2695 C CA . ASN A 1 330 ? -2.401 24.245 8.369 1.00 94.88 330 ASN A CA 1
ATOM 2696 C C . ASN A 1 330 ? -2.873 24.016 6.923 1.00 94.88 330 ASN A C 1
ATOM 2698 O O . ASN A 1 330 ? -4.058 23.773 6.689 1.00 94.88 330 ASN A O 1
ATOM 2702 N N . ARG A 1 331 ? -1.955 24.019 5.945 1.00 94.69 331 ARG A N 1
ATOM 2703 C CA . ARG A 1 331 ? -2.271 23.741 4.532 1.00 94.69 331 ARG A CA 1
ATOM 2704 C C . ARG A 1 331 ? -2.899 22.356 4.347 1.00 94.69 331 ARG A C 1
ATOM 2706 O O . ARG A 1 331 ? -3.901 22.236 3.641 1.00 94.69 331 ARG A O 1
ATOM 2713 N N . LEU A 1 332 ? -2.341 21.325 4.985 1.00 96.12 332 LEU A N 1
ATOM 2714 C CA . LEU A 1 332 ? -2.867 19.956 4.938 1.00 96.12 332 LEU A CA 1
ATOM 2715 C C . LEU A 1 332 ? -4.278 19.875 5.542 1.00 96.12 332 LEU A C 1
ATOM 2717 O O . LEU A 1 332 ? -5.181 19.288 4.944 1.00 96.12 332 LEU A O 1
ATOM 2721 N N . GLY A 1 333 ? -4.492 20.519 6.692 1.00 96.25 333 GLY A N 1
ATOM 2722 C CA . GLY A 1 333 ? -5.796 20.569 7.349 1.00 96.25 333 GLY A CA 1
ATOM 2723 C C . GLY A 1 333 ? -6.865 21.281 6.519 1.00 96.25 333 GLY A C 1
ATOM 2724 O O . GLY A 1 333 ? -7.966 20.755 6.339 1.00 96.25 333 GLY A O 1
ATOM 2725 N N . LEU A 1 334 ? -6.533 22.443 5.947 1.00 95.62 334 LEU A N 1
ATOM 2726 C CA . LEU A 1 334 ? -7.439 23.202 5.079 1.00 95.62 334 LEU A CA 1
ATOM 2727 C C . LEU A 1 334 ? -7.794 22.435 3.804 1.00 95.62 334 LEU A C 1
ATOM 2729 O O . LEU A 1 334 ? -8.940 22.486 3.357 1.00 95.62 334 LEU A O 1
ATOM 2733 N N . TYR A 1 335 ? -6.842 21.689 3.241 1.00 94.75 335 TYR A N 1
ATOM 2734 C CA . TYR A 1 335 ? -7.106 20.807 2.110 1.00 94.75 335 TYR A CA 1
ATOM 2735 C C . TYR A 1 335 ? -8.164 19.749 2.457 1.00 94.75 335 TYR A C 1
ATOM 2737 O O . TYR A 1 335 ? -9.152 19.602 1.732 1.00 94.75 335 TYR A O 1
ATOM 2745 N N . ARG A 1 336 ? -8.013 19.055 3.594 1.00 94.94 336 ARG A N 1
ATOM 2746 C CA . ARG A 1 336 ? -9.002 18.069 4.060 1.00 94.94 336 ARG A CA 1
ATOM 2747 C C . ARG A 1 336 ? -10.363 18.709 4.317 1.00 94.94 336 ARG A C 1
ATOM 2749 O O . ARG A 1 336 ? -11.377 18.163 3.895 1.00 94.94 336 ARG A O 1
ATOM 2756 N N . TYR A 1 337 ? -10.399 19.892 4.922 1.00 95.50 337 TYR A N 1
ATOM 2757 C CA . TYR A 1 337 ? -11.656 20.602 5.149 1.00 95.50 337 TYR A CA 1
ATOM 2758 C C . TYR A 1 337 ? -12.364 20.979 3.834 1.00 95.50 337 TYR A C 1
ATOM 2760 O O . TYR A 1 337 ? -13.561 20.749 3.686 1.00 95.50 337 TYR A O 1
ATOM 2768 N N . LYS A 1 338 ? -11.616 21.439 2.824 1.00 93.38 338 LYS A N 1
ATOM 2769 C CA . LYS A 1 338 ? -12.151 21.720 1.482 1.00 93.38 338 LYS A CA 1
ATOM 2770 C C . LYS A 1 338 ? -12.698 20.463 0.795 1.00 93.38 338 LYS A C 1
ATOM 2772 O O . LYS A 1 338 ? -13.713 20.530 0.102 1.00 93.38 338 LYS A O 1
ATOM 2777 N N . LEU A 1 339 ? -12.041 19.313 0.969 1.00 90.81 339 LEU A N 1
ATOM 2778 C CA . LEU A 1 339 ? -12.565 18.035 0.478 1.00 90.81 339 LEU A CA 1
ATOM 2779 C C . LEU A 1 339 ? -13.854 17.634 1.196 1.00 90.81 339 LEU A C 1
ATOM 2781 O O . LEU A 1 339 ? -14.772 17.159 0.533 1.00 90.81 339 LEU A O 1
ATOM 2785 N N . TYR A 1 340 ? -13.955 17.853 2.509 1.00 92.50 340 TYR A N 1
ATOM 2786 C CA . TYR A 1 340 ? -15.209 17.660 3.239 1.00 92.50 340 TYR A CA 1
ATOM 2787 C C . TYR A 1 340 ? -16.334 18.519 2.649 1.00 92.50 340 TYR A C 1
ATOM 2789 O O . TYR A 1 340 ? -17.385 17.977 2.325 1.00 92.50 340 TYR A O 1
ATOM 2797 N N . GLU A 1 341 ? -16.109 19.819 2.433 1.00 90.69 341 GLU A N 1
ATOM 2798 C CA . GLU A 1 341 ? -17.138 20.710 1.878 1.00 90.69 341 GLU A CA 1
ATOM 2799 C C . GLU A 1 341 ? -17.645 20.197 0.520 1.00 90.69 341 GLU A C 1
ATOM 2801 O O . GLU A 1 341 ? -18.853 20.074 0.325 1.00 90.69 341 GLU A O 1
ATOM 2806 N N . ARG A 1 342 ? -16.732 19.781 -0.368 1.00 87.69 342 ARG A N 1
ATOM 2807 C CA . ARG A 1 342 ? -17.066 19.210 -1.687 1.00 87.69 342 ARG A CA 1
ATOM 2808 C C . ARG A 1 342 ? -17.794 17.867 -1.607 1.00 87.69 342 ARG A C 1
ATOM 2810 O O . ARG A 1 342 ? -18.758 17.642 -2.319 1.00 87.69 342 ARG A O 1
ATOM 2817 N N . THR A 1 343 ? -17.330 16.963 -0.751 1.00 83.69 343 THR A N 1
ATOM 2818 C CA . THR A 1 343 ? -17.895 15.605 -0.648 1.00 83.69 343 THR A CA 1
ATOM 2819 C C . THR A 1 343 ? -19.170 15.554 0.186 1.00 83.69 343 THR A C 1
ATOM 2821 O O . THR A 1 343 ? -19.899 14.575 0.098 1.00 83.69 343 THR A O 1
ATOM 2824 N N . SER A 1 344 ? -19.454 16.582 0.992 1.00 77.94 344 SER A N 1
ATOM 2825 C CA . SER A 1 344 ? -20.679 16.682 1.796 1.00 77.94 344 SER A CA 1
ATOM 2826 C C . SER A 1 344 ? -21.920 17.050 0.976 1.00 77.94 344 SER A C 1
ATOM 2828 O O . SER A 1 344 ? -23.035 16.732 1.394 1.00 77.94 344 SER A O 1
ATOM 2830 N N . SER A 1 345 ? -21.735 17.702 -0.180 1.00 71.88 345 SER A N 1
ATOM 2831 C CA . SER A 1 345 ? -22.804 17.971 -1.150 1.00 71.88 345 SER A CA 1
ATOM 2832 C C . SER A 1 345 ? -23.111 16.770 -2.041 1.00 71.88 345 SER A C 1
ATOM 2834 O O . SER A 1 345 ? -24.239 16.620 -2.506 1.00 71.88 345 SER A O 1
ATOM 2836 N N . ASP A 1 346 ? -22.126 15.900 -2.243 1.00 61.91 346 ASP A N 1
ATOM 2837 C CA . ASP A 1 346 ? -22.295 14.630 -2.935 1.00 61.91 346 ASP A CA 1
ATOM 2838 C C . ASP A 1 346 ? -22.797 13.598 -1.911 1.00 61.91 346 ASP A C 1
ATOM 2840 O O . ASP A 1 346 ? -22.455 13.671 -0.736 1.00 61.91 346 ASP A O 1
ATOM 2844 N N . LEU A 1 347 ? -23.601 12.601 -2.289 1.00 65.62 347 LEU A N 1
ATOM 2845 C CA . LEU A 1 347 ? -24.179 11.601 -1.359 1.00 65.62 347 LEU A CA 1
ATOM 2846 C C . LEU A 1 347 ? -23.129 10.677 -0.665 1.00 65.62 347 LEU A C 1
ATOM 2848 O O . LEU A 1 347 ? -23.446 9.579 -0.206 1.00 65.62 347 LEU A O 1
ATOM 2852 N N . GLN A 1 348 ? -21.863 11.096 -0.583 1.00 69.38 348 GLN A N 1
ATOM 2853 C CA . GLN A 1 348 ? -20.688 10.399 -0.065 1.00 69.38 348 GLN A CA 1
ATOM 2854 C C . GLN A 1 348 ? -20.370 10.752 1.400 1.00 69.38 348 GLN A C 1
ATOM 2856 O O . GLN A 1 348 ? -19.209 10.898 1.790 1.00 69.38 348 GLN A O 1
ATOM 2861 N N . TYR A 1 349 ? -21.388 10.812 2.263 1.00 75.75 349 TYR A N 1
ATOM 2862 C CA . TYR A 1 349 ? -21.245 11.223 3.670 1.00 75.75 349 TYR A CA 1
ATOM 2863 C C . TYR A 1 349 ? -20.149 10.479 4.457 1.00 75.75 349 TYR A C 1
ATOM 2865 O O . TYR A 1 349 ? -19.509 11.055 5.335 1.00 75.75 349 TYR A O 1
ATOM 2873 N N . LYS A 1 350 ? -19.896 9.197 4.153 1.00 75.12 350 LYS A N 1
ATOM 2874 C CA . LYS A 1 350 ? -18.858 8.398 4.833 1.00 75.12 350 LYS A CA 1
ATOM 2875 C C . LYS A 1 350 ? -17.439 8.914 4.544 1.00 75.12 350 LYS A C 1
ATOM 2877 O O . LYS A 1 350 ? -16.612 8.902 5.451 1.00 75.12 350 LYS A O 1
ATOM 2882 N N . ILE A 1 351 ? -17.176 9.357 3.315 1.00 80.69 351 ILE A N 1
ATOM 2883 C CA . ILE A 1 351 ? -15.882 9.918 2.895 1.00 80.69 351 ILE A CA 1
ATOM 2884 C C . ILE A 1 351 ? -15.762 11.362 3.393 1.00 80.69 351 ILE A C 1
ATOM 2886 O O . ILE A 1 351 ? -14.732 11.732 3.952 1.00 80.69 351 ILE A O 1
ATOM 2890 N N . ALA A 1 352 ? -16.848 12.138 3.318 1.00 86.81 352 ALA A N 1
ATOM 2891 C CA . ALA A 1 352 ? -16.893 13.486 3.878 1.00 86.81 352 ALA A CA 1
ATOM 2892 C C . ALA A 1 352 ? -16.494 13.494 5.364 1.00 86.81 352 ALA A C 1
ATOM 2894 O O . ALA A 1 352 ? -15.599 14.236 5.769 1.00 86.81 352 ALA A O 1
ATOM 2895 N N . ASN A 1 353 ? -17.073 12.599 6.169 1.00 87.50 353 ASN A N 1
ATOM 2896 C CA . ASN A 1 353 ? -16.737 12.488 7.591 1.00 87.50 353 ASN A CA 1
ATOM 2897 C C . ASN A 1 353 ? -15.267 12.130 7.833 1.00 87.50 353 ASN A C 1
ATOM 2899 O O . ASN A 1 353 ? -14.672 12.637 8.780 1.00 87.50 353 ASN A O 1
ATOM 2903 N N . TYR A 1 354 ? -14.668 11.282 6.991 1.00 88.75 354 TYR A N 1
ATOM 2904 C CA . TYR A 1 354 ? -13.240 10.979 7.086 1.00 88.75 354 TYR A CA 1
ATOM 2905 C C . TYR A 1 354 ? -12.408 12.257 6.936 1.00 88.75 354 TYR A C 1
ATOM 2907 O O . TYR A 1 354 ? -11.568 12.554 7.785 1.00 88.75 354 TYR A O 1
ATOM 2915 N N . HIS A 1 355 ? -12.680 13.051 5.898 1.00 91.94 355 HIS A N 1
ATOM 2916 C CA . HIS A 1 355 ? -11.957 14.298 5.662 1.00 91.94 355 HIS A CA 1
ATOM 2917 C C . HIS A 1 355 ? -12.180 15.325 6.775 1.00 91.94 355 HIS A C 1
ATOM 2919 O O . HIS A 1 355 ? -11.221 15.963 7.203 1.00 91.94 355 HIS A O 1
ATOM 2925 N N . LEU A 1 356 ? -13.406 15.440 7.293 1.00 93.62 356 LEU A N 1
ATOM 2926 C CA . LEU A 1 356 ? -13.717 16.334 8.406 1.00 93.62 356 LEU A CA 1
ATOM 2927 C C . LEU A 1 356 ? -12.924 15.967 9.667 1.00 93.62 356 LEU A C 1
ATOM 2929 O O . LEU A 1 356 ? -12.293 16.825 10.282 1.00 93.62 356 LEU A O 1
ATOM 2933 N N . LEU A 1 357 ? -12.907 14.680 10.024 1.00 92.50 357 LEU A N 1
ATOM 2934 C CA . LEU A 1 357 ? -12.174 14.200 11.192 1.00 92.50 357 LEU A CA 1
ATOM 2935 C C . LEU A 1 357 ? -10.661 14.371 11.015 1.00 92.50 357 LEU A C 1
ATOM 2937 O O . LEU A 1 357 ? -9.994 14.810 11.951 1.00 92.50 357 LEU A O 1
ATOM 2941 N N . ARG A 1 358 ? -10.107 14.110 9.823 1.00 94.44 358 ARG A N 1
ATOM 2942 C CA . ARG A 1 358 ? -8.688 14.393 9.534 1.00 94.44 358 ARG A CA 1
ATOM 2943 C C . ARG A 1 358 ? -8.374 15.881 9.655 1.00 94.44 358 ARG A C 1
ATOM 2945 O O . ARG A 1 358 ? -7.392 16.237 10.302 1.00 94.44 358 ARG A O 1
ATOM 2952 N N . ALA A 1 359 ? -9.225 16.749 9.107 1.00 96.44 359 ALA A N 1
ATOM 2953 C CA . ALA A 1 359 ? -9.072 18.193 9.248 1.00 96.44 359 ALA A CA 1
ATOM 2954 C C . ALA A 1 359 ? -9.061 18.610 10.727 1.00 96.44 359 ALA A C 1
ATOM 2956 O O . ALA A 1 359 ? -8.190 19.378 11.123 1.00 96.44 359 ALA A O 1
ATOM 2957 N N . SER A 1 360 ? -9.957 18.056 11.557 1.00 94.75 360 SER A N 1
ATOM 2958 C CA . SER A 1 360 ? -10.028 18.391 12.992 1.00 94.75 360 SER A CA 1
ATOM 2959 C C . SER A 1 360 ? -8.787 17.996 13.787 1.00 94.75 360 SER A C 1
ATOM 2961 O O . SER A 1 360 ? -8.489 18.627 14.791 1.00 94.75 360 SER A O 1
ATOM 2963 N N . LEU A 1 361 ? -8.034 16.992 13.330 1.00 94.69 361 LEU A N 1
ATOM 2964 C CA . LEU A 1 361 ? -6.762 16.614 13.949 1.00 94.69 361 LEU A CA 1
ATOM 2965 C C . LEU A 1 361 ? -5.628 17.546 13.517 1.00 94.69 361 LEU A C 1
ATOM 2967 O O . LEU A 1 361 ? -4.741 17.877 14.304 1.00 94.69 361 LEU A O 1
ATOM 2971 N N . LEU A 1 362 ? -5.640 17.965 12.252 1.00 96.44 362 LEU A N 1
ATOM 2972 C CA . LEU A 1 362 ? -4.589 18.804 11.686 1.00 96.44 362 LEU A CA 1
ATOM 2973 C C . LEU A 1 362 ? -4.708 20.256 12.154 1.00 96.44 362 LEU A C 1
ATOM 2975 O O . LEU A 1 362 ? -3.696 20.835 12.534 1.00 96.44 362 LEU A O 1
ATOM 2979 N N . ILE A 1 363 ? -5.918 20.818 12.156 1.00 95.44 363 ILE A N 1
ATOM 2980 C CA . ILE A 1 363 ? -6.192 22.234 12.451 1.00 95.44 363 ILE A CA 1
ATOM 2981 C C . ILE A 1 363 ? -7.331 22.405 13.474 1.00 95.44 363 ILE A C 1
ATOM 2983 O O . ILE A 1 363 ? -8.325 23.073 13.173 1.00 95.44 363 ILE A O 1
ATOM 2987 N N . PRO A 1 364 ? -7.216 21.826 14.684 1.00 91.19 364 PRO A N 1
ATOM 2988 C CA . PRO A 1 364 ? -8.293 21.832 15.684 1.00 91.19 364 PRO A CA 1
ATOM 2989 C C . PRO A 1 364 ? -8.775 23.245 16.046 1.00 91.19 364 PRO A C 1
ATOM 2991 O O . PRO A 1 364 ? -9.956 23.453 16.323 1.00 91.19 364 PRO A O 1
ATOM 2994 N N . GLU A 1 365 ? -7.886 24.239 15.970 1.00 87.50 365 GLU A N 1
ATOM 2995 C CA . GLU A 1 365 ? -8.187 25.614 16.363 1.00 87.50 365 GLU A CA 1
ATOM 2996 C C . GLU A 1 365 ? -8.894 26.462 15.284 1.00 87.50 365 GLU A C 1
ATOM 2998 O O . GLU A 1 365 ? -9.288 27.601 15.545 1.00 87.50 365 GLU A O 1
ATOM 3003 N N . ASN A 1 366 ? -9.127 25.924 14.080 1.00 90.75 366 ASN A N 1
ATOM 3004 C CA . ASN A 1 366 ? -9.758 26.665 12.984 1.00 90.75 366 ASN A CA 1
ATOM 3005 C C . ASN A 1 366 ? -11.254 26.956 13.245 1.00 90.75 366 ASN A C 1
ATOM 3007 O O . ASN A 1 366 ? -12.063 26.041 13.370 1.00 90.75 366 ASN A O 1
ATOM 3011 N N . GLY A 1 367 ? -11.652 28.235 13.244 1.00 85.88 367 GLY A N 1
ATOM 3012 C CA . GLY A 1 367 ? -13.014 28.661 13.614 1.00 85.88 367 GLY A CA 1
ATOM 3013 C C . GLY A 1 367 ? -14.154 28.093 12.751 1.00 85.88 367 GLY A C 1
ATOM 3014 O O . GLY A 1 367 ? -15.178 27.673 13.286 1.00 85.88 367 GLY A O 1
ATOM 3015 N N . LYS A 1 368 ? -13.991 28.017 11.420 1.00 87.81 368 LYS A N 1
ATOM 3016 C CA . LYS A 1 368 ? -15.021 27.422 10.538 1.00 87.81 368 LYS A CA 1
ATOM 3017 C C . LYS A 1 368 ? -15.175 25.924 10.797 1.00 87.81 368 LYS A C 1
ATOM 3019 O O . LYS A 1 368 ? -16.290 25.401 10.844 1.00 87.81 368 LYS A O 1
ATOM 3024 N N . LEU A 1 369 ? -14.045 25.249 10.985 1.00 91.50 369 LEU A N 1
ATOM 3025 C CA . LEU A 1 369 ? -14.015 23.829 11.285 1.00 91.50 369 LEU A CA 1
ATOM 3026 C C . LEU A 1 369 ? -14.640 23.525 12.648 1.00 91.50 369 LEU A C 1
ATOM 3028 O O . LEU A 1 369 ? -15.429 22.594 12.735 1.00 91.50 369 LEU A O 1
ATOM 3032 N N . LYS A 1 370 ? -14.362 24.330 13.679 1.00 87.62 370 LYS A N 1
ATOM 3033 C CA . LYS A 1 370 ? -14.978 24.204 15.009 1.00 87.62 370 LYS A CA 1
ATOM 3034 C C . LYS A 1 370 ? -16.502 24.200 14.937 1.00 87.62 370 LYS A C 1
ATOM 3036 O O . LYS A 1 370 ? -17.122 23.251 15.404 1.00 87.62 370 LYS A O 1
ATOM 3041 N N . ASN A 1 371 ? -17.098 25.179 14.254 1.00 86.69 371 ASN A N 1
ATOM 3042 C CA . ASN A 1 371 ? -18.553 25.237 14.068 1.00 86.69 371 ASN A CA 1
ATOM 3043 C C . ASN A 1 371 ? -19.089 23.976 13.372 1.00 86.69 371 ASN A C 1
ATOM 3045 O O . ASN A 1 371 ? -20.087 23.388 13.790 1.00 86.69 371 ASN A O 1
ATOM 3049 N N . THR A 1 372 ? -18.378 23.516 12.342 1.00 91.50 372 THR A N 1
ATOM 3050 C CA . THR A 1 372 ? -18.714 22.277 11.631 1.00 91.50 372 THR A CA 1
ATOM 3051 C C . THR A 1 372 ? -18.606 21.046 12.538 1.00 91.50 372 THR A C 1
ATOM 3053 O O . THR A 1 372 ? -19.438 20.143 12.454 1.00 91.50 372 THR A O 1
ATOM 3056 N N . MET A 1 373 ? -17.619 21.004 13.437 1.00 90.19 373 MET A N 1
ATOM 3057 C CA . MET A 1 373 ? -17.444 19.930 14.415 1.00 90.19 373 MET A CA 1
ATOM 3058 C C . MET A 1 373 ? -18.533 19.946 15.492 1.00 90.19 373 MET A C 1
ATOM 3060 O O . MET A 1 373 ? -19.052 18.882 15.831 1.00 90.19 373 MET A O 1
ATOM 3064 N N . THR A 1 374 ? -18.953 21.120 15.973 1.00 87.81 374 THR A N 1
ATOM 3065 C CA . THR A 1 374 ? -20.109 21.270 16.872 1.00 87.81 374 THR A CA 1
ATOM 3066 C C . THR A 1 374 ? -21.368 20.671 16.231 1.00 87.81 374 THR A C 1
ATOM 3068 O O . THR A 1 374 ? -22.082 19.881 16.860 1.00 87.81 374 THR A O 1
ATOM 3071 N N . ASP A 1 375 ? -21.615 20.960 14.951 1.00 86.44 375 ASP A N 1
ATOM 3072 C CA . ASP A 1 375 ? -22.721 20.364 14.195 1.00 86.44 375 ASP A CA 1
ATOM 3073 C C . ASP A 1 375 ? -22.558 18.855 14.000 1.00 86.44 375 ASP A C 1
ATOM 3075 O O . ASP A 1 375 ? -23.523 18.103 14.167 1.00 86.44 375 ASP A O 1
ATOM 3079 N N . TYR A 1 376 ? -21.348 18.395 13.686 1.00 88.81 376 TYR A N 1
ATOM 3080 C CA . TYR A 1 376 ? -21.029 16.976 13.559 1.00 88.81 376 TYR A CA 1
ATOM 3081 C C . TYR A 1 376 ? -21.338 16.219 14.858 1.00 88.81 376 TYR A C 1
ATOM 3083 O O . TYR A 1 376 ? -22.097 15.248 14.838 1.00 88.81 376 TYR A O 1
ATOM 3091 N N . TYR A 1 377 ? -20.834 16.679 16.006 1.00 87.75 377 TYR A N 1
ATOM 3092 C CA . TYR A 1 377 ? -21.083 16.029 17.296 1.00 87.75 377 TYR A CA 1
ATOM 3093 C C . TYR A 1 377 ? -22.563 16.044 17.674 1.00 87.75 377 TYR A C 1
ATOM 3095 O O . TYR A 1 377 ? -23.066 15.062 18.225 1.00 87.75 377 TYR A O 1
ATOM 3103 N N . ASN A 1 378 ? -23.284 17.108 17.318 1.00 84.31 378 ASN A N 1
ATOM 3104 C CA . ASN A 1 378 ? -24.726 17.190 17.505 1.00 84.31 378 ASN A CA 1
ATOM 3105 C C . ASN A 1 378 ? -25.482 16.157 16.654 1.00 84.31 378 ASN A C 1
ATOM 3107 O O . ASN A 1 378 ? -26.308 15.419 17.187 1.00 84.31 378 ASN A O 1
ATOM 3111 N N . ARG A 1 379 ? -25.168 16.052 15.354 1.00 82.44 379 ARG A N 1
ATOM 3112 C CA . ARG A 1 379 ? -25.792 15.080 14.434 1.00 82.44 379 ARG A CA 1
ATOM 3113 C C . ARG A 1 379 ? -25.508 13.639 14.845 1.00 82.44 379 ARG A C 1
ATOM 3115 O O . ARG A 1 379 ? -26.407 12.806 14.839 1.00 82.44 379 ARG A O 1
ATOM 3122 N N . PHE A 1 380 ? -24.270 13.351 15.238 1.00 77.56 380 PHE A N 1
ATOM 3123 C CA . PHE A 1 380 ? -23.858 12.013 15.652 1.00 77.56 380 PHE A CA 1
ATOM 3124 C C . PHE A 1 380 ? -24.122 11.719 17.128 1.00 77.56 380 PHE A C 1
ATOM 3126 O O . PHE A 1 380 ? -23.692 10.666 17.590 1.00 77.56 380 PHE A O 1
ATOM 3133 N N . ALA A 1 381 ? -24.808 12.602 17.862 1.00 77.31 381 ALA A N 1
ATOM 3134 C CA . ALA A 1 381 ? -25.129 12.457 19.283 1.00 77.31 381 ALA A CA 1
ATOM 3135 C C . ALA A 1 381 ? -23.910 12.122 20.173 1.00 77.31 381 ALA A C 1
ATOM 3137 O O . ALA A 1 381 ? -24.003 11.324 21.106 1.00 77.31 381 ALA A O 1
ATOM 3138 N N . ASP A 1 382 ? -22.737 12.688 19.875 1.00 79.88 382 ASP A N 1
ATOM 3139 C CA . ASP A 1 382 ? -21.541 12.575 20.722 1.00 79.88 382 ASP A CA 1
ATOM 3140 C C . ASP A 1 382 ? -21.589 13.663 21.806 1.00 79.88 382 ASP A C 1
ATOM 3142 O O . ASP A 1 382 ? -20.960 14.717 21.708 1.00 79.88 382 ASP A O 1
ATOM 3146 N N . LYS A 1 383 ? -22.443 13.436 22.813 1.00 83.38 383 LYS A N 1
ATOM 3147 C CA . LYS A 1 383 ? -22.765 14.433 23.846 1.00 83.38 383 LYS A CA 1
ATOM 3148 C C . LYS A 1 383 ? -21.541 14.948 24.616 1.00 83.38 383 LYS A C 1
ATOM 3150 O O . LYS A 1 383 ? -21.491 16.157 24.824 1.00 83.38 383 LYS A O 1
ATOM 3155 N N . PRO A 1 384 ? -20.567 14.112 25.031 1.00 81.50 384 PRO A N 1
ATOM 3156 C CA . PRO A 1 384 ? -19.396 14.609 25.750 1.00 81.50 384 PRO A CA 1
ATOM 3157 C C . PRO A 1 384 ? -18.523 15.530 24.896 1.00 81.50 384 PRO A C 1
ATOM 3159 O O . PRO A 1 384 ? -18.137 16.601 25.361 1.00 81.50 384 PRO A O 1
ATOM 3162 N N . LYS A 1 385 ? -18.264 15.172 23.630 1.00 84.25 385 LYS A N 1
ATOM 3163 C CA . LYS A 1 385 ? -17.496 16.046 22.732 1.00 84.25 385 LYS A CA 1
ATOM 3164 C C . LYS A 1 385 ? -18.250 17.330 22.411 1.00 84.25 385 LYS A C 1
ATOM 3166 O O . LYS A 1 385 ? -17.661 18.402 22.462 1.00 84.25 385 LYS A O 1
ATOM 3171 N N . LEU A 1 386 ? -19.562 17.246 22.181 1.00 88.75 386 LEU A N 1
ATOM 3172 C CA . LEU A 1 386 ? -20.404 18.430 22.007 1.00 88.75 386 LEU A CA 1
ATOM 3173 C C . LEU A 1 386 ? -20.355 19.352 23.236 1.00 88.75 386 LEU A C 1
ATOM 3175 O O . LEU A 1 386 ? -20.254 20.564 23.084 1.00 88.75 386 LEU A O 1
ATOM 3179 N N . LEU A 1 387 ? -20.418 18.793 24.448 1.00 87.88 387 LEU A N 1
ATOM 3180 C CA . LEU A 1 387 ? -20.327 19.569 25.683 1.00 87.88 387 LEU A CA 1
ATOM 3181 C C . LEU A 1 387 ? -18.973 20.276 25.793 1.00 87.88 387 LEU A C 1
ATOM 3183 O O . LEU A 1 387 ? -18.944 21.452 26.142 1.00 87.88 387 LEU A O 1
ATOM 3187 N N . ALA A 1 388 ? -17.875 19.587 25.473 1.00 85.56 388 ALA A N 1
ATOM 3188 C CA . ALA A 1 388 ? -16.537 20.173 25.485 1.00 85.56 388 ALA A CA 1
ATOM 3189 C C . ALA A 1 388 ? -16.420 21.363 24.515 1.00 85.56 388 ALA A C 1
ATOM 3191 O O . ALA A 1 388 ? -15.935 22.423 24.914 1.00 85.56 388 ALA A O 1
ATOM 3192 N N . GLU A 1 389 ? -16.930 21.223 23.286 1.00 87.06 389 GLU A N 1
ATOM 3193 C CA . GLU A 1 389 ? -16.949 22.312 22.299 1.00 87.06 389 GLU A CA 1
ATOM 3194 C C . GLU A 1 389 ? -17.792 23.501 22.784 1.00 87.06 389 GLU A C 1
ATOM 3196 O O . GLU A 1 389 ? -17.306 24.629 22.803 1.00 87.06 389 GLU A O 1
ATOM 3201 N N . LEU A 1 390 ? -19.012 23.259 23.280 1.00 88.56 390 LEU A N 1
ATOM 3202 C CA . LEU A 1 390 ? -19.887 24.327 23.784 1.00 88.56 390 LEU A CA 1
ATOM 3203 C C . LEU A 1 390 ? -19.303 25.036 25.013 1.00 88.56 390 LEU A C 1
ATOM 3205 O O . LEU A 1 390 ? -19.424 26.251 25.147 1.00 88.56 390 LEU A O 1
ATOM 3209 N N . LEU A 1 391 ? -18.659 24.299 25.924 1.00 89.19 391 LEU A N 1
ATOM 3210 C CA . LEU A 1 391 ? -17.982 24.887 27.082 1.00 89.19 391 LEU A CA 1
ATOM 3211 C C . LEU A 1 391 ? -16.795 25.756 26.666 1.00 89.19 391 LEU A C 1
ATOM 3213 O O . LEU A 1 391 ? -16.515 26.743 27.348 1.00 89.19 391 LEU A O 1
ATOM 3217 N N . ARG A 1 392 ? -16.104 25.404 25.575 1.00 84.94 392 ARG A N 1
ATOM 3218 C CA . ARG A 1 392 ? -15.063 26.250 24.987 1.00 84.94 392 ARG A CA 1
ATOM 3219 C C . ARG A 1 392 ? -15.672 27.502 24.361 1.00 84.94 392 ARG A C 1
ATOM 3221 O O . ARG A 1 392 ? -15.221 28.586 24.702 1.00 84.94 392 ARG A O 1
ATOM 3228 N N . GLU A 1 393 ? -16.715 27.373 23.539 1.00 86.19 393 GLU A N 1
ATOM 3229 C CA . GLU A 1 393 ? -17.425 28.526 22.956 1.00 86.19 393 GLU A CA 1
ATOM 3230 C C . GLU A 1 393 ? -17.925 29.485 24.056 1.00 86.19 393 GLU A C 1
ATOM 3232 O O . GLU A 1 393 ? -17.759 30.695 23.952 1.00 86.19 393 GLU A O 1
ATOM 3237 N N . ARG A 1 394 ? -18.424 28.956 25.185 1.00 90.12 394 ARG A N 1
ATOM 3238 C CA . ARG A 1 394 ? -18.802 29.765 26.358 1.00 90.12 394 ARG A CA 1
ATOM 3239 C C . ARG A 1 394 ? -17.624 30.518 26.987 1.00 90.12 394 ARG A C 1
ATOM 3241 O O . ARG A 1 394 ? -17.834 31.556 27.596 1.00 90.12 394 ARG A O 1
ATOM 3248 N N . LYS A 1 395 ? -16.390 30.007 26.913 1.00 90.12 395 LYS A N 1
ATOM 3249 C CA . LYS A 1 395 ? -15.216 30.758 27.401 1.00 90.12 395 LYS A CA 1
ATOM 3250 C C . LYS A 1 395 ? -14.906 31.960 26.508 1.00 90.12 395 LYS A C 1
ATOM 3252 O O . LYS A 1 395 ? -14.382 32.944 27.016 1.00 90.12 395 LYS A O 1
ATOM 3257 N N . GLU A 1 396 ? -15.199 31.859 25.214 1.00 87.19 396 GLU A N 1
ATOM 3258 C CA . GLU A 1 396 ? -15.003 32.936 24.237 1.00 87.19 396 GLU A CA 1
ATOM 3259 C C . GLU A 1 396 ? -16.123 33.989 24.330 1.00 87.19 396 GLU A C 1
ATOM 3261 O O . GLU A 1 396 ? -15.842 35.180 24.220 1.00 87.19 396 GLU A O 1
ATOM 3266 N N . ASP A 1 397 ? -17.365 33.565 24.598 1.00 88.75 397 ASP A N 1
ATOM 3267 C CA . ASP A 1 397 ? -18.540 34.437 24.764 1.00 88.75 397 ASP A CA 1
ATOM 3268 C C . ASP A 1 397 ? -19.432 33.977 25.949 1.00 88.75 397 ASP A C 1
ATOM 3270 O O . ASP A 1 397 ? -20.399 33.225 25.762 1.00 88.75 397 ASP A O 1
ATOM 3274 N N . PRO A 1 398 ? -19.107 34.384 27.197 1.00 91.94 398 PRO A N 1
ATOM 3275 C CA . PRO A 1 398 ? -19.785 33.897 28.406 1.00 91.94 398 PRO A CA 1
ATOM 3276 C C . PRO A 1 398 ? -21.261 34.289 28.523 1.00 91.94 398 PRO A C 1
ATOM 3278 O O . PRO A 1 398 ? -22.055 33.532 29.091 1.00 91.94 398 PRO A O 1
ATOM 3281 N N . ASP A 1 399 ? -21.636 35.443 27.972 1.00 93.50 399 ASP A N 1
ATOM 3282 C CA . ASP A 1 399 ? -22.985 36.010 28.081 1.00 93.50 399 ASP A CA 1
ATOM 3283 C C . ASP A 1 399 ? -23.933 35.491 26.986 1.00 93.50 399 ASP A C 1
ATOM 3285 O O . ASP A 1 399 ? -25.115 35.851 26.926 1.00 93.50 399 ASP A O 1
ATOM 3289 N N . ASN A 1 400 ? -23.453 34.583 26.132 1.00 93.06 400 ASN A N 1
ATOM 3290 C CA . ASN A 1 400 ? -24.243 34.010 25.058 1.00 93.06 400 ASN A CA 1
ATOM 3291 C C . ASN A 1 400 ? -25.368 33.102 25.578 1.00 93.06 400 ASN A C 1
ATOM 3293 O O . ASN A 1 400 ? -25.190 31.908 25.842 1.00 93.06 400 ASN A O 1
ATOM 3297 N N . ILE A 1 401 ? -26.579 33.659 25.653 1.00 93.25 401 ILE A N 1
ATOM 3298 C CA . ILE A 1 401 ? -27.781 32.962 26.134 1.00 93.25 401 ILE A CA 1
ATOM 3299 C C . ILE A 1 401 ? -28.037 31.658 25.357 1.00 93.25 401 ILE A C 1
ATOM 3301 O O . ILE A 1 401 ? -28.450 30.659 25.946 1.00 93.25 401 ILE A O 1
ATOM 3305 N N . LYS A 1 402 ? -27.773 31.621 24.041 1.00 90.31 402 LYS A N 1
ATOM 3306 C CA . LYS A 1 402 ? -28.012 30.417 23.224 1.00 90.31 402 LYS A CA 1
ATOM 3307 C C . LYS A 1 402 ? -27.065 29.281 23.610 1.00 90.31 402 LYS A C 1
ATOM 3309 O O . LYS A 1 402 ? -27.527 28.151 23.770 1.00 90.31 402 LYS A O 1
ATOM 3314 N N . ILE A 1 403 ? -25.774 29.576 23.776 1.00 89.31 403 ILE A N 1
ATOM 3315 C CA . ILE A 1 403 ? -24.765 28.591 24.195 1.00 89.31 403 ILE A CA 1
ATOM 3316 C C . ILE A 1 403 ? -25.087 28.093 25.606 1.00 89.31 403 ILE A C 1
ATOM 3318 O O . ILE A 1 403 ? -25.155 26.883 25.826 1.00 89.31 403 ILE A O 1
ATOM 3322 N N . ASN A 1 404 ? -25.378 29.007 26.534 1.00 90.75 404 ASN A N 1
ATOM 3323 C CA . ASN A 1 404 ? -25.706 28.672 27.920 1.00 90.75 404 ASN A CA 1
ATOM 3324 C C . ASN A 1 404 ? -26.936 27.756 28.019 1.00 90.75 404 ASN A C 1
ATOM 3326 O O . ASN A 1 404 ? -26.858 26.690 28.633 1.00 90.75 404 ASN A O 1
ATOM 3330 N N . ASN A 1 405 ? -28.023 28.088 27.318 1.00 92.56 405 ASN A N 1
ATOM 3331 C CA . ASN A 1 405 ? -29.217 27.241 27.263 1.00 92.56 405 ASN A CA 1
ATOM 3332 C C . ASN A 1 405 ? -28.923 25.868 26.638 1.00 92.56 405 ASN A C 1
ATOM 3334 O O . ASN A 1 405 ? -29.470 24.849 27.066 1.00 92.56 405 ASN A O 1
ATOM 3338 N N . ARG A 1 406 ? -28.067 25.808 25.609 1.00 91.50 406 ARG A N 1
ATOM 3339 C CA . ARG A 1 406 ? -27.696 24.544 24.957 1.00 91.50 406 ARG A CA 1
ATOM 3340 C C . ARG A 1 406 ? -26.879 23.653 25.894 1.00 91.50 406 ARG A C 1
ATOM 3342 O O . ARG A 1 406 ? -27.167 22.460 25.971 1.00 91.50 406 ARG A O 1
ATOM 3349 N N . ILE A 1 407 ? -25.929 24.224 26.638 1.00 90.31 407 ILE A N 1
ATOM 3350 C CA . ILE A 1 407 ? -25.147 23.521 27.667 1.00 90.31 407 ILE A CA 1
ATOM 3351 C C . ILE A 1 407 ? -26.066 22.985 28.763 1.00 90.31 407 ILE A C 1
ATOM 3353 O O . ILE A 1 407 ? -25.980 21.806 29.103 1.00 90.31 407 ILE A O 1
ATOM 3357 N N . GLU A 1 408 ? -26.966 23.813 29.295 1.00 90.75 408 GLU A N 1
ATOM 3358 C CA . GLU A 1 408 ? -27.873 23.406 30.371 1.00 90.75 408 GLU A CA 1
ATOM 3359 C C . GLU A 1 408 ? -28.784 22.250 29.936 1.00 90.75 408 GLU A C 1
ATOM 3361 O O . GLU A 1 408 ? -28.876 21.227 30.622 1.00 90.75 408 GLU A O 1
ATOM 3366 N N . ASN A 1 409 ? -29.386 22.357 28.749 1.00 90.38 409 ASN A N 1
ATOM 3367 C CA . ASN A 1 409 ? -30.209 21.294 28.176 1.00 90.38 409 ASN A CA 1
ATOM 3368 C C . ASN A 1 409 ? -29.410 20.005 27.941 1.00 90.38 409 ASN A C 1
ATOM 3370 O O . ASN A 1 4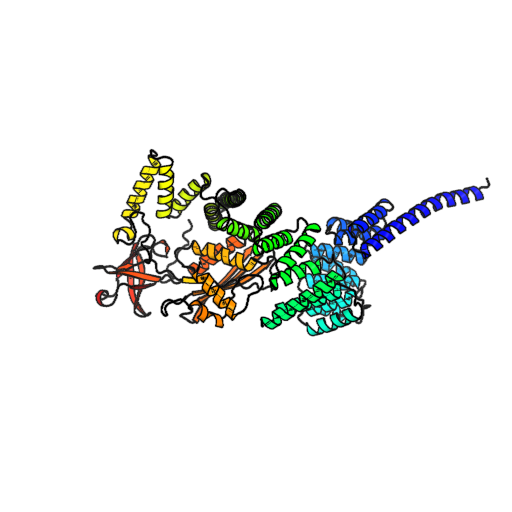09 ? -29.893 18.905 28.236 1.00 90.38 409 ASN A O 1
ATOM 3374 N N . LEU A 1 410 ? -28.179 20.125 27.438 1.00 89.12 410 LEU A N 1
ATOM 3375 C CA . LEU A 1 410 ? -27.299 18.987 27.200 1.00 89.12 410 LEU A CA 1
ATOM 3376 C C . LEU A 1 410 ? -26.949 18.284 28.518 1.00 89.12 410 LEU A C 1
ATOM 3378 O O . LEU A 1 410 ? -27.179 17.076 28.627 1.00 89.12 410 LEU A O 1
ATOM 3382 N N . LEU A 1 411 ? -26.512 19.036 29.534 1.00 87.88 411 LEU A N 1
ATOM 3383 C CA . LEU A 1 411 ? -26.210 18.537 30.879 1.00 87.88 411 LEU A CA 1
ATOM 3384 C C . LEU A 1 411 ? -27.427 17.874 31.526 1.00 87.88 411 LEU A C 1
ATOM 3386 O O . LEU A 1 411 ? -27.306 16.773 32.066 1.00 87.88 411 LEU A O 1
ATOM 3390 N N . LYS A 1 412 ? -28.612 18.486 31.427 1.00 88.69 412 LYS A N 1
ATOM 3391 C CA . LYS A 1 412 ? -29.867 17.889 31.903 1.00 88.69 412 LYS A CA 1
ATOM 3392 C C . LYS A 1 412 ? -30.118 16.541 31.226 1.00 88.69 412 LYS A C 1
ATOM 3394 O O . LYS A 1 412 ? -30.372 15.547 31.904 1.00 88.69 412 LYS A O 1
ATOM 3399 N N . SER A 1 413 ? -29.970 16.469 29.902 1.00 87.12 413 SER A N 1
ATOM 3400 C CA . SER A 1 413 ? -30.136 15.215 29.157 1.00 87.12 413 SER A CA 1
ATOM 3401 C C . SER A 1 413 ? -29.102 14.145 29.538 1.00 87.12 413 SER A C 1
ATOM 3403 O O . SER A 1 413 ? -29.405 12.954 29.501 1.00 87.12 413 SER A O 1
ATOM 3405 N N . MET A 1 414 ? -27.878 14.551 29.889 1.00 85.31 414 MET A N 1
ATOM 3406 C CA . MET A 1 414 ? -26.796 13.647 30.285 1.00 85.31 414 MET A CA 1
ATOM 3407 C C . MET A 1 414 ? -27.026 13.102 31.696 1.00 85.31 414 MET A C 1
ATOM 3409 O O . MET A 1 414 ? -26.880 11.898 31.901 1.00 85.31 414 MET A O 1
ATOM 3413 N N . ARG A 1 415 ? -27.496 13.940 32.629 1.00 86.56 415 ARG A N 1
ATOM 3414 C CA . ARG A 1 415 ? -27.864 13.541 34.001 1.00 86.56 415 ARG A CA 1
ATOM 3415 C C . ARG A 1 415 ? -29.062 12.591 34.061 1.00 86.56 415 ARG A C 1
ATOM 3417 O O . ARG A 1 415 ? -29.174 11.807 34.994 1.00 86.56 415 ARG A O 1
ATOM 3424 N N . HIS A 1 416 ? -29.945 12.630 33.066 1.00 88.31 416 HIS A N 1
ATOM 3425 C CA . HIS A 1 416 ? -31.053 11.676 32.941 1.00 88.31 416 HIS A CA 1
ATOM 3426 C C . HIS A 1 416 ? -30.698 10.414 32.140 1.00 88.31 416 HIS A C 1
ATOM 3428 O O . HIS A 1 416 ? -31.549 9.542 31.975 1.00 88.31 416 HIS A O 1
ATOM 3434 N N . SER A 1 417 ? -29.471 10.297 31.618 1.00 89.31 417 SER A N 1
ATOM 3435 C CA . SER A 1 417 ? -29.058 9.083 30.909 1.00 89.31 417 SER A CA 1
ATOM 3436 C C . SER A 1 417 ? -28.924 7.902 31.870 1.00 89.31 417 SER A C 1
ATOM 3438 O O . SER A 1 417 ? -28.490 8.070 33.010 1.00 89.31 417 SER A O 1
ATOM 3440 N N . LEU A 1 418 ? -29.254 6.700 31.390 1.00 89.62 418 LEU A N 1
ATOM 3441 C CA . LEU A 1 418 ? -29.171 5.472 32.184 1.00 89.62 418 LEU A CA 1
ATOM 3442 C C . LEU A 1 418 ? -27.776 5.283 32.796 1.00 89.62 418 LEU A C 1
ATOM 3444 O O . LEU A 1 418 ? -27.663 5.007 33.986 1.00 89.62 418 LEU A O 1
ATOM 3448 N N . GLY A 1 419 ? -26.712 5.494 32.017 1.00 87.44 419 GLY A N 1
ATOM 3449 C CA . GLY A 1 419 ? -25.344 5.386 32.505 1.00 87.44 419 GLY A CA 1
ATOM 3450 C C . GLY A 1 419 ? -25.027 6.370 33.630 1.00 87.44 419 GLY A C 1
ATOM 3451 O O . GLY A 1 419 ? -24.307 6.002 34.548 1.00 87.44 419 GLY A O 1
ATOM 3452 N N . TYR A 1 420 ? -25.582 7.586 33.622 1.00 87.94 420 TYR A N 1
ATOM 3453 C CA . TYR A 1 420 ? -25.394 8.529 34.732 1.00 87.94 420 TYR A CA 1
ATOM 3454 C C . TYR A 1 420 ? -26.167 8.097 35.980 1.00 87.94 420 TYR A C 1
ATOM 3456 O O . TYR A 1 420 ? -25.598 8.033 37.066 1.00 87.94 420 TYR A O 1
ATOM 3464 N N . VAL A 1 421 ? -27.447 7.750 35.816 1.00 89.56 421 VAL A N 1
ATOM 3465 C CA . VAL A 1 421 ? -28.323 7.317 36.918 1.00 89.56 421 VAL A CA 1
ATOM 3466 C C . VAL A 1 421 ? -27.769 6.073 37.616 1.00 89.56 421 VAL A C 1
ATOM 3468 O O . VAL A 1 421 ? -27.834 5.964 38.838 1.00 89.56 421 VAL A O 1
ATOM 3471 N N . GLU A 1 422 ? -27.169 5.155 36.859 1.00 90.25 422 GLU A N 1
ATOM 3472 C CA .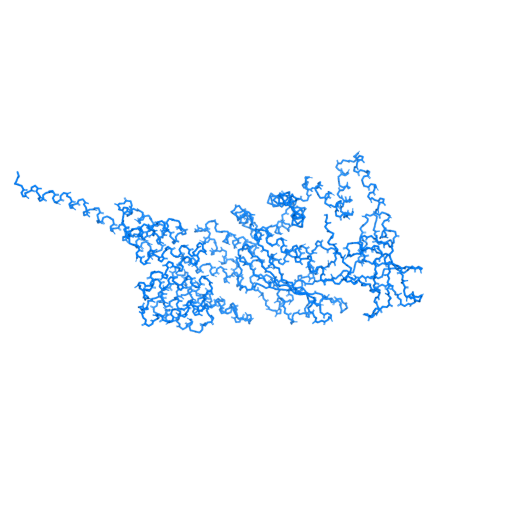 GLU A 1 422 ? -26.547 3.945 37.400 1.00 90.25 422 GLU A CA 1
ATOM 3473 C C . GLU A 1 422 ? -25.106 4.144 37.900 1.00 90.25 422 GLU A C 1
ATOM 3475 O O . GLU A 1 422 ? -24.501 3.192 38.394 1.00 90.25 422 GLU A O 1
ATOM 3480 N N . GLY A 1 423 ? -24.559 5.361 37.812 1.00 87.69 423 GLY A N 1
ATOM 3481 C CA . GLY A 1 423 ? -23.216 5.683 38.300 1.00 87.69 423 GLY A CA 1
ATOM 3482 C C . GLY A 1 423 ? -22.085 5.140 37.425 1.00 87.69 423 GLY A C 1
ATOM 3483 O O . GLY A 1 423 ? -21.002 4.870 37.926 1.00 87.69 423 GLY A O 1
ATOM 3484 N N . TYR A 1 424 ? -22.333 4.958 36.128 1.00 86.81 424 TYR A N 1
ATOM 3485 C CA . TYR A 1 424 ? -21.374 4.520 35.105 1.00 86.81 424 TYR A CA 1
ATOM 3486 C C . TYR A 1 424 ? -20.883 5.655 34.200 1.00 86.81 424 TYR A C 1
ATOM 3488 O O . TYR A 1 424 ? -20.006 5.441 33.361 1.00 86.81 424 TYR A O 1
ATOM 3496 N N . LYS A 1 425 ? -21.433 6.860 34.369 1.00 83.81 425 LYS A N 1
ATOM 3497 C CA . LYS A 1 425 ? -20.968 8.096 33.739 1.00 83.81 425 LYS A CA 1
ATOM 3498 C C . LYS A 1 425 ? -20.685 9.159 34.796 1.00 83.81 425 LYS A C 1
ATOM 3500 O O . LYS A 1 425 ? -21.403 9.241 35.790 1.00 83.81 425 LYS A O 1
ATOM 3505 N N . ASN A 1 426 ? -19.662 9.977 34.569 1.00 80.25 426 ASN A N 1
ATOM 3506 C CA . ASN A 1 426 ? -19.337 11.113 35.429 1.00 80.25 426 ASN A CA 1
ATOM 3507 C C . ASN A 1 426 ? -20.271 12.320 35.167 1.00 80.25 426 ASN A C 1
ATOM 3509 O O . ASN A 1 426 ? -21.166 12.273 34.320 1.00 80.25 426 ASN A O 1
ATOM 3513 N N . THR A 1 427 ? -20.052 13.426 35.884 1.00 68.88 427 THR A N 1
ATOM 3514 C CA . THR A 1 427 ? -20.802 14.694 35.745 1.00 68.88 427 THR A CA 1
ATOM 3515 C C . THR A 1 427 ? -20.713 15.337 34.363 1.00 68.88 427 THR A C 1
ATOM 3517 O O . THR A 1 427 ? -21.577 16.138 34.011 1.00 68.88 427 THR A O 1
ATOM 3520 N N . GLU A 1 428 ? -19.721 14.947 33.568 1.00 67.81 428 GLU A N 1
ATOM 3521 C CA . GLU A 1 428 ? -19.503 15.364 32.180 1.00 67.81 428 GLU A CA 1
ATOM 3522 C C . GLU A 1 428 ? -20.025 14.316 31.179 1.00 67.81 428 GLU A C 1
ATOM 3524 O O . GLU A 1 428 ? -19.775 14.410 29.981 1.00 67.81 428 GLU A O 1
ATOM 3529 N N . GLY A 1 429 ? -20.755 13.298 31.655 1.00 64.94 429 GLY A N 1
ATOM 3530 C CA . GLY A 1 429 ? -21.350 12.219 30.861 1.00 64.94 429 GLY A CA 1
ATOM 3531 C C . GLY A 1 429 ? -20.354 11.285 30.172 1.00 64.94 429 GLY A C 1
ATOM 3532 O O . GLY A 1 429 ? -20.773 10.473 29.341 1.00 64.94 429 GLY A O 1
ATOM 3533 N N . LEU A 1 430 ? -19.068 11.375 30.517 1.00 71.81 430 LEU A N 1
ATOM 3534 C CA . LEU A 1 430 ? -18.037 10.432 30.100 1.00 71.81 430 LEU A CA 1
ATOM 3535 C C . LEU A 1 430 ? -18.206 9.129 30.876 1.00 71.81 430 LEU A C 1
ATOM 3537 O O . LEU A 1 430 ? -18.524 9.149 32.066 1.00 71.81 430 LEU A O 1
ATOM 3541 N N . LEU A 1 431 ? -18.005 7.997 30.200 1.00 75.12 431 LEU A N 1
ATOM 3542 C CA . LEU A 1 431 ? -17.978 6.699 30.869 1.00 75.12 431 LEU A CA 1
ATOM 3543 C C . LEU A 1 431 ? -16.853 6.664 31.901 1.00 75.12 431 LEU A C 1
ATOM 3545 O O . LEU A 1 431 ? -15.757 7.149 31.635 1.00 75.12 431 LEU A O 1
ATOM 3549 N N . ILE A 1 432 ? -17.119 6.045 33.046 1.00 77.69 432 ILE A N 1
ATOM 3550 C CA . ILE A 1 432 ? -16.069 5.725 34.013 1.00 77.69 432 ILE A CA 1
ATOM 3551 C C . ILE A 1 432 ? -15.175 4.625 33.417 1.00 77.69 432 ILE A C 1
ATOM 3553 O O . ILE A 1 432 ? -15.651 3.738 32.696 1.00 77.69 432 ILE A O 1
ATOM 3557 N N . ASP A 1 433 ? -13.878 4.699 33.707 1.00 68.00 433 ASP A N 1
ATOM 3558 C CA . ASP A 1 433 ? -12.866 3.797 33.162 1.00 68.00 433 ASP A CA 1
ATOM 3559 C C . ASP A 1 433 ? -13.212 2.312 33.354 1.00 68.00 433 ASP A C 1
ATOM 3561 O O . ASP A 1 433 ? -13.817 1.898 34.346 1.00 68.00 433 ASP A O 1
ATOM 3565 N N . ASN A 1 434 ? -12.782 1.485 32.395 1.00 69.19 434 ASN A N 1
ATOM 3566 C CA . ASN A 1 434 ? -12.888 0.017 32.406 1.00 69.19 434 ASN A CA 1
ATOM 3567 C C . ASN A 1 434 ? -14.307 -0.572 32.344 1.00 69.19 434 ASN A C 1
ATOM 3569 O O . ASN A 1 434 ? -14.479 -1.786 32.476 1.00 69.19 434 ASN A O 1
ATOM 3573 N N . ILE A 1 435 ? -15.331 0.245 32.086 1.00 81.31 435 ILE A N 1
ATOM 3574 C CA . ILE A 1 435 ? -16.702 -0.260 31.946 1.00 81.31 435 ILE A CA 1
ATOM 3575 C C . ILE A 1 435 ? -16.913 -0.980 30.616 1.00 81.31 435 ILE A C 1
ATOM 3577 O O . ILE A 1 435 ? -17.700 -1.920 30.560 1.00 81.31 435 ILE A O 1
ATOM 3581 N N . ARG A 1 436 ? -16.242 -0.579 29.533 1.00 85.81 436 ARG A N 1
ATOM 3582 C CA . ARG A 1 436 ? -16.441 -1.169 28.198 1.00 85.81 436 ARG A CA 1
ATOM 3583 C C . ARG A 1 436 ? -15.773 -2.539 28.079 1.00 85.81 436 ARG A C 1
ATOM 3585 O O . ARG A 1 436 ? -14.687 -2.768 28.593 1.00 85.81 436 ARG A O 1
ATOM 3592 N N . SER A 1 437 ? -16.419 -3.464 27.371 1.00 83.38 437 SER A N 1
ATOM 3593 C CA . SER A 1 437 ? -15.880 -4.802 27.073 1.00 83.38 437 SER A CA 1
ATOM 3594 C C . SER A 1 437 ? -16.014 -5.118 25.586 1.00 83.38 437 SER A C 1
ATOM 3596 O O . SER A 1 437 ? -16.685 -6.070 25.197 1.00 83.38 437 SER A O 1
ATOM 3598 N N . VAL A 1 438 ? -15.404 -4.276 24.752 1.00 87.12 438 VAL A N 1
ATOM 3599 C CA . VAL A 1 438 ? -15.448 -4.425 23.293 1.00 87.12 438 VAL A CA 1
ATOM 3600 C C . VAL A 1 438 ? -14.471 -5.497 22.803 1.00 87.12 438 VAL A C 1
ATOM 3602 O O . VAL A 1 438 ? -13.445 -5.726 23.445 1.00 87.12 438 VAL A O 1
ATOM 3605 N N . PRO A 1 439 ? -14.758 -6.159 21.668 1.00 89.31 439 PRO A N 1
ATOM 3606 C CA . PRO A 1 439 ? -13.792 -7.009 20.987 1.00 89.31 439 PRO A CA 1
ATOM 3607 C C . PRO A 1 439 ? -12.489 -6.260 20.710 1.00 89.31 439 PRO A C 1
ATOM 3609 O O . PRO A 1 439 ? -12.503 -5.155 20.170 1.00 89.31 439 PRO A O 1
ATOM 3612 N N . GLU A 1 440 ? -11.372 -6.884 21.056 1.00 91.50 440 GLU A N 1
ATOM 3613 C CA . GLU A 1 440 ? -10.036 -6.380 20.763 1.00 91.50 440 GLU A CA 1
ATOM 3614 C C . GLU A 1 440 ? -9.445 -7.122 19.559 1.00 91.50 440 GLU A C 1
ATOM 3616 O O . GLU A 1 440 ? -9.561 -8.349 19.469 1.00 91.50 440 GLU A O 1
ATOM 3621 N N . ILE A 1 441 ? -8.816 -6.383 18.642 1.00 94.38 441 ILE A N 1
ATOM 3622 C CA . ILE A 1 441 ? -8.147 -6.917 17.454 1.00 94.38 441 ILE A CA 1
ATOM 3623 C C . ILE A 1 441 ? -6.699 -6.425 17.352 1.00 94.38 441 ILE A C 1
ATOM 3625 O O . ILE A 1 441 ? -6.418 -5.239 17.527 1.00 94.38 441 ILE A O 1
ATOM 3629 N N . PHE A 1 442 ? -5.790 -7.329 16.988 1.00 95.12 442 PHE A N 1
ATOM 3630 C CA . PHE A 1 442 ? -4.464 -6.971 16.481 1.00 95.12 442 PHE A CA 1
ATOM 3631 C C . PHE A 1 442 ? -4.460 -7.004 14.951 1.00 95.12 442 PHE A C 1
ATOM 3633 O O . PHE A 1 442 ? -4.958 -7.954 14.340 1.00 95.12 442 PHE A O 1
ATOM 3640 N N . LEU A 1 443 ? -3.911 -5.961 14.331 1.00 95.06 443 LEU A N 1
ATOM 3641 C CA . LEU A 1 443 ? -3.867 -5.792 12.880 1.00 95.06 443 LEU A CA 1
ATOM 3642 C C . LEU A 1 443 ? -2.427 -6.003 12.406 1.00 95.06 443 LEU A C 1
ATOM 3644 O O . LEU A 1 443 ? -1.581 -5.136 12.640 1.00 95.06 443 LEU A O 1
ATOM 3648 N N . PHE A 1 444 ? -2.177 -7.129 11.737 1.00 94.00 444 PHE A N 1
ATOM 3649 C CA . PHE A 1 444 ? -0.960 -7.324 10.948 1.00 94.00 444 PHE A CA 1
ATOM 3650 C C . PHE A 1 444 ? -1.000 -6.443 9.701 1.00 94.00 444 PHE A C 1
ATOM 3652 O O . PHE A 1 444 ? -2.084 -6.144 9.182 1.00 94.00 444 PHE A O 1
ATOM 3659 N N . ASP A 1 445 ? 0.178 -6.082 9.203 1.00 92.00 445 ASP A N 1
ATOM 3660 C CA . ASP A 1 445 ? 0.285 -5.323 7.966 1.00 92.00 445 ASP A CA 1
ATOM 3661 C C . ASP A 1 445 ? -0.167 -6.163 6.772 1.00 92.00 445 ASP A C 1
ATOM 3663 O O . ASP A 1 445 ? -0.083 -7.400 6.759 1.00 92.00 445 ASP A O 1
ATOM 3667 N N . LEU A 1 446 ? -0.707 -5.485 5.764 1.00 91.88 446 LEU A N 1
ATOM 3668 C CA . LEU A 1 446 ? -1.153 -6.145 4.546 1.00 91.88 446 LEU A CA 1
ATOM 3669 C C . LEU A 1 446 ? 0.056 -6.520 3.697 1.00 91.88 446 LEU A C 1
ATOM 3671 O O . LEU A 1 446 ? 0.822 -5.656 3.298 1.00 91.88 446 LEU A O 1
ATOM 3675 N N . LYS A 1 447 ? 0.206 -7.797 3.350 1.00 90.06 447 LYS A N 1
ATOM 3676 C CA . LYS A 1 447 ? 1.291 -8.217 2.459 1.00 90.06 447 LYS A CA 1
ATOM 3677 C C . LYS A 1 447 ? 1.028 -7.703 1.033 1.00 90.06 447 LYS A C 1
ATOM 3679 O O . LYS A 1 447 ? -0.056 -7.982 0.508 1.00 90.06 447 LYS A O 1
ATOM 3684 N N . PRO A 1 448 ? 1.956 -6.985 0.381 1.00 90.31 448 PRO A N 1
ATOM 3685 C CA . PRO A 1 448 ? 1.792 -6.664 -1.029 1.00 90.31 448 PRO A CA 1
ATOM 3686 C C . PRO A 1 448 ? 1.839 -7.962 -1.849 1.00 90.31 448 PRO A C 1
ATOM 3688 O O . PRO A 1 448 ? 2.556 -8.906 -1.510 1.00 90.31 448 PRO A O 1
ATOM 3691 N N . ASN A 1 449 ? 1.007 -8.060 -2.884 1.00 88.44 449 ASN A N 1
ATOM 3692 C CA . ASN A 1 449 ? 1.075 -9.190 -3.814 1.00 88.44 449 ASN A CA 1
ATOM 3693 C C . ASN A 1 449 ? 2.338 -9.113 -4.681 1.00 88.44 449 ASN A C 1
ATOM 3695 O O . ASN A 1 449 ? 2.921 -10.152 -4.985 1.00 88.44 449 ASN A O 1
ATOM 3699 N N . ASP A 1 450 ? 2.735 -7.898 -5.056 1.00 83.38 450 ASP A N 1
ATOM 3700 C CA . ASP A 1 450 ? 4.016 -7.642 -5.698 1.00 83.38 450 ASP A CA 1
ATOM 3701 C C . ASP A 1 450 ? 5.104 -7.548 -4.639 1.00 83.38 450 ASP A C 1
ATOM 3703 O O . ASP A 1 450 ? 4.867 -7.111 -3.513 1.00 83.38 450 ASP A O 1
ATOM 3707 N N . PHE A 1 451 ? 6.313 -7.961 -4.998 1.00 78.19 451 PHE A N 1
ATOM 3708 C CA . PHE A 1 451 ? 7.437 -7.900 -4.073 1.00 78.19 451 PHE A CA 1
ATOM 3709 C C . PHE A 1 451 ? 7.789 -6.457 -3.686 1.00 78.19 451 PHE A C 1
ATOM 3711 O O . PHE A 1 451 ? 8.129 -6.192 -2.535 1.00 78.19 451 PHE A O 1
ATOM 3718 N N . MET A 1 452 ? 7.636 -5.536 -4.640 1.00 77.19 452 MET A N 1
ATOM 3719 C CA . MET A 1 452 ? 7.877 -4.109 -4.492 1.00 77.19 452 MET A CA 1
ATOM 3720 C C . MET A 1 452 ? 6.666 -3.311 -4.957 1.00 77.19 452 MET A C 1
ATOM 3722 O O . MET A 1 452 ? 6.164 -3.534 -6.055 1.00 77.19 452 MET A O 1
ATOM 3726 N N . THR A 1 453 ? 6.206 -2.379 -4.125 1.00 79.88 453 THR A N 1
ATOM 3727 C CA . THR A 1 453 ? 5.169 -1.405 -4.486 1.00 79.88 453 THR A CA 1
ATOM 3728 C C . THR A 1 453 ? 5.778 -0.130 -5.058 1.00 79.88 453 THR A C 1
ATOM 3730 O O . THR A 1 453 ? 6.947 0.154 -4.808 1.00 79.88 453 THR A O 1
ATOM 3733 N N . ASP A 1 454 ? 4.965 0.673 -5.754 1.00 75.38 454 ASP A N 1
ATOM 3734 C CA . ASP A 1 454 ? 5.377 1.976 -6.307 1.00 75.38 454 ASP A CA 1
ATOM 3735 C C . ASP A 1 454 ? 6.026 2.888 -5.252 1.00 75.38 454 ASP A C 1
ATOM 3737 O O . ASP A 1 454 ? 6.978 3.608 -5.550 1.00 75.38 454 ASP A O 1
ATOM 3741 N N . TYR A 1 455 ? 5.532 2.828 -4.007 1.00 85.56 455 TYR A N 1
ATOM 3742 C CA . TYR A 1 455 ? 6.105 3.551 -2.874 1.00 85.56 455 TYR A CA 1
ATOM 3743 C C . TYR A 1 455 ? 6.593 2.622 -1.765 1.00 85.56 455 TYR A C 1
ATOM 3745 O O . TYR A 1 455 ? 5.906 1.636 -1.474 1.00 85.56 455 TYR A O 1
ATOM 3753 N N . PRO A 1 456 ? 7.705 2.956 -1.085 1.00 84.12 456 PRO A N 1
ATOM 3754 C CA . PRO A 1 456 ? 8.346 2.087 -0.102 1.00 84.12 456 PRO A CA 1
ATOM 3755 C C . PRO A 1 456 ? 7.468 1.769 1.114 1.00 84.12 456 PRO A C 1
ATOM 3757 O O . PRO A 1 456 ? 7.484 0.672 1.664 1.00 84.12 456 PRO A O 1
ATOM 3760 N N . ASP A 1 457 ? 6.686 2.762 1.514 1.00 87.44 457 ASP A N 1
ATOM 3761 C CA . ASP A 1 457 ? 5.865 2.836 2.715 1.00 87.44 457 ASP A CA 1
ATOM 3762 C C . ASP A 1 457 ? 4.391 2.493 2.454 1.00 87.44 457 ASP A C 1
ATOM 3764 O O . ASP A 1 457 ? 3.578 2.567 3.373 1.00 87.44 457 ASP A O 1
ATOM 3768 N N . THR A 1 458 ? 4.024 2.076 1.234 1.00 88.88 458 THR A N 1
ATOM 3769 C CA . THR A 1 458 ? 2.622 1.795 0.856 1.00 88.88 458 THR A CA 1
ATOM 3770 C C . THR A 1 458 ? 1.936 0.847 1.845 1.00 88.88 458 THR A C 1
ATOM 3772 O O . THR A 1 458 ? 0.794 1.072 2.248 1.00 88.88 458 THR A O 1
ATOM 3775 N N . THR A 1 459 ? 2.633 -0.212 2.258 1.00 88.81 459 THR A N 1
ATOM 3776 C CA . THR A 1 459 ? 2.132 -1.203 3.219 1.00 88.81 459 THR A CA 1
ATOM 3777 C C . THR A 1 459 ? 1.785 -0.578 4.573 1.00 88.81 459 THR A C 1
ATOM 3779 O O . THR A 1 459 ? 0.689 -0.805 5.108 1.00 88.81 459 THR A O 1
ATOM 3782 N N . ASP A 1 460 ? 2.708 0.222 5.110 1.00 86.75 460 ASP A N 1
ATOM 3783 C CA . ASP A 1 460 ? 2.556 0.896 6.398 1.00 86.75 460 ASP A CA 1
ATOM 3784 C C . ASP A 1 460 ? 1.410 1.913 6.319 1.00 86.75 460 ASP A C 1
ATOM 3786 O O . ASP A 1 460 ? 0.549 1.949 7.198 1.00 86.75 460 ASP A O 1
ATOM 3790 N N . VAL A 1 461 ? 1.339 2.675 5.224 1.00 91.31 461 VAL A N 1
ATOM 3791 C CA . VAL A 1 461 ? 0.314 3.698 4.981 1.00 91.31 461 VAL A CA 1
ATOM 3792 C C . VAL A 1 461 ? -1.086 3.094 4.904 1.00 91.31 461 VAL A C 1
ATOM 3794 O O . VAL A 1 461 ? -1.992 3.559 5.601 1.00 91.31 461 VAL A O 1
ATOM 3797 N N . ILE A 1 462 ? -1.284 2.018 4.132 1.00 92.31 462 ILE A N 1
ATOM 3798 C CA . ILE A 1 462 ? -2.604 1.375 4.032 1.00 92.31 462 ILE A CA 1
ATOM 3799 C C . ILE A 1 462 ? -3.045 0.843 5.400 1.00 92.31 462 ILE A C 1
ATOM 3801 O O . ILE A 1 462 ? -4.199 1.013 5.810 1.00 92.31 462 ILE A O 1
ATOM 3805 N N . THR A 1 463 ? -2.126 0.213 6.134 1.00 90.62 463 THR A N 1
ATOM 3806 C CA . THR A 1 463 ? -2.441 -0.365 7.443 1.00 90.62 463 THR A CA 1
ATOM 3807 C C . THR A 1 463 ? -2.704 0.725 8.489 1.00 90.62 463 THR A C 1
ATOM 3809 O O . THR A 1 463 ? -3.649 0.607 9.276 1.00 90.62 463 THR A O 1
ATOM 3812 N N . ALA A 1 464 ? -1.942 1.820 8.472 1.00 91.69 464 ALA A N 1
ATOM 3813 C CA . ALA A 1 464 ? -2.151 2.989 9.324 1.00 91.69 464 ALA A CA 1
ATOM 3814 C C . ALA A 1 464 ? -3.492 3.683 9.034 1.00 91.69 464 ALA A C 1
ATOM 3816 O O . ALA A 1 464 ? -4.241 3.987 9.964 1.00 91.69 464 ALA A O 1
ATOM 3817 N N . SER A 1 465 ? -3.862 3.839 7.762 1.00 94.00 465 SER A N 1
ATOM 3818 C CA . SER A 1 465 ? -5.163 4.384 7.355 1.00 94.00 465 SER A CA 1
ATOM 3819 C C . SER A 1 465 ? -6.336 3.508 7.829 1.00 94.00 465 SER A C 1
ATOM 3821 O O . SER A 1 465 ? -7.352 4.010 8.334 1.00 94.00 465 SER A O 1
ATOM 3823 N N . LEU A 1 466 ? -6.184 2.178 7.772 1.00 94.81 466 LEU A N 1
ATOM 3824 C CA . LEU A 1 466 ? -7.165 1.243 8.328 1.00 94.81 466 LEU A CA 1
ATOM 3825 C C . LEU A 1 466 ? -7.269 1.357 9.856 1.00 94.81 466 LEU A C 1
ATOM 3827 O O . LEU A 1 466 ? -8.381 1.377 10.391 1.00 94.81 466 LEU A O 1
ATOM 3831 N N . ARG A 1 467 ? -6.135 1.449 10.560 1.00 93.06 467 ARG A N 1
ATOM 3832 C CA . ARG A 1 467 ? -6.087 1.642 12.020 1.00 93.06 467 ARG A CA 1
ATOM 3833 C C . ARG A 1 467 ? -6.772 2.923 12.439 1.00 93.06 467 ARG A C 1
ATOM 3835 O O . ARG A 1 467 ? -7.612 2.888 13.330 1.00 93.06 467 ARG A O 1
ATOM 3842 N N . TYR A 1 468 ? -6.470 4.020 11.754 1.00 93.25 468 TYR A N 1
ATOM 3843 C CA . TYR A 1 468 ? -7.139 5.296 11.952 1.00 93.25 468 TYR A CA 1
ATOM 3844 C C . TYR A 1 468 ? -8.659 5.166 11.766 1.00 93.25 468 TYR A C 1
ATOM 3846 O O . TYR A 1 468 ? -9.446 5.590 12.609 1.00 93.25 468 TYR A O 1
ATOM 3854 N N . SER A 1 469 ? -9.098 4.498 10.698 1.00 93.31 469 SER A N 1
ATOM 3855 C CA . SER A 1 469 ? -10.530 4.307 10.436 1.00 93.31 469 SER A CA 1
ATOM 3856 C C . SER A 1 469 ? -11.226 3.437 11.492 1.00 93.31 469 SER A C 1
ATOM 3858 O O . SER A 1 469 ? -12.398 3.657 11.804 1.00 93.31 469 SER A O 1
ATOM 3860 N N . LEU A 1 470 ? -10.523 2.442 12.044 1.00 93.56 470 LEU A N 1
ATOM 3861 C CA . LEU A 1 470 ? -11.016 1.581 13.119 1.00 93.56 470 LEU A CA 1
ATOM 3862 C C . LEU A 1 470 ? -10.977 2.266 14.493 1.00 93.56 470 LEU A C 1
ATOM 3864 O O . LEU A 1 470 ? -11.865 2.006 15.297 1.00 93.56 470 LEU A O 1
ATOM 3868 N N . SER A 1 471 ? -10.013 3.150 14.770 1.00 90.50 471 SER A N 1
ATOM 3869 C CA . SER A 1 471 ? -9.901 3.826 16.074 1.00 90.50 471 SER A CA 1
ATOM 3870 C C . SER A 1 471 ? -11.065 4.789 16.318 1.00 90.50 471 SER A C 1
ATOM 3872 O O . SER A 1 471 ? -11.446 5.053 17.455 1.00 90.50 471 SER A O 1
ATOM 3874 N N . MET A 1 472 ? -11.712 5.230 15.237 1.00 87.00 472 MET A N 1
ATOM 3875 C CA . MET A 1 472 ? -12.957 5.997 15.262 1.00 87.00 472 MET A CA 1
ATOM 3876 C C . MET A 1 472 ? -14.206 5.148 15.574 1.00 87.00 472 MET A C 1
ATOM 3878 O O . MET A 1 472 ? -15.319 5.680 15.599 1.00 87.00 472 MET A O 1
ATOM 3882 N N . LYS A 1 473 ? -14.074 3.827 15.770 1.00 88.00 473 LYS A N 1
ATOM 3883 C CA . LYS A 1 473 ? -15.198 2.902 15.992 1.00 88.00 473 LYS A CA 1
ATOM 3884 C C . LYS A 1 473 ? -15.265 2.479 17.463 1.00 88.00 473 LYS A C 1
ATOM 3886 O O . LYS A 1 473 ? -14.486 1.634 17.887 1.00 88.00 473 LYS A O 1
ATOM 3891 N N . PRO A 1 474 ? -16.245 2.960 18.248 1.00 85.31 474 PRO A N 1
ATOM 3892 C CA . PRO A 1 474 ? -16.325 2.641 19.676 1.00 85.31 474 PRO A CA 1
ATOM 3893 C C . PRO A 1 474 ? -16.716 1.183 19.979 1.00 85.31 474 PRO A C 1
ATOM 3895 O O . PRO A 1 474 ? -16.777 0.800 21.147 1.00 85.31 474 PRO A O 1
ATOM 3898 N N . GLN A 1 475 ? -17.049 0.383 18.960 1.00 88.56 475 GLN A N 1
ATOM 3899 C CA . GLN A 1 475 ? -17.444 -1.025 19.085 1.00 88.56 475 GLN A CA 1
ATOM 3900 C C . GLN A 1 475 ? -16.256 -1.992 19.059 1.00 88.56 475 GLN A C 1
ATOM 3902 O O . GLN A 1 475 ? -16.457 -3.195 19.203 1.00 88.56 475 GLN A O 1
ATOM 3907 N N . ILE A 1 476 ? -15.041 -1.501 18.825 1.00 91.00 476 ILE A N 1
ATOM 3908 C CA . ILE A 1 476 ? -13.846 -2.329 18.701 1.00 91.00 476 ILE A CA 1
ATOM 3909 C C . ILE A 1 476 ? -12.667 -1.620 19.363 1.00 91.00 476 ILE A C 1
ATOM 3911 O O . ILE A 1 476 ? -12.568 -0.398 19.314 1.00 91.00 476 ILE A O 1
ATOM 3915 N N . SER A 1 477 ? -11.784 -2.390 19.986 1.00 91.50 477 SER A N 1
ATOM 3916 C CA . SER A 1 477 ? -10.488 -1.907 20.452 1.00 91.50 477 SER A CA 1
ATOM 3917 C C . SER A 1 477 ? -9.399 -2.423 19.523 1.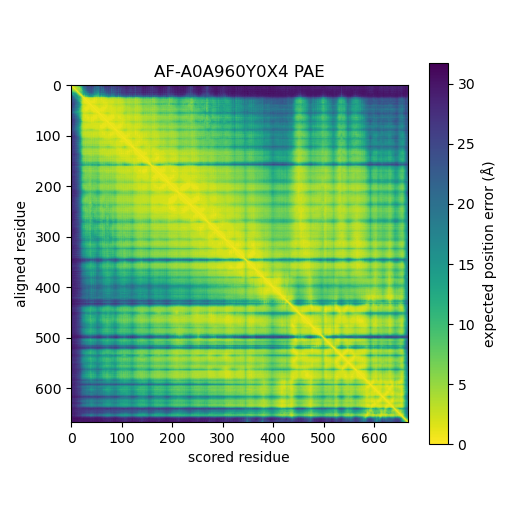00 91.50 477 SER A C 1
ATOM 3919 O O . SER A 1 477 ? -9.437 -3.581 19.102 1.00 91.50 477 SER A O 1
ATOM 3921 N N . ILE A 1 478 ? -8.430 -1.575 19.202 1.00 93.69 478 ILE A N 1
ATOM 3922 C CA . ILE A 1 478 ? -7.243 -1.969 18.447 1.00 93.69 478 ILE A CA 1
ATOM 3923 C C . ILE A 1 478 ? -6.085 -2.033 19.430 1.00 93.69 478 ILE A C 1
ATOM 3925 O O . ILE A 1 478 ? -5.894 -1.104 20.213 1.00 93.69 478 ILE A O 1
ATOM 3929 N N . VAL A 1 479 ? -5.296 -3.099 19.354 1.00 91.94 479 VAL A N 1
ATOM 3930 C CA . VAL A 1 479 ? -4.001 -3.148 20.037 1.00 91.94 479 VAL A CA 1
ATOM 3931 C C . VAL A 1 479 ? -3.092 -2.102 19.396 1.00 91.94 479 VAL A C 1
ATOM 3933 O O . VAL A 1 479 ? -2.752 -2.226 18.221 1.00 91.94 479 VAL A O 1
ATOM 3936 N N . GLY A 1 480 ? -2.754 -1.059 20.151 1.00 89.00 480 GLY A N 1
ATOM 3937 C CA . GLY A 1 480 ? -2.017 0.106 19.667 1.00 89.00 480 GLY A CA 1
ATOM 3938 C C . GLY A 1 480 ? -1.004 0.628 20.686 1.00 89.00 480 GLY A C 1
ATOM 3939 O O . GLY A 1 480 ? -0.907 0.129 21.808 1.00 89.00 480 GLY A O 1
ATOM 3940 N N . GLY A 1 481 ? -0.255 1.660 20.298 1.00 87.56 481 GLY A N 1
ATOM 3941 C CA . GLY A 1 481 ? 0.695 2.339 21.180 1.00 87.56 481 GLY A CA 1
ATOM 3942 C C . GLY A 1 481 ? 1.888 1.464 21.569 1.00 87.56 481 GLY A C 1
ATOM 3943 O O . GLY A 1 481 ? 2.441 0.740 20.742 1.00 87.56 481 GLY A O 1
ATOM 3944 N N . GLU A 1 482 ? 2.297 1.550 22.834 1.00 88.62 482 GLU A N 1
ATOM 3945 C CA . GLU A 1 482 ? 3.499 0.876 23.336 1.00 88.62 482 GLU A CA 1
ATOM 3946 C C . GLU A 1 482 ? 3.410 -0.650 23.249 1.00 88.62 482 GLU A C 1
ATOM 3948 O O . GLU A 1 482 ? 4.365 -1.314 22.856 1.00 88.62 482 GLU A O 1
ATOM 3953 N N . GLU A 1 483 ? 2.247 -1.216 23.570 1.00 90.06 483 GLU A N 1
ATOM 3954 C CA . GLU A 1 483 ? 2.046 -2.662 23.504 1.00 90.06 483 GLU A CA 1
ATOM 3955 C C . GLU A 1 483 ? 2.240 -3.191 22.080 1.00 90.06 483 GLU A C 1
ATOM 3957 O O . GLU A 1 483 ? 2.910 -4.201 21.861 1.00 90.06 483 GLU A O 1
ATOM 3962 N N . GLU A 1 484 ? 1.682 -2.483 21.103 1.00 89.88 484 GLU A N 1
ATOM 3963 C CA . GLU A 1 484 ? 1.813 -2.847 19.703 1.00 89.88 484 GLU A CA 1
ATOM 3964 C C . GLU A 1 484 ? 3.272 -2.791 19.235 1.00 89.88 484 GLU A C 1
ATOM 3966 O O . GLU A 1 484 ? 3.729 -3.701 18.541 1.00 89.88 484 GLU A O 1
ATOM 3971 N N . ARG A 1 485 ? 4.017 -1.760 19.659 1.00 89.19 485 ARG A N 1
ATOM 3972 C CA . ARG A 1 485 ? 5.453 -1.625 19.385 1.00 89.19 485 ARG A CA 1
ATOM 3973 C C . ARG A 1 485 ? 6.224 -2.839 19.897 1.00 89.19 485 ARG A C 1
ATOM 3975 O O . ARG A 1 485 ? 6.931 -3.477 19.124 1.00 89.19 485 ARG A O 1
ATOM 3982 N N . VAL A 1 486 ? 6.012 -3.214 21.157 1.00 90.00 486 VAL A N 1
ATOM 3983 C CA . VAL A 1 486 ? 6.692 -4.366 21.767 1.00 90.00 486 VAL A CA 1
ATOM 3984 C C . VAL A 1 486 ? 6.358 -5.675 21.047 1.00 90.00 486 VAL A C 1
ATOM 3986 O O . VAL A 1 486 ? 7.250 -6.490 20.805 1.00 90.00 486 VAL A O 1
ATOM 3989 N N . ILE A 1 487 ? 5.093 -5.882 20.667 1.00 90.12 487 ILE A N 1
ATOM 3990 C CA . ILE A 1 487 ? 4.685 -7.058 19.885 1.00 90.12 487 ILE A CA 1
ATOM 3991 C C . ILE A 1 487 ? 5.411 -7.080 18.535 1.00 90.12 487 ILE A C 1
ATOM 3993 O O . ILE A 1 487 ? 5.969 -8.110 18.153 1.00 90.12 487 ILE A O 1
ATOM 3997 N N . ARG A 1 488 ? 5.427 -5.954 17.816 1.00 89.69 488 ARG A N 1
ATOM 3998 C CA . ARG A 1 488 ? 6.093 -5.845 16.513 1.00 89.69 488 ARG A CA 1
ATOM 3999 C C . ARG A 1 488 ? 7.591 -6.123 16.613 1.00 89.69 488 ARG A C 1
ATOM 4001 O O . ARG A 1 488 ? 8.102 -6.906 15.817 1.00 89.69 488 ARG A O 1
ATOM 4008 N N . ASP A 1 489 ? 8.273 -5.555 17.602 1.00 88.00 489 ASP A N 1
ATOM 4009 C CA . ASP A 1 489 ? 9.714 -5.748 17.812 1.00 88.00 489 ASP A CA 1
ATOM 4010 C C . ASP A 1 489 ? 10.058 -7.205 18.155 1.00 88.00 489 ASP A C 1
ATOM 4012 O O . ASP A 1 489 ? 11.035 -7.766 17.645 1.00 88.00 489 ASP A O 1
ATOM 4016 N N . ALA A 1 490 ? 9.207 -7.867 18.946 1.00 87.56 490 ALA A N 1
ATOM 4017 C CA . ALA A 1 490 ? 9.349 -9.291 19.230 1.00 87.56 490 ALA A CA 1
ATOM 4018 C C . ALA A 1 490 ? 9.214 -10.142 17.957 1.00 87.56 490 ALA A C 1
ATOM 4020 O O . ALA A 1 490 ? 9.978 -11.088 17.769 1.00 87.56 490 ALA A O 1
ATOM 4021 N N . ILE A 1 491 ? 8.272 -9.803 17.071 1.00 87.94 491 ILE A N 1
ATOM 4022 C CA . ILE A 1 491 ? 8.083 -10.524 15.808 1.00 87.94 491 ILE A CA 1
ATOM 4023 C C . ILE A 1 491 ? 9.273 -10.306 14.869 1.00 87.94 491 ILE A C 1
ATOM 4025 O O . ILE A 1 491 ? 9.777 -11.277 14.307 1.00 87.94 491 ILE A O 1
ATOM 4029 N N . LYS A 1 492 ? 9.776 -9.072 14.752 1.00 83.81 492 LYS A N 1
ATOM 4030 C CA . LYS A 1 492 ? 10.963 -8.752 13.939 1.00 83.81 492 LYS A CA 1
ATOM 4031 C C . LYS A 1 492 ? 12.203 -9.514 14.391 1.00 83.81 492 LYS A C 1
ATOM 4033 O O . LYS A 1 492 ? 12.951 -10.011 13.560 1.00 83.81 492 LYS A O 1
ATOM 4038 N N . THR A 1 493 ? 12.396 -9.658 15.700 1.00 81.12 493 THR A N 1
ATOM 4039 C CA . THR A 1 493 ? 13.513 -10.444 16.250 1.00 81.12 493 THR A CA 1
ATOM 4040 C C . THR A 1 493 ? 13.456 -11.914 15.815 1.00 81.12 493 THR A C 1
ATOM 4042 O O . THR A 1 493 ? 14.493 -12.535 15.621 1.00 81.12 493 THR A O 1
ATOM 4045 N N . VAL A 1 494 ? 12.254 -12.479 15.648 1.00 79.06 494 VAL A N 1
ATOM 4046 C CA . VAL A 1 494 ? 12.064 -13.894 15.278 1.00 79.06 494 VAL A CA 1
ATOM 4047 C C . VAL A 1 494 ? 12.061 -14.110 13.764 1.00 79.06 494 VAL A C 1
ATOM 4049 O O . VAL A 1 494 ? 12.558 -15.126 13.291 1.00 79.06 494 VAL A O 1
ATOM 4052 N N . LYS A 1 495 ? 11.480 -13.183 12.997 1.00 75.88 495 LYS A N 1
ATOM 4053 C CA . LYS A 1 495 ? 11.288 -13.318 11.543 1.00 75.88 495 LYS A CA 1
ATOM 4054 C C . LYS A 1 495 ? 12.327 -12.590 10.695 1.00 75.88 495 LYS A C 1
ATOM 4056 O O . LYS A 1 495 ? 12.306 -12.738 9.476 1.00 75.88 495 LYS A O 1
ATOM 4061 N N . GLY A 1 496 ? 13.203 -11.809 11.320 1.00 64.81 496 GLY A N 1
ATOM 4062 C CA . GLY A 1 496 ? 14.028 -10.828 10.628 1.00 64.81 496 GLY A CA 1
ATOM 4063 C C . GLY A 1 496 ? 13.228 -9.577 10.250 1.00 64.81 496 GLY A C 1
ATOM 4064 O O . GLY A 1 496 ? 12.005 -9.501 10.419 1.00 64.81 496 GLY A O 1
ATOM 4065 N N . LYS A 1 497 ? 13.930 -8.558 9.747 1.00 58.44 497 LYS A N 1
ATOM 4066 C CA . LYS A 1 497 ? 13.291 -7.358 9.189 1.00 58.44 497 LYS A CA 1
ATOM 4067 C C . LYS A 1 497 ? 12.514 -7.749 7.928 1.00 58.44 497 LYS A C 1
ATOM 4069 O O . LYS A 1 497 ? 13.044 -8.442 7.063 1.00 58.44 497 LYS A O 1
ATOM 4074 N N . THR A 1 498 ? 11.257 -7.320 7.813 1.00 56.00 498 THR A N 1
ATOM 4075 C CA . THR A 1 498 ? 10.486 -7.526 6.582 1.00 56.00 498 THR A CA 1
ATOM 4076 C C . THR A 1 498 ? 10.810 -6.465 5.541 1.00 56.00 498 THR A C 1
ATOM 4078 O O . THR A 1 498 ? 11.266 -5.370 5.854 1.00 56.00 498 THR A O 1
ATOM 4081 N N . HIS A 1 499 ? 10.525 -6.811 4.294 1.00 56.03 499 HIS A N 1
ATOM 4082 C CA . HIS A 1 499 ? 10.817 -6.031 3.102 1.00 56.03 499 HIS A CA 1
ATOM 4083 C C . HIS A 1 499 ? 10.266 -4.606 3.194 1.00 56.03 499 HIS A C 1
ATOM 4085 O O . HIS A 1 499 ? 9.073 -4.394 3.419 1.00 56.03 499 HIS A O 1
ATOM 4091 N N . PHE A 1 500 ? 11.163 -3.643 2.978 1.00 52.22 500 PHE A N 1
ATOM 4092 C CA . PHE A 1 500 ? 10.869 -2.244 2.663 1.00 52.22 500 PHE A CA 1
ATOM 4093 C C . PHE A 1 500 ? 10.241 -1.358 3.743 1.00 52.22 500 PHE A C 1
ATOM 4095 O O . PHE A 1 500 ? 10.221 -0.137 3.606 1.00 52.22 500 PHE A O 1
ATOM 4102 N N . SER A 1 501 ? 9.778 -1.949 4.835 1.00 56.84 501 SER A N 1
ATOM 4103 C CA . SER A 1 501 ? 9.028 -1.265 5.877 1.00 56.84 501 SER A CA 1
ATOM 4104 C C . SER A 1 501 ? 9.253 -1.956 7.213 1.00 56.84 501 SER A C 1
ATOM 4106 O O . SER A 1 501 ? 9.562 -3.146 7.284 1.00 56.84 501 SER A O 1
ATOM 4108 N N . ASP A 1 502 ? 9.024 -1.228 8.301 1.00 67.00 502 ASP A N 1
ATOM 4109 C CA . ASP A 1 502 ? 8.971 -1.766 9.665 1.00 67.00 502 ASP A CA 1
ATOM 4110 C C . ASP A 1 502 ? 7.739 -2.677 9.897 1.00 67.00 502 ASP A C 1
ATOM 4112 O O . ASP A 1 502 ? 7.292 -2.876 11.036 1.00 67.00 502 ASP A O 1
ATOM 4116 N N . SER A 1 503 ? 7.205 -3.219 8.801 1.00 82.06 503 SER A N 1
ATOM 4117 C CA . SER A 1 503 ? 6.027 -4.047 8.694 1.00 82.06 503 SER A CA 1
ATOM 4118 C C . SER A 1 503 ? 6.198 -5.399 9.376 1.00 82.06 503 SER A C 1
ATOM 4120 O O . SER A 1 503 ? 7.284 -5.881 9.689 1.00 82.06 503 SER A O 1
ATOM 4122 N N . VAL A 1 504 ? 5.063 -6.009 9.669 1.00 86.75 504 VAL A N 1
ATOM 4123 C CA . VAL A 1 504 ? 4.951 -7.301 10.311 1.00 86.75 504 VAL A CA 1
ATOM 4124 C C . VAL A 1 504 ? 3.769 -8.019 9.680 1.00 86.75 504 VAL A C 1
ATOM 4126 O O . VAL A 1 504 ? 2.606 -7.667 9.894 1.00 86.75 504 VAL A O 1
ATOM 4129 N N . PHE A 1 505 ? 4.075 -9.049 8.894 1.00 88.62 505 PHE A N 1
ATOM 4130 C CA . PHE A 1 505 ? 3.074 -9.866 8.219 1.00 88.62 505 PHE A CA 1
ATOM 4131 C C . PHE A 1 505 ? 2.629 -11.040 9.087 1.00 88.62 505 PHE A C 1
ATOM 4133 O O . PHE A 1 505 ? 3.386 -11.592 9.887 1.00 88.62 505 PHE A O 1
ATOM 4140 N N . TYR A 1 506 ? 1.379 -11.450 8.895 1.00 90.81 506 TYR A N 1
ATOM 4141 C CA . TYR A 1 506 ? 0.830 -12.610 9.582 1.00 90.81 506 TYR A CA 1
ATOM 4142 C C . TYR A 1 506 ? 1.557 -13.901 9.193 1.00 90.81 506 TYR A C 1
ATOM 4144 O O . TYR A 1 506 ? 1.729 -14.206 8.013 1.00 90.81 506 TYR A O 1
ATOM 4152 N N . SER A 1 507 ? 1.886 -14.700 10.205 1.00 86.88 507 SER A N 1
ATOM 4153 C CA . SER A 1 507 ? 2.289 -16.101 10.077 1.00 86.88 507 SER A CA 1
ATOM 4154 C C . SER A 1 507 ? 1.825 -16.881 11.312 1.00 86.88 507 SER A C 1
ATOM 4156 O O . SER A 1 507 ? 1.592 -16.305 12.375 1.00 86.88 507 SER A O 1
ATOM 4158 N N . ALA A 1 508 ? 1.600 -18.188 11.173 1.00 87.25 508 ALA A N 1
ATOM 4159 C CA . ALA A 1 508 ? 1.037 -18.988 12.264 1.00 87.25 508 ALA A CA 1
ATOM 4160 C C . ALA A 1 508 ? 2.002 -19.131 13.455 1.00 87.25 508 ALA A C 1
ATOM 4162 O O . ALA A 1 508 ? 1.566 -19.212 14.599 1.00 87.25 508 ALA A O 1
ATOM 4163 N N . ASP A 1 509 ? 3.306 -19.113 13.198 1.00 86.50 509 ASP A N 1
ATOM 4164 C CA . ASP A 1 509 ? 4.359 -19.314 14.190 1.00 86.50 509 ASP A CA 1
ATOM 4165 C C . ASP A 1 509 ? 4.683 -18.060 15.020 1.00 86.50 509 ASP A C 1
ATOM 4167 O O . ASP A 1 509 ? 5.336 -18.159 16.054 1.00 86.50 509 ASP A O 1
ATOM 4171 N N . VAL A 1 510 ? 4.170 -16.884 14.637 1.00 88.12 510 VAL A N 1
ATOM 4172 C CA . VAL A 1 510 ? 4.321 -15.649 15.433 1.00 88.12 510 VAL A CA 1
ATOM 4173 C C . VAL A 1 510 ? 3.156 -15.402 16.394 1.00 88.12 510 VAL A C 1
ATOM 4175 O O . VAL A 1 510 ? 3.168 -14.434 17.155 1.00 88.12 510 VAL A O 1
ATOM 4178 N N . LEU A 1 511 ? 2.134 -16.265 16.392 1.00 88.75 511 LEU A N 1
ATOM 4179 C CA . LEU A 1 511 ? 0.926 -16.077 17.200 1.00 88.75 511 LEU A CA 1
ATOM 4180 C C . LEU A 1 511 ? 1.193 -16.083 18.708 1.00 88.75 511 LEU A C 1
ATOM 4182 O O . LEU A 1 511 ? 0.525 -15.362 19.455 1.00 88.75 511 LEU A O 1
ATOM 4186 N N . ASP A 1 512 ? 2.177 -16.855 19.156 1.00 86.88 512 ASP A N 1
ATOM 4187 C CA . ASP A 1 512 ? 2.547 -16.935 20.571 1.00 86.88 512 ASP A CA 1
ATOM 4188 C C . ASP A 1 512 ? 3.278 -15.674 21.053 1.00 86.88 512 ASP A C 1
ATOM 4190 O O . ASP A 1 512 ? 3.273 -15.361 22.245 1.00 86.88 512 ASP A O 1
ATOM 4194 N N . LEU A 1 513 ? 3.829 -14.882 20.126 1.00 88.81 513 LEU A N 1
ATOM 4195 C CA . LEU A 1 513 ? 4.502 -13.617 20.430 1.00 88.81 513 LEU A CA 1
ATOM 4196 C C . LEU A 1 513 ? 3.512 -12.520 20.839 1.00 88.81 513 LEU A C 1
ATOM 4198 O O . LEU A 1 513 ? 3.866 -11.639 21.620 1.00 88.81 513 LEU A O 1
ATOM 4202 N N . LEU A 1 514 ? 2.257 -12.612 20.384 1.00 88.81 514 LEU A N 1
ATOM 4203 C CA . LEU A 1 514 ? 1.217 -11.606 20.621 1.00 88.81 514 LEU A CA 1
ATOM 4204 C C . LEU A 1 514 ? 0.886 -11.398 22.108 1.00 88.81 514 LEU A C 1
ATOM 4206 O O . LEU A 1 514 ? 0.395 -10.339 22.479 1.00 88.81 514 LEU A O 1
ATOM 4210 N N . ASN A 1 515 ? 1.128 -12.395 22.965 1.00 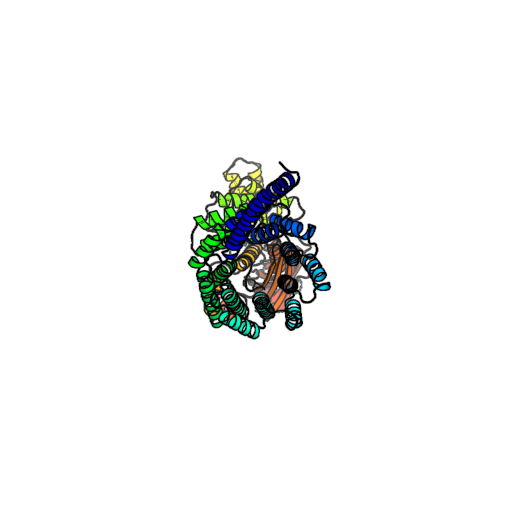86.94 515 ASN A N 1
ATOM 4211 C CA . ASN A 1 515 ? 0.730 -12.344 24.376 1.00 86.94 515 ASN A CA 1
ATOM 4212 C C . ASN A 1 515 ? 1.915 -12.297 25.354 1.00 86.94 515 ASN A C 1
ATOM 4214 O O . ASN A 1 515 ? 1.688 -12.454 26.552 1.00 86.94 515 ASN A O 1
ATOM 4218 N N . ARG A 1 516 ? 3.163 -12.103 24.892 1.00 74.12 516 ARG A N 1
ATOM 4219 C CA . ARG A 1 516 ? 4.376 -12.240 25.733 1.00 74.12 516 ARG A CA 1
ATOM 4220 C C . ARG A 1 516 ? 4.371 -11.392 27.015 1.00 74.12 516 ARG A C 1
ATOM 4222 O O . ARG A 1 516 ? 4.945 -11.822 28.006 1.00 74.12 516 ARG A O 1
ATOM 4229 N N . ASN A 1 517 ? 3.665 -10.259 27.022 1.00 71.88 517 ASN A N 1
ATOM 4230 C CA . ASN A 1 517 ? 3.559 -9.355 28.176 1.00 71.88 517 ASN A CA 1
ATOM 4231 C C . ASN A 1 517 ? 2.154 -9.287 28.789 1.00 71.88 517 ASN A C 1
ATOM 4233 O O . ASN A 1 517 ? 1.851 -8.391 29.577 1.00 71.88 517 ASN A O 1
ATOM 4237 N N . ARG A 1 518 ? 1.275 -10.225 28.434 1.00 83.31 518 ARG A N 1
ATOM 4238 C CA . ARG A 1 518 ? -0.086 -10.275 28.962 1.00 83.31 518 ARG A CA 1
ATOM 4239 C C . ARG A 1 518 ? -0.224 -11.384 29.997 1.00 83.31 518 ARG A C 1
ATOM 4241 O O . ARG A 1 518 ? 0.389 -12.444 29.899 1.00 83.31 518 ARG A O 1
ATOM 4248 N N . LYS A 1 519 ? -1.084 -11.157 30.995 1.00 76.81 519 LYS A N 1
ATOM 4249 C CA . LYS A 1 519 ? -1.538 -12.228 31.896 1.00 76.81 519 LYS A CA 1
ATOM 4250 C C . LYS A 1 519 ? -2.197 -13.337 31.065 1.00 76.81 519 LYS A C 1
ATOM 4252 O O . LYS A 1 519 ? -2.849 -13.040 30.066 1.00 76.81 519 LYS A O 1
ATOM 4257 N N . LYS A 1 520 ? -2.079 -14.592 31.514 1.00 65.44 520 LYS A N 1
ATOM 4258 C CA . LYS A 1 520 ? -2.549 -15.796 30.797 1.00 65.44 520 LYS A CA 1
ATOM 4259 C C . LYS A 1 520 ? -4.002 -15.702 30.300 1.00 65.44 520 LYS A C 1
ATOM 4261 O O . LYS A 1 520 ? -4.306 -16.179 29.213 1.00 65.44 520 LYS A O 1
ATOM 4266 N N . ASP A 1 521 ? -4.866 -15.027 31.056 1.00 65.19 521 ASP A N 1
ATOM 4267 C CA . ASP A 1 521 ? -6.297 -14.905 30.749 1.00 65.19 521 ASP A CA 1
ATOM 4268 C C . ASP A 1 521 ? -6.652 -13.712 29.844 1.00 65.19 521 ASP A C 1
ATOM 4270 O O . ASP A 1 521 ? -7.819 -13.522 29.505 1.00 65.19 521 ASP A O 1
ATOM 4274 N N . ASN A 1 522 ? -5.670 -12.899 29.441 1.00 77.31 522 ASN A N 1
ATOM 4275 C CA . ASN A 1 522 ? -5.881 -11.680 28.660 1.00 77.31 522 ASN A CA 1
ATOM 4276 C C . ASN A 1 522 ? -5.246 -11.770 27.266 1.00 77.31 522 ASN A C 1
ATOM 4278 O O . ASN A 1 522 ? -4.501 -10.884 26.863 1.00 77.31 522 ASN A O 1
ATOM 4282 N N . TYR A 1 523 ? -5.475 -12.853 26.526 1.00 86.62 523 TYR A N 1
ATOM 4283 C CA . TYR A 1 523 ? -4.885 -12.983 25.193 1.00 86.62 523 TYR A CA 1
ATOM 4284 C C . TYR A 1 523 ? -5.630 -12.157 24.137 1.00 86.62 523 TYR A C 1
ATOM 4286 O O . TYR A 1 523 ? -6.856 -12.036 24.164 1.00 86.62 523 TYR A O 1
ATOM 4294 N N . ILE A 1 524 ? -4.885 -11.651 23.154 1.00 91.12 524 ILE A N 1
ATOM 4295 C CA . ILE A 1 524 ? -5.442 -10.989 21.967 1.00 91.12 524 ILE A CA 1
ATOM 4296 C C . ILE A 1 524 ? -6.224 -12.031 21.175 1.00 91.12 524 ILE A C 1
ATOM 4298 O O . ILE A 1 524 ? -5.611 -12.899 20.558 1.00 91.12 524 ILE A O 1
ATOM 4302 N N . ARG A 1 525 ? -7.558 -11.980 21.190 1.00 91.31 525 ARG A N 1
ATOM 4303 C CA . ARG A 1 525 ? -8.407 -13.002 20.556 1.00 91.31 525 ARG A CA 1
ATOM 4304 C C . ARG A 1 525 ? -8.489 -12.870 19.039 1.00 91.31 525 ARG A C 1
ATOM 4306 O O . ARG A 1 525 ? -8.334 -13.872 18.338 1.00 91.31 525 ARG A O 1
ATOM 4313 N N . PHE A 1 526 ? -8.800 -11.674 18.544 1.00 95.06 526 PHE A N 1
ATOM 4314 C CA . PHE A 1 526 ? -9.038 -11.457 17.122 1.00 95.06 526 PHE A CA 1
ATOM 4315 C C . PHE A 1 526 ? -7.784 -10.942 16.437 1.00 95.06 526 PHE A C 1
ATOM 4317 O O . PHE A 1 526 ? -7.078 -10.073 16.947 1.00 95.06 526 PHE A O 1
ATOM 4324 N N . ILE A 1 527 ? -7.537 -11.471 15.247 1.00 96.56 527 ILE A N 1
ATOM 4325 C CA . ILE A 1 527 ? -6.422 -11.069 14.406 1.00 96.56 527 ILE A CA 1
ATOM 4326 C C . ILE A 1 527 ? -6.963 -10.685 13.041 1.00 96.56 527 ILE A C 1
ATOM 4328 O O . ILE A 1 527 ? -7.744 -11.424 12.441 1.00 96.56 527 ILE A O 1
ATOM 4332 N N . GLY A 1 528 ? -6.520 -9.539 12.544 1.00 96.62 528 GLY A N 1
ATOM 4333 C CA . GLY A 1 528 ? -6.753 -9.109 11.181 1.00 96.62 528 GLY A CA 1
ATOM 4334 C C . GLY A 1 528 ? -5.471 -9.177 10.357 1.00 96.62 528 GLY A C 1
ATOM 4335 O O . GLY A 1 528 ? -4.426 -8.713 10.805 1.00 96.62 528 GLY A O 1
ATOM 4336 N N . TYR A 1 529 ? -5.544 -9.766 9.165 1.00 96.19 529 TYR A N 1
ATOM 4337 C CA . TYR A 1 529 ? -4.417 -9.858 8.234 1.00 96.19 529 TYR A CA 1
ATOM 4338 C C . TYR A 1 529 ? -4.904 -9.999 6.796 1.00 96.19 529 TYR A C 1
ATOM 4340 O O . TYR A 1 529 ? -6.050 -10.376 6.552 1.00 96.19 529 TYR A O 1
ATOM 4348 N N . GLY A 1 530 ? -4.041 -9.742 5.819 1.00 95.31 530 GLY A N 1
ATOM 4349 C CA . GLY A 1 530 ? -4.448 -9.834 4.426 1.00 95.31 530 GLY A CA 1
ATOM 4350 C C . GLY A 1 530 ? -3.337 -9.553 3.437 1.00 95.31 530 GLY A C 1
ATOM 4351 O O . GLY A 1 530 ? -2.170 -9.449 3.803 1.00 95.31 530 GLY A O 1
ATOM 4352 N N . ASN A 1 531 ? -3.738 -9.423 2.178 1.00 95.00 531 ASN A N 1
ATOM 4353 C CA . ASN A 1 531 ? -2.883 -8.933 1.112 1.00 95.00 531 ASN A CA 1
ATOM 4354 C C . ASN A 1 531 ? -3.549 -7.809 0.327 1.00 95.00 531 ASN A C 1
ATOM 4356 O O . ASN A 1 531 ? -4.775 -7.639 0.382 1.00 95.00 531 ASN A O 1
ATOM 4360 N N . PHE A 1 532 ? -2.733 -7.054 -0.399 1.00 94.56 532 PHE A N 1
ATOM 4361 C CA . PHE A 1 532 ? -3.197 -5.970 -1.248 1.00 94.56 532 PHE A CA 1
ATOM 4362 C C . PHE A 1 532 ? -2.510 -5.959 -2.615 1.00 94.56 532 PHE A C 1
ATOM 4364 O O . PHE A 1 532 ? -1.429 -6.511 -2.798 1.00 94.56 532 PHE A O 1
ATOM 4371 N N . GLN A 1 533 ? -3.179 -5.328 -3.573 1.00 92.50 533 GLN A N 1
ATOM 4372 C CA . GLN A 1 533 ? -2.661 -4.996 -4.896 1.00 92.50 533 GLN A CA 1
ATOM 4373 C C . GLN A 1 533 ? -2.920 -3.513 -5.128 1.00 92.50 533 GLN A C 1
ATOM 4375 O O . GLN A 1 533 ? -4.075 -3.091 -4.997 1.00 92.50 533 GLN A O 1
ATOM 4380 N N . LYS A 1 534 ? -1.891 -2.751 -5.496 1.00 87.31 534 LYS A N 1
ATOM 4381 C CA . LYS A 1 534 ? -2.020 -1.350 -5.899 1.00 87.31 534 LYS A CA 1
ATOM 4382 C C . LYS A 1 534 ? -1.436 -1.184 -7.296 1.00 87.31 534 LYS A C 1
ATOM 4384 O O . LYS A 1 534 ? -0.255 -1.426 -7.476 1.00 87.31 534 LYS A O 1
ATOM 4389 N N . ASN A 1 535 ? -2.271 -0.766 -8.246 1.00 82.56 535 ASN A N 1
ATOM 4390 C CA . ASN A 1 535 ? -1.862 -0.467 -9.617 1.00 82.56 535 ASN A CA 1
ATOM 4391 C C . ASN A 1 535 ? -2.377 0.936 -9.954 1.00 82.56 535 ASN A C 1
ATOM 4393 O O . ASN A 1 535 ? -3.572 1.100 -10.224 1.00 82.56 535 ASN A O 1
ATOM 4397 N N . GLY A 1 536 ? -1.506 1.946 -9.876 1.00 79.62 536 GLY A N 1
ATOM 4398 C CA . GLY A 1 536 ? -1.910 3.348 -9.998 1.00 79.62 536 GLY A CA 1
ATOM 4399 C C . GLY A 1 536 ? -3.029 3.705 -9.009 1.00 79.62 536 GLY A C 1
ATOM 4400 O O . GLY A 1 536 ? -2.904 3.495 -7.796 1.00 79.62 536 GLY A O 1
ATOM 4401 N N . ASP A 1 537 ? -4.155 4.183 -9.538 1.00 82.06 537 ASP A N 1
ATOM 4402 C CA . ASP A 1 537 ? -5.337 4.602 -8.768 1.00 82.06 537 ASP A CA 1
ATOM 4403 C C . ASP A 1 537 ? -6.260 3.445 -8.338 1.00 82.06 537 ASP A C 1
ATOM 4405 O O . ASP A 1 537 ? -7.282 3.668 -7.686 1.00 82.06 537 ASP A O 1
ATOM 4409 N N . HIS A 1 538 ? -5.950 2.201 -8.711 1.00 89.12 538 HIS A N 1
ATOM 4410 C CA . HIS A 1 538 ? -6.708 1.031 -8.276 1.00 89.12 538 HIS A CA 1
ATOM 4411 C C . HIS A 1 538 ? -6.031 0.375 -7.074 1.00 89.12 538 HIS A C 1
ATOM 4413 O O . HIS A 1 538 ? -4.896 -0.093 -7.162 1.00 89.12 538 HIS A O 1
ATOM 4419 N N . LEU A 1 539 ? -6.766 0.278 -5.967 1.00 92.88 539 LEU A N 1
ATOM 4420 C CA . LEU A 1 539 ? -6.336 -0.417 -4.761 1.00 92.88 539 LEU A CA 1
ATOM 4421 C C . LEU A 1 539 ? -7.324 -1.535 -4.432 1.00 92.88 539 LEU A C 1
ATOM 4423 O O . LEU A 1 539 ? -8.530 -1.310 -4.307 1.00 92.88 539 LEU A O 1
ATOM 4427 N N . SER A 1 540 ? -6.820 -2.753 -4.250 1.00 95.44 540 SER A N 1
ATOM 4428 C CA . SER A 1 540 ? -7.632 -3.897 -3.839 1.00 95.44 540 SER A CA 1
ATOM 4429 C C . SER A 1 540 ? -7.017 -4.630 -2.659 1.00 95.44 540 SER A C 1
ATOM 4431 O O . SER A 1 540 ? -5.803 -4.771 -2.567 1.00 95.44 540 SER A O 1
ATOM 4433 N N . VAL A 1 541 ? -7.870 -5.105 -1.753 1.00 97.00 541 VAL A N 1
ATOM 4434 C CA . VAL A 1 541 ? -7.477 -5.792 -0.521 1.00 97.00 541 VAL A CA 1
ATOM 4435 C C . VAL A 1 541 ? -8.292 -7.072 -0.357 1.00 97.00 541 VAL A C 1
ATOM 4437 O O . VAL A 1 541 ? -9.523 -7.074 -0.500 1.00 97.00 541 VAL A O 1
ATOM 4440 N N . ARG A 1 542 ? -7.608 -8.167 -0.004 1.00 97.88 542 ARG A N 1
ATOM 4441 C CA . ARG A 1 542 ? -8.224 -9.373 0.564 1.00 97.88 542 ARG A CA 1
ATOM 4442 C C . ARG A 1 542 ? -7.829 -9.469 2.029 1.00 97.88 542 ARG A C 1
ATOM 4444 O O . ARG A 1 542 ? -6.655 -9.611 2.346 1.00 97.88 542 ARG A O 1
ATOM 4451 N N . TYR A 1 543 ? -8.820 -9.414 2.906 1.00 97.88 543 TYR A N 1
ATOM 4452 C CA . TYR A 1 543 ? -8.641 -9.347 4.348 1.00 97.88 543 TYR A CA 1
ATOM 4453 C C . TYR A 1 543 ? -9.325 -10.514 5.051 1.00 97.88 543 TYR A C 1
ATOM 4455 O O . TYR A 1 543 ? -10.453 -10.880 4.715 1.00 97.88 543 TYR A O 1
ATOM 4463 N N . ASN A 1 544 ? -8.665 -11.066 6.057 1.00 97.81 544 ASN A N 1
ATOM 4464 C CA . ASN A 1 544 ? -9.151 -12.142 6.898 1.00 97.81 544 ASN A CA 1
ATOM 4465 C C . ASN A 1 544 ? -9.258 -11.655 8.338 1.00 97.81 544 ASN A C 1
ATOM 4467 O O . ASN A 1 544 ? -8.379 -10.960 8.842 1.00 97.81 544 ASN A O 1
ATOM 4471 N N . ILE A 1 545 ? -10.330 -12.075 9.001 1.00 97.31 545 ILE A N 1
ATOM 4472 C CA . ILE A 1 545 ? -10.510 -11.918 10.441 1.00 97.31 545 ILE A CA 1
ATOM 4473 C C . ILE A 1 545 ? -10.473 -13.312 11.045 1.00 97.31 545 ILE A C 1
ATOM 4475 O O . ILE A 1 545 ? -11.343 -14.133 10.752 1.00 97.31 545 ILE A O 1
ATOM 4479 N N . TYR A 1 546 ? -9.463 -13.575 11.859 1.00 95.62 546 TYR A N 1
ATOM 4480 C CA . TYR A 1 546 ? -9.224 -14.856 12.504 1.00 95.62 546 TYR A CA 1
ATOM 4481 C C . TYR A 1 546 ? -9.550 -14.775 13.992 1.00 95.62 546 TYR A C 1
ATOM 4483 O O . TYR A 1 546 ? -9.153 -13.830 14.673 1.00 95.62 546 TYR A O 1
ATOM 4491 N N . ASP A 1 547 ? -10.291 -15.764 14.483 1.00 93.69 547 ASP A N 1
ATOM 4492 C CA . ASP A 1 547 ? -10.607 -15.930 15.896 1.00 93.69 547 ASP A CA 1
ATOM 4493 C C . ASP A 1 547 ? -9.745 -17.052 16.466 1.00 93.69 547 ASP A C 1
ATOM 4495 O O . ASP A 1 547 ? -9.970 -18.234 16.195 1.00 93.69 547 ASP A O 1
ATOM 4499 N N . ARG A 1 548 ? -8.757 -16.675 17.281 1.00 92.62 548 ARG A N 1
ATOM 4500 C CA . ARG A 1 548 ? -7.820 -17.626 17.888 1.00 92.62 548 ARG A CA 1
ATOM 4501 C C . ARG A 1 548 ? -8.486 -18.566 18.882 1.00 92.62 548 ARG A C 1
ATOM 4503 O O . ARG A 1 548 ? -7.956 -19.643 19.118 1.00 92.62 548 ARG A O 1
ATOM 4510 N N . THR A 1 549 ? -9.615 -18.174 19.475 1.00 87.88 549 THR A N 1
ATOM 4511 C CA . THR A 1 549 ? -10.332 -19.024 20.433 1.00 87.88 549 THR A CA 1
ATOM 4512 C C . THR A 1 549 ? -10.957 -20.222 19.733 1.00 87.88 549 THR A C 1
ATOM 4514 O O . THR A 1 549 ? -10.943 -21.326 20.266 1.00 87.88 549 THR A O 1
ATOM 4517 N N . THR A 1 550 ? -11.531 -20.000 18.549 1.00 89.25 550 THR A N 1
ATOM 4518 C CA . THR A 1 550 ? -12.197 -21.057 17.775 1.00 89.25 550 THR A CA 1
ATOM 4519 C C . THR A 1 550 ? -11.265 -21.729 16.773 1.00 89.25 550 THR A C 1
ATOM 4521 O O . THR A 1 550 ? -11.590 -22.803 16.280 1.00 89.25 550 THR A O 1
ATOM 4524 N N . GLY A 1 551 ? -10.126 -21.108 16.452 1.00 91.62 551 GLY A N 1
ATOM 4525 C CA . GLY A 1 551 ? -9.207 -21.587 15.422 1.00 91.62 551 GLY A CA 1
ATOM 4526 C C . GLY A 1 551 ? -9.743 -21.391 14.001 1.00 91.62 551 GLY A C 1
ATOM 4527 O O . GLY A 1 551 ? -9.334 -22.099 13.085 1.00 91.62 551 GLY A O 1
ATOM 4528 N N . THR A 1 552 ? -10.685 -20.462 13.795 1.00 93.25 552 THR A N 1
ATOM 4529 C CA . THR A 1 552 ? -11.388 -20.301 12.511 1.00 93.25 552 THR A CA 1
ATOM 4530 C C . THR A 1 552 ? -11.337 -18.877 11.966 1.00 93.25 552 THR A C 1
ATOM 4532 O O . THR A 1 552 ? -11.173 -17.894 12.692 1.00 93.25 552 THR A O 1
ATOM 4535 N N . ILE A 1 553 ? -11.493 -18.751 10.645 1.00 95.31 553 ILE A N 1
ATOM 4536 C CA . ILE A 1 553 ? -11.663 -17.455 9.981 1.00 95.31 553 ILE A CA 1
ATOM 4537 C C . ILE A 1 553 ? -13.130 -17.034 10.111 1.00 95.31 553 ILE A C 1
ATOM 4539 O O . ILE A 1 553 ? -14.002 -17.586 9.443 1.00 95.31 553 ILE A O 1
ATOM 4543 N N . VAL A 1 554 ? -13.383 -16.006 10.920 1.00 92.50 554 VAL A N 1
ATOM 4544 C CA . VAL A 1 554 ? -14.706 -15.397 11.132 1.00 92.50 554 VAL A CA 1
ATOM 4545 C C . VAL A 1 554 ? -15.245 -14.797 9.837 1.00 92.50 554 VAL A C 1
ATOM 4547 O O . VAL A 1 554 ? -16.431 -14.912 9.523 1.00 92.50 554 VAL A O 1
ATOM 4550 N N . LYS A 1 555 ? -14.377 -14.118 9.077 1.00 95.62 555 LYS A N 1
ATOM 4551 C CA . LYS A 1 555 ? -14.763 -13.469 7.824 1.00 95.62 555 LYS A CA 1
ATOM 4552 C C . LYS A 1 555 ? -13.592 -13.354 6.858 1.00 95.62 555 LYS A C 1
ATOM 4554 O O . LYS A 1 555 ? -12.499 -12.954 7.247 1.00 95.62 555 LYS A O 1
ATOM 4559 N N . LYS A 1 556 ? -13.879 -13.620 5.582 1.00 97.75 556 LYS A N 1
ATOM 4560 C CA . LYS A 1 556 ? -13.058 -13.221 4.435 1.00 97.75 556 LYS A CA 1
ATOM 4561 C C . LYS A 1 556 ? -13.718 -12.021 3.757 1.00 97.75 556 LYS A C 1
ATOM 4563 O O . LYS A 1 556 ? -14.919 -12.051 3.473 1.00 97.75 556 LYS A O 1
ATOM 4568 N N . ILE A 1 557 ? -12.958 -10.960 3.531 1.00 97.81 557 ILE A N 1
ATOM 4569 C CA . ILE A 1 557 ? -13.415 -9.698 2.951 1.00 97.81 557 ILE A CA 1
ATOM 4570 C C . ILE A 1 557 ? -12.583 -9.436 1.699 1.00 97.81 557 ILE A C 1
ATOM 4572 O O . ILE A 1 557 ? -11.361 -9.462 1.753 1.00 97.81 557 ILE A O 1
ATOM 4576 N N . LYS A 1 558 ? -13.242 -9.158 0.574 1.00 97.38 558 LYS A N 1
ATOM 4577 C CA . LYS A 1 558 ? -12.595 -8.665 -0.643 1.00 97.38 558 LYS A CA 1
ATOM 4578 C C . LYS A 1 558 ? -13.208 -7.319 -0.991 1.00 97.38 558 LYS A C 1
ATOM 4580 O O . LYS A 1 558 ? -14.433 -7.223 -1.096 1.00 97.38 558 LYS A O 1
ATOM 4585 N N . ILE A 1 559 ? -12.375 -6.298 -1.134 1.00 95.88 559 ILE A N 1
ATOM 4586 C CA . ILE A 1 559 ? -12.796 -4.963 -1.556 1.00 95.88 559 ILE A CA 1
ATOM 4587 C C . ILE A 1 559 ? -11.788 -4.399 -2.547 1.00 95.88 559 ILE A C 1
ATOM 4589 O O . ILE A 1 559 ? -10.594 -4.655 -2.437 1.00 95.88 559 ILE A O 1
ATOM 4593 N N . SER A 1 560 ? -12.288 -3.628 -3.498 1.00 95.19 560 SER A N 1
ATOM 4594 C CA . SER A 1 560 ? -11.494 -2.761 -4.356 1.00 95.19 560 SER A CA 1
ATOM 4595 C C . SER A 1 560 ? -12.078 -1.359 -4.312 1.00 95.19 560 SER A C 1
ATOM 4597 O O . SER A 1 560 ? -13.274 -1.190 -4.037 1.00 95.19 560 SER A O 1
ATOM 4599 N N . SER A 1 561 ? -11.217 -0.383 -4.549 1.00 92.38 561 SER A N 1
ATOM 4600 C CA . SER A 1 561 ? -11.576 1.010 -4.751 1.00 92.38 561 SER A CA 1
ATOM 4601 C C . SER A 1 561 ? -10.753 1.569 -5.907 1.00 92.38 561 SER A C 1
ATOM 4603 O O . SER A 1 561 ? -9.626 1.127 -6.148 1.00 92.38 561 SER A O 1
ATOM 4605 N N . TYR A 1 562 ? -11.351 2.495 -6.647 1.00 89.62 562 TYR A N 1
ATOM 4606 C CA . TYR A 1 562 ? -10.771 3.100 -7.839 1.00 89.62 562 TYR A CA 1
ATOM 4607 C C . TYR A 1 562 ? -10.750 4.610 -7.686 1.00 89.62 562 TYR A C 1
ATOM 4609 O O . TYR A 1 562 ? -11.656 5.204 -7.098 1.00 89.62 562 TYR A O 1
ATOM 4617 N N . GLY A 1 563 ? -9.751 5.218 -8.305 1.00 84.44 563 GLY A N 1
ATOM 4618 C CA . GLY A 1 563 ? -9.613 6.657 -8.351 1.00 84.44 563 GLY A CA 1
ATOM 4619 C C . GLY A 1 563 ? -8.862 7.199 -7.145 1.00 84.44 563 GLY A C 1
ATOM 4620 O O . GLY A 1 563 ? -8.280 6.485 -6.327 1.00 84.44 563 GLY A O 1
ATOM 4621 N N . ARG A 1 564 ? -8.889 8.520 -7.057 1.00 80.00 564 ARG A N 1
ATOM 4622 C CA . ARG A 1 564 ? -7.932 9.287 -6.267 1.00 80.00 564 ARG A CA 1
ATOM 4623 C C . ARG A 1 564 ? -8.225 9.359 -4.758 1.00 80.00 564 ARG A C 1
ATOM 4625 O O . ARG A 1 564 ? -7.400 9.864 -4.019 1.00 80.00 564 ARG A O 1
ATOM 4632 N N . ASN A 1 565 ? -9.361 8.813 -4.309 1.00 84.44 565 ASN A N 1
ATOM 4633 C CA . ASN A 1 565 ? -9.710 8.632 -2.885 1.00 84.44 565 ASN A CA 1
ATOM 4634 C C . ASN A 1 565 ? -9.764 7.139 -2.504 1.00 84.44 565 ASN A C 1
ATOM 4636 O O . ASN A 1 565 ? -10.534 6.724 -1.630 1.00 84.44 565 ASN A O 1
ATOM 4640 N N . SER A 1 566 ? -9.043 6.295 -3.250 1.00 89.56 566 SER A N 1
ATOM 4641 C CA . SER A 1 566 ? -9.162 4.843 -3.124 1.00 89.56 566 SER A CA 1
ATOM 4642 C C . SER A 1 566 ? -8.729 4.335 -1.753 1.00 89.56 566 SER A C 1
ATOM 4644 O O . SER A 1 566 ? -9.347 3.391 -1.262 1.00 89.56 566 SER A O 1
ATOM 4646 N N . LEU A 1 567 ? -7.739 4.952 -1.096 1.00 91.94 567 LEU A N 1
ATOM 4647 C CA . LEU A 1 567 ? -7.345 4.528 0.248 1.00 91.94 567 LEU A CA 1
ATOM 4648 C C . LEU A 1 567 ? -8.387 4.922 1.301 1.00 91.94 567 LEU A C 1
ATOM 4650 O O . LEU A 1 567 ? -8.768 4.073 2.105 1.00 91.94 567 LEU A O 1
ATOM 4654 N N . GLU A 1 568 ? -8.903 6.156 1.297 1.00 90.12 568 GLU A N 1
ATOM 4655 C CA . GLU A 1 568 ? -9.900 6.589 2.284 1.00 90.12 568 GLU A CA 1
ATOM 4656 C C . GLU A 1 568 ? -11.200 5.785 2.180 1.00 90.12 568 GLU A C 1
ATOM 4658 O O . GLU A 1 568 ? -11.738 5.317 3.192 1.00 90.12 568 GLU A O 1
ATOM 4663 N N . ASP A 1 569 ? -11.699 5.587 0.955 1.00 90.31 569 ASP A N 1
ATOM 4664 C CA . ASP A 1 569 ? -12.882 4.763 0.703 1.00 90.31 569 ASP A CA 1
ATOM 4665 C C . ASP A 1 569 ? -12.645 3.313 1.149 1.00 90.31 569 ASP A C 1
ATOM 4667 O O . ASP A 1 569 ? -13.475 2.723 1.858 1.00 90.31 569 ASP A O 1
ATOM 4671 N N . LEU A 1 570 ? -11.484 2.746 0.798 1.00 93.94 570 LEU A N 1
ATOM 4672 C CA . LEU A 1 570 ? -11.122 1.386 1.172 1.00 93.94 570 LEU A CA 1
ATOM 4673 C C . LEU A 1 570 ? -11.061 1.227 2.692 1.00 93.94 570 LEU A C 1
ATOM 4675 O O . LEU A 1 570 ? -11.741 0.346 3.226 1.00 93.94 570 LEU A O 1
ATOM 4679 N N . SER A 1 571 ? -10.306 2.072 3.393 1.00 93.62 571 SER A N 1
ATOM 4680 C CA . SER A 1 571 ? -10.137 2.022 4.850 1.00 93.62 571 SER A CA 1
ATOM 4681 C C . SER A 1 571 ? -11.465 2.217 5.588 1.00 93.62 571 SER A C 1
ATOM 4683 O O . SER A 1 571 ? -11.793 1.465 6.517 1.00 93.62 571 SER A O 1
ATOM 4685 N N . SER A 1 572 ? -12.307 3.149 5.130 1.00 91.00 572 SER A N 1
ATOM 4686 C CA . SER A 1 572 ? -13.641 3.381 5.696 1.00 91.00 572 SER A CA 1
ATOM 4687 C C . SER A 1 572 ? -14.569 2.175 5.503 1.00 91.00 572 SER A C 1
ATOM 4689 O O . SER A 1 572 ? -15.216 1.699 6.443 1.00 91.00 572 SER A O 1
ATOM 4691 N N . ARG A 1 573 ? -14.624 1.595 4.300 1.00 92.56 573 ARG A N 1
ATOM 4692 C CA . ARG A 1 573 ? -15.445 0.403 4.033 1.00 92.56 573 ARG A CA 1
ATOM 4693 C C . ARG A 1 573 ? -14.926 -0.838 4.752 1.00 92.56 573 ARG A C 1
ATOM 4695 O O . ARG A 1 573 ? -15.734 -1.628 5.251 1.00 92.56 573 ARG A O 1
ATOM 4702 N N . LEU A 1 574 ? -13.610 -1.028 4.795 1.00 95.38 574 LEU A N 1
ATOM 4703 C CA . LEU A 1 574 ? -12.979 -2.174 5.442 1.00 95.38 574 LEU A CA 1
ATOM 4704 C C . LEU A 1 574 ? -13.212 -2.141 6.948 1.00 95.38 574 LEU A C 1
ATOM 4706 O O . LEU A 1 574 ? -13.700 -3.129 7.493 1.00 95.38 574 LEU A O 1
ATOM 4710 N N . SER A 1 575 ? -12.968 -0.999 7.597 1.00 94.94 575 SER A N 1
ATOM 4711 C CA . SER A 1 575 ? -13.212 -0.825 9.034 1.00 94.94 575 SER A CA 1
ATOM 4712 C C . SER A 1 575 ? -14.668 -1.130 9.407 1.00 94.94 575 SER A C 1
ATOM 4714 O O . SER A 1 575 ? -14.923 -1.885 10.345 1.00 94.94 575 SER A O 1
ATOM 4716 N N . ASN A 1 576 ? -15.636 -0.651 8.617 1.00 91.88 576 ASN A N 1
ATOM 4717 C CA . ASN A 1 576 ? -17.052 -0.971 8.814 1.00 91.88 576 ASN A CA 1
ATOM 4718 C C . ASN A 1 576 ? -17.326 -2.481 8.697 1.00 91.88 576 ASN A C 1
ATOM 4720 O O . ASN A 1 576 ? -17.995 -3.054 9.556 1.00 91.88 576 ASN A O 1
ATOM 4724 N N . LYS A 1 577 ? -16.788 -3.154 7.670 1.00 94.88 577 LYS A N 1
ATOM 4725 C CA . LYS A 1 577 ? -16.951 -4.609 7.505 1.00 94.88 577 LYS A CA 1
ATOM 4726 C C . LYS A 1 577 ? -16.283 -5.402 8.631 1.00 94.88 577 LYS A C 1
ATOM 4728 O O . LYS A 1 577 ? -16.830 -6.434 9.024 1.00 94.88 577 LYS A O 1
ATOM 4733 N N . ILE A 1 578 ? -15.146 -4.938 9.150 1.00 95.06 578 ILE A N 1
ATOM 4734 C CA . ILE A 1 578 ? -14.465 -5.542 10.302 1.00 95.06 578 ILE A CA 1
ATOM 4735 C C . ILE A 1 578 ? -15.357 -5.447 11.537 1.00 95.06 578 ILE A C 1
ATOM 4737 O O . ILE A 1 578 ? -15.689 -6.481 12.108 1.00 95.06 578 ILE A O 1
ATOM 4741 N N . VAL A 1 579 ? -15.835 -4.251 11.889 1.00 92.44 579 VAL A N 1
ATOM 4742 C CA . VAL A 1 579 ? -16.737 -4.050 13.037 1.00 92.44 579 VAL A CA 1
ATOM 4743 C C . VAL A 1 579 ? -17.997 -4.908 12.908 1.00 92.44 579 VAL A C 1
ATOM 4745 O O . VAL A 1 579 ? -18.358 -5.624 13.837 1.00 92.44 579 VAL A O 1
ATOM 4748 N N . MET A 1 580 ? -18.619 -4.938 11.725 1.00 89.44 580 MET A N 1
ATOM 4749 C CA . MET A 1 580 ? -19.789 -5.785 11.450 1.00 89.44 580 MET A CA 1
ATOM 4750 C C . MET A 1 580 ? -19.497 -7.290 11.518 1.00 89.44 580 MET A C 1
ATOM 4752 O O . MET A 1 580 ? -20.432 -8.092 11.540 1.00 89.44 580 MET A O 1
ATOM 4756 N N . SER A 1 581 ? -18.223 -7.683 11.512 1.00 91.25 581 SER A N 1
ATOM 4757 C CA . SER A 1 581 ? -17.770 -9.068 11.633 1.00 91.25 581 SER A CA 1
ATOM 4758 C C . SER A 1 581 ? -17.421 -9.457 13.074 1.00 91.25 581 SER A C 1
ATOM 4760 O O . SER A 1 581 ? -17.353 -10.657 13.344 1.00 91.25 581 SER A O 1
ATOM 4762 N N . MET A 1 582 ? -17.318 -8.503 14.012 1.00 88.94 582 MET A N 1
ATOM 4763 C CA . MET A 1 582 ? -16.981 -8.735 15.429 1.00 88.94 582 MET A CA 1
ATOM 4764 C C . MET A 1 582 ? -18.202 -8.986 16.322 1.00 88.94 582 MET A C 1
ATOM 4766 O O . MET A 1 582 ? -19.257 -8.375 16.111 1.00 88.94 582 MET A O 1
ATOM 4770 N N . PRO A 1 583 ? -18.169 -9.983 17.228 1.00 85.81 583 PRO A N 1
ATOM 4771 C CA . PRO A 1 583 ? -19.341 -10.343 18.025 1.00 85.81 583 PRO A CA 1
ATOM 4772 C C . PRO A 1 583 ? -19.781 -9.166 18.899 1.00 85.81 583 PRO A C 1
ATOM 4774 O O . PRO A 1 583 ? -18.948 -8.483 19.487 1.00 85.81 583 PRO A O 1
ATOM 4777 N N . ILE A 1 584 ? -21.093 -8.945 18.993 1.00 87.38 584 ILE A N 1
ATOM 4778 C CA . ILE A 1 584 ? -21.651 -7.942 19.903 1.00 87.38 584 ILE A CA 1
ATOM 4779 C C . ILE A 1 584 ? -21.778 -8.618 21.266 1.00 87.38 584 ILE A C 1
ATOM 4781 O O . ILE A 1 584 ? -22.662 -9.455 21.466 1.00 87.38 584 ILE A O 1
ATOM 4785 N N . GLN A 1 585 ? -20.859 -8.288 22.169 1.00 88.38 585 GLN A N 1
ATOM 4786 C CA . GLN A 1 585 ? -20.766 -8.894 23.492 1.00 88.38 585 GLN A CA 1
ATOM 4787 C C . GLN A 1 585 ? -20.485 -7.841 24.563 1.00 88.38 585 GLN A C 1
ATOM 4789 O O . GLN A 1 585 ? -19.745 -6.890 24.325 1.00 88.38 585 GLN A O 1
ATOM 4794 N N . GLY A 1 586 ? -21.065 -8.036 25.740 1.00 90.06 586 GLY A N 1
ATOM 4795 C CA . GLY A 1 586 ? -20.880 -7.185 26.909 1.00 90.06 586 GLY A CA 1
ATOM 4796 C C . GLY A 1 586 ? -20.914 -7.986 28.203 1.00 90.06 586 GLY A C 1
ATOM 4797 O O . GLY A 1 586 ? -21.056 -9.205 28.187 1.00 90.06 586 GLY A O 1
ATOM 4798 N N . LYS A 1 587 ? -20.786 -7.301 29.333 1.00 91.38 587 LYS A N 1
ATOM 4799 C CA . LYS A 1 587 ? -20.794 -7.855 30.682 1.00 91.38 587 LYS A CA 1
ATOM 4800 C C . LYS A 1 587 ? -21.896 -7.229 31.522 1.00 91.38 587 LYS A C 1
ATOM 4802 O O . LYS A 1 587 ? -22.175 -6.033 31.418 1.00 91.38 587 LYS A O 1
ATOM 4807 N N . ILE A 1 588 ? -22.466 -8.040 32.408 1.00 92.38 588 ILE A N 1
ATOM 4808 C CA . ILE A 1 588 ? -23.380 -7.582 33.454 1.00 92.38 588 ILE A CA 1
ATOM 4809 C C . ILE A 1 588 ? -22.601 -6.719 34.445 1.00 92.38 588 ILE A C 1
ATOM 4811 O O . ILE A 1 588 ? -21.652 -7.183 35.079 1.00 92.38 588 ILE A O 1
ATOM 4815 N N . LEU A 1 589 ? -23.025 -5.468 34.594 1.00 92.06 589 LEU A N 1
ATOM 4816 C CA . LEU A 1 589 ? -22.448 -4.505 35.526 1.00 92.06 589 LEU A CA 1
ATOM 4817 C C . LEU A 1 589 ? -23.143 -4.567 36.890 1.00 92.06 589 LEU A C 1
ATOM 4819 O O . LEU A 1 589 ? -22.486 -4.503 37.931 1.00 92.06 589 LEU A O 1
ATOM 4823 N N . LYS A 1 590 ? -24.473 -4.722 36.897 1.00 92.06 590 LYS A N 1
ATOM 4824 C CA . LYS A 1 590 ? -25.294 -4.721 38.114 1.00 92.06 590 LYS A CA 1
ATOM 4825 C C . LYS A 1 590 ? -26.542 -5.576 37.947 1.00 92.06 590 LYS A C 1
ATOM 4827 O O . LYS A 1 590 ? -27.118 -5.660 36.868 1.00 92.06 590 LYS A O 1
ATOM 4832 N N . ILE A 1 591 ? -26.945 -6.194 39.050 1.00 91.50 591 ILE A N 1
ATOM 4833 C CA . ILE A 1 591 ? -28.152 -7.008 39.181 1.00 91.50 591 ILE A CA 1
ATOM 4834 C C . ILE A 1 591 ? -29.115 -6.225 40.072 1.00 91.50 591 ILE A C 1
ATOM 4836 O O . ILE A 1 591 ? -28.713 -5.773 41.147 1.00 91.50 591 ILE A O 1
ATOM 4840 N N . LYS A 1 592 ? -30.348 -6.028 39.606 1.00 90.25 592 LYS A N 1
ATOM 4841 C CA . LYS A 1 592 ? -31.442 -5.375 40.333 1.00 90.25 592 LYS A CA 1
ATOM 4842 C C . LYS A 1 592 ? -32.518 -6.408 40.693 1.00 90.25 592 LYS A C 1
ATOM 4844 O O . LYS A 1 592 ? -32.356 -7.607 40.458 1.00 90.25 592 LYS A O 1
ATOM 4849 N N . ASN A 1 593 ? -33.616 -5.939 41.287 1.00 82.12 593 ASN A N 1
ATOM 4850 C CA . ASN A 1 593 ? -34.730 -6.802 41.666 1.00 82.12 593 ASN A CA 1
ATOM 4851 C C . ASN A 1 593 ? -35.371 -7.481 40.449 1.00 82.12 593 ASN A C 1
ATOM 4853 O O . ASN A 1 593 ? -35.505 -8.690 40.476 1.00 82.12 593 ASN A O 1
ATOM 4857 N N . ASP A 1 594 ? -35.677 -6.785 39.361 1.00 85.31 594 ASP A N 1
ATOM 4858 C CA . ASP A 1 594 ? -36.375 -7.430 38.229 1.00 85.31 594 ASP A CA 1
ATOM 4859 C C . ASP A 1 594 ? -35.616 -7.297 36.902 1.00 85.31 594 ASP A C 1
ATOM 4861 O O . ASP A 1 594 ? -36.077 -7.723 35.846 1.00 85.31 594 ASP A O 1
ATOM 4865 N N . SER A 1 595 ? -34.404 -6.746 36.957 1.00 92.56 595 SER A N 1
ATOM 4866 C CA . SER A 1 595 ? -33.622 -6.392 35.778 1.00 92.56 595 SER A CA 1
ATOM 4867 C C . SER A 1 595 ? -32.115 -6.496 36.013 1.00 92.56 595 SER A C 1
ATOM 4869 O O . SER A 1 595 ? -31.621 -6.627 37.138 1.00 92.56 595 SER A O 1
ATOM 4871 N N . ILE A 1 596 ? -31.361 -6.412 34.923 1.00 94.19 596 ILE A N 1
ATOM 4872 C CA . ILE A 1 596 ? -29.903 -6.301 34.919 1.00 94.19 596 ILE A CA 1
ATOM 4873 C C . ILE A 1 596 ? -29.463 -5.070 34.150 1.00 94.19 596 ILE A C 1
ATOM 4875 O O . ILE A 1 596 ? -30.085 -4.700 33.158 1.00 94.19 596 ILE A O 1
ATOM 4879 N N . VAL A 1 597 ? -28.344 -4.488 34.572 1.00 94.50 597 VAL A N 1
ATOM 4880 C CA . VAL A 1 597 ? -27.653 -3.414 33.854 1.00 94.50 597 VAL A CA 1
ATOM 4881 C C . VAL A 1 597 ? -26.353 -3.958 33.278 1.00 94.50 597 VAL A C 1
ATOM 4883 O O . VAL A 1 597 ? -25.611 -4.657 33.973 1.00 94.50 597 VAL A O 1
ATOM 4886 N N . PHE A 1 598 ? -26.063 -3.645 32.018 1.00 94.25 598 PHE A N 1
ATOM 4887 C CA . PHE A 1 598 ? -24.907 -4.161 31.284 1.00 94.25 598 PHE A CA 1
ATOM 4888 C C . PHE A 1 598 ? -24.309 -3.130 30.322 1.00 94.25 598 PHE A C 1
ATOM 4890 O O . PHE A 1 598 ? -24.956 -2.155 29.959 1.00 94.25 598 PHE A O 1
ATOM 4897 N N . ASN A 1 599 ? -23.055 -3.343 29.918 1.00 93.12 599 ASN A N 1
ATOM 4898 C CA . ASN A 1 599 ? -22.224 -2.378 29.178 1.00 93.12 599 ASN A CA 1
ATOM 4899 C C . ASN A 1 599 ? -22.359 -2.433 27.639 1.00 93.12 599 ASN A C 1
ATOM 4901 O O . ASN A 1 599 ? -21.368 -2.261 26.917 1.00 93.12 599 ASN A O 1
ATOM 4905 N N . LEU A 1 600 ? -23.574 -2.671 27.143 1.00 92.12 600 LEU A N 1
ATOM 4906 C CA . LEU A 1 600 ? -23.919 -2.500 25.732 1.00 92.12 600 LEU A CA 1
ATOM 4907 C C . LEU A 1 600 ? -25.003 -1.438 25.600 1.00 92.12 600 LEU A C 1
ATOM 4909 O O . LEU A 1 600 ? -25.899 -1.378 26.433 1.00 92.12 600 LEU A O 1
ATOM 4913 N N . GLY A 1 601 ? -24.971 -0.656 24.525 1.00 90.94 601 GLY A N 1
ATOM 4914 C CA . GLY A 1 601 ? -25.977 0.374 24.280 1.00 90.94 601 GLY A CA 1
ATOM 4915 C C . GLY A 1 601 ? -26.282 0.623 22.807 1.00 90.94 601 GLY A C 1
ATOM 4916 O O . GLY A 1 601 ? -26.059 -0.216 21.923 1.00 90.94 601 GLY A O 1
ATOM 4917 N N . SER A 1 602 ? -26.823 1.807 22.536 1.00 89.00 602 SER A N 1
ATOM 4918 C CA . SER A 1 602 ? -27.261 2.225 21.205 1.00 89.00 602 SER A CA 1
ATOM 4919 C C . SER A 1 602 ? -26.092 2.354 20.227 1.00 89.00 602 SER A C 1
ATOM 4921 O O . SER A 1 602 ? -26.257 2.104 19.032 1.00 89.00 602 SER A O 1
ATOM 4923 N N . ARG A 1 603 ? -24.873 2.650 20.697 1.00 85.81 603 ARG A N 1
ATOM 4924 C CA . ARG A 1 603 ? -23.678 2.676 19.841 1.00 85.81 603 ARG A CA 1
ATOM 4925 C C . ARG A 1 603 ? -23.267 1.278 19.387 1.00 85.81 603 ARG A C 1
ATOM 4927 O O . ARG A 1 603 ? -22.756 1.138 18.279 1.00 85.81 603 ARG A O 1
ATOM 4934 N N . ASP A 1 604 ? -23.559 0.238 20.161 1.00 87.50 604 ASP A N 1
ATOM 4935 C CA . ASP A 1 604 ? -23.133 -1.138 19.863 1.00 87.50 604 ASP A CA 1
ATOM 4936 C C . ASP A 1 604 ? -24.034 -1.871 18.882 1.00 87.50 604 ASP A C 1
ATOM 4938 O O . ASP A 1 604 ? -23.593 -2.718 18.112 1.00 87.50 604 ASP A O 1
ATOM 4942 N N . GLY A 1 605 ? -25.323 -1.589 18.920 1.00 86.12 605 GLY A N 1
ATOM 4943 C CA . GLY A 1 605 ? -26.271 -2.523 18.319 1.00 86.12 605 GLY A CA 1
ATOM 4944 C C . GLY A 1 605 ? -27.704 -2.173 18.630 1.00 86.12 605 GLY A C 1
ATOM 4945 O O . GLY A 1 605 ? -28.569 -2.195 17.753 1.00 86.12 605 GLY A O 1
ATOM 4946 N N . LEU A 1 606 ? -27.898 -1.785 19.882 1.00 89.94 606 LEU A N 1
ATOM 4947 C CA . LEU A 1 606 ? -29.110 -2.134 20.577 1.00 89.94 606 LEU A CA 1
ATOM 4948 C C . LEU A 1 606 ? -30.215 -1.111 20.385 1.00 89.94 606 LEU A C 1
ATOM 4950 O O . LEU A 1 606 ? -29.984 0.082 20.172 1.00 89.94 606 LEU A O 1
ATOM 4954 N N . LYS A 1 607 ? -31.433 -1.621 20.488 1.00 92.12 607 LYS A N 1
ATOM 4955 C CA . LYS A 1 607 ? -32.680 -0.881 20.544 1.00 92.12 607 LYS A CA 1
ATOM 4956 C C . LYS A 1 607 ? -33.502 -1.387 21.720 1.00 92.12 607 LYS A C 1
ATOM 4958 O O . LYS A 1 607 ? -33.328 -2.501 22.213 1.00 92.12 607 LYS A O 1
ATOM 4963 N N . LYS A 1 608 ? -34.444 -0.555 22.156 1.00 93.31 608 LYS A N 1
ATOM 4964 C CA . LYS A 1 608 ? -35.461 -0.974 23.115 1.00 93.31 608 LYS A CA 1
ATOM 4965 C C . LYS A 1 608 ? -36.250 -2.151 22.530 1.00 93.31 608 LYS A C 1
ATOM 4967 O O . LYS A 1 608 ? -36.620 -2.115 21.359 1.00 93.31 608 LYS A O 1
ATOM 4972 N N . ASN A 1 609 ? -36.537 -3.140 23.370 1.00 93.19 609 ASN A N 1
ATOM 4973 C CA . ASN A 1 609 ? -37.164 -4.426 23.059 1.00 93.19 609 ASN A CA 1
ATOM 4974 C C . ASN A 1 609 ? -36.297 -5.449 22.313 1.00 93.19 609 ASN A C 1
ATOM 4976 O O . ASN A 1 609 ? -36.816 -6.525 22.012 1.00 93.19 609 ASN A O 1
ATOM 4980 N N . ASP A 1 610 ? -35.017 -5.173 22.043 1.00 92.44 610 ASP A N 1
ATOM 4981 C CA . ASP A 1 610 ? -34.117 -6.214 21.537 1.00 92.44 610 ASP A CA 1
ATOM 4982 C C . ASP A 1 610 ? -34.009 -7.358 22.556 1.00 92.44 610 ASP A C 1
ATOM 4984 O O . ASP A 1 610 ? -33.995 -7.125 23.768 1.00 92.44 610 ASP A O 1
ATOM 4988 N N . VAL A 1 611 ? -33.931 -8.594 22.058 1.00 92.12 611 VAL A N 1
ATOM 4989 C CA . VAL A 1 611 ? -33.767 -9.794 22.888 1.00 92.12 611 VAL A CA 1
ATOM 4990 C C . VAL A 1 611 ? -32.327 -10.282 22.782 1.00 92.12 611 VAL A C 1
ATOM 4992 O O . VAL A 1 611 ? -31.805 -10.494 21.690 1.00 92.12 611 VAL A O 1
ATOM 4995 N N . LEU A 1 612 ? -31.668 -10.443 23.921 1.00 92.38 612 LEU A N 1
ATOM 4996 C CA . LEU A 1 612 ? -30.268 -10.844 24.034 1.00 92.38 612 LEU A CA 1
ATOM 4997 C C . LEU A 1 612 ? -30.161 -12.119 24.863 1.00 92.38 612 LEU A C 1
ATOM 4999 O O . LEU A 1 612 ? -31.125 -12.536 25.499 1.00 92.38 612 LEU A O 1
ATOM 5003 N N . LYS A 1 613 ? -28.968 -12.714 24.887 1.00 91.88 613 LYS A N 1
ATOM 5004 C CA . LYS A 1 613 ? -28.709 -13.953 25.625 1.00 91.88 613 LYS A CA 1
ATOM 5005 C C . LYS A 1 613 ? -27.654 -13.738 26.695 1.00 91.88 613 LYS A C 1
ATOM 5007 O O . LYS A 1 613 ? -26.576 -13.223 26.400 1.00 91.88 613 LYS A O 1
ATOM 5012 N N . ILE A 1 614 ? -27.934 -14.188 27.915 1.00 90.12 614 ILE A N 1
ATOM 5013 C CA . ILE A 1 614 ? -26.921 -14.347 28.962 1.00 90.12 614 ILE A CA 1
ATOM 5014 C C . ILE A 1 614 ? -26.169 -15.649 28.694 1.00 90.12 614 ILE A C 1
ATOM 5016 O O . ILE A 1 614 ? -26.787 -16.695 28.484 1.00 90.12 614 ILE A O 1
ATOM 5020 N N . LEU A 1 615 ? -24.839 -15.600 28.739 1.00 85.44 615 LEU A N 1
ATOM 5021 C CA . LEU A 1 615 ? -23.987 -16.779 28.668 1.00 85.44 615 LEU A CA 1
ATOM 5022 C C . LEU A 1 615 ? -23.414 -17.129 30.045 1.00 85.44 615 LEU A C 1
ATOM 5024 O O . LEU A 1 615 ? -22.824 -16.286 30.722 1.00 85.44 615 LEU A O 1
ATOM 5028 N N . LYS A 1 616 ? -23.514 -18.409 30.415 1.00 83.19 616 LYS A N 1
ATOM 5029 C CA . LYS A 1 616 ? -22.850 -19.019 31.576 1.00 83.19 616 LYS A CA 1
ATOM 5030 C C . LYS A 1 616 ? -21.946 -20.138 31.070 1.00 83.19 616 LYS A C 1
ATOM 5032 O O . LYS A 1 616 ? -22.415 -21.064 30.414 1.00 83.19 616 LYS A O 1
ATOM 5037 N N . ASN A 1 617 ? -20.641 -20.036 31.328 1.00 78.62 617 ASN A N 1
ATOM 5038 C CA . ASN A 1 617 ? -19.630 -20.996 30.855 1.00 78.62 617 ASN A CA 1
ATOM 5039 C C . ASN A 1 617 ? -19.725 -21.284 29.339 1.00 78.62 617 ASN A C 1
ATOM 5041 O O . ASN A 1 617 ? -19.645 -22.430 28.904 1.00 78.62 617 ASN A O 1
ATOM 5045 N N . GLY A 1 618 ? -19.970 -20.242 28.536 1.00 73.69 618 GLY A N 1
ATOM 5046 C CA . GLY A 1 618 ? -20.094 -20.345 27.076 1.00 73.69 618 GLY A CA 1
ATOM 5047 C C . GLY A 1 618 ? -21.417 -20.928 26.561 1.00 73.69 618 GLY A C 1
ATOM 5048 O O . GLY A 1 618 ? -21.615 -20.975 25.350 1.00 73.69 618 GLY A O 1
ATOM 5049 N N . LYS A 1 619 ? -22.340 -21.332 27.442 1.00 81.50 619 LYS A N 1
ATOM 5050 C CA . LYS A 1 619 ? -23.677 -21.823 27.078 1.00 81.50 619 LYS A CA 1
ATOM 5051 C C . LYS A 1 619 ? -24.735 -20.754 27.325 1.00 81.50 619 LYS A C 1
ATOM 5053 O O . LYS A 1 619 ? -24.623 -19.977 28.272 1.00 81.50 619 LYS A O 1
ATOM 5058 N N . VAL A 1 620 ? -25.764 -20.729 26.478 1.00 85.38 620 VAL A N 1
ATOM 5059 C CA . VAL A 1 620 ? -26.940 -19.869 26.672 1.00 85.38 620 VAL A CA 1
ATOM 5060 C C . VAL A 1 620 ? -27.634 -20.273 27.968 1.00 85.38 620 VAL A C 1
ATOM 5062 O O . VAL A 1 620 ? -27.955 -21.443 28.153 1.00 85.38 620 VAL A O 1
ATOM 5065 N N . TYR A 1 621 ? -27.819 -19.302 28.857 1.00 86.12 621 TYR A N 1
ATOM 5066 C CA . TYR A 1 621 ? -28.424 -19.495 30.169 1.00 86.12 621 TYR A CA 1
ATOM 5067 C C . TYR A 1 621 ? -29.870 -18.992 30.227 1.00 86.12 621 TYR A C 1
ATOM 5069 O O . TYR A 1 621 ? -30.744 -19.701 30.710 1.00 86.12 621 TYR A O 1
ATOM 5077 N N . SER A 1 622 ? -30.117 -17.771 29.750 1.00 89.06 622 SER A N 1
ATOM 5078 C CA . SER A 1 622 ? -31.447 -17.155 29.723 1.00 89.06 622 SER A CA 1
ATOM 5079 C C . SER A 1 622 ? -31.499 -16.067 28.660 1.00 89.06 622 SER A C 1
ATOM 5081 O O . SER A 1 622 ? -30.477 -15.424 28.387 1.00 89.06 622 SER A O 1
ATOM 5083 N N . ASP A 1 623 ? -32.695 -15.818 28.138 1.00 91.12 623 ASP A N 1
ATOM 5084 C CA . ASP A 1 623 ? -32.972 -14.664 27.294 1.00 91.12 623 ASP A CA 1
ATOM 5085 C C . ASP A 1 623 ? -33.348 -13.446 28.158 1.00 91.12 623 ASP A C 1
ATOM 5087 O O . ASP A 1 623 ? -33.898 -13.570 29.261 1.00 91.12 623 ASP A O 1
ATOM 5091 N N . ILE A 1 624 ? -32.994 -12.260 27.665 1.00 92.00 624 ILE A N 1
ATOM 5092 C CA . ILE A 1 624 ? -33.266 -10.965 28.297 1.00 92.00 624 ILE A CA 1
ATOM 5093 C C . ILE A 1 624 ? -33.824 -9.987 27.272 1.00 92.00 624 ILE A C 1
ATOM 5095 O O . ILE A 1 624 ? -33.415 -10.011 26.112 1.00 92.00 624 ILE A O 1
ATOM 5099 N N . LYS A 1 625 ? -34.713 -9.089 27.694 1.00 94.75 625 LYS A N 1
ATOM 5100 C CA . LYS A 1 625 ? -35.321 -8.066 26.837 1.00 94.75 625 LYS A CA 1
ATOM 5101 C C . LYS A 1 625 ? -34.892 -6.673 27.265 1.00 94.75 625 LYS A C 1
ATOM 5103 O O . LYS A 1 625 ? -35.145 -6.277 28.398 1.00 94.75 625 LYS A O 1
ATOM 5108 N N . VAL A 1 626 ? -34.298 -5.907 26.352 1.00 95.50 626 VAL A N 1
ATOM 5109 C CA . VAL A 1 626 ? -33.865 -4.526 26.613 1.00 95.50 626 VAL A CA 1
ATOM 5110 C C . VAL A 1 626 ? -35.074 -3.637 26.916 1.00 95.50 626 VAL A C 1
ATOM 5112 O O . VAL A 1 626 ? -35.941 -3.450 26.062 1.00 95.50 626 VAL A O 1
ATOM 5115 N N . THR A 1 627 ? -35.119 -3.037 28.102 1.00 95.94 627 THR A N 1
ATOM 5116 C CA . THR A 1 627 ? -36.206 -2.146 28.541 1.00 95.94 627 THR A CA 1
ATOM 5117 C C . THR A 1 627 ? -35.841 -0.675 28.389 1.00 95.94 627 THR A C 1
ATOM 5119 O O . THR A 1 627 ? -36.675 0.141 27.980 1.00 95.94 627 THR A O 1
ATOM 5122 N N . SER A 1 628 ? -34.583 -0.330 28.658 1.00 94.88 628 SER A N 1
ATOM 5123 C CA . SER A 1 628 ? -34.030 1.008 28.466 1.00 94.88 628 SER A CA 1
ATOM 5124 C C . SER A 1 628 ? -32.547 0.933 28.107 1.00 94.88 628 SER A C 1
ATOM 5126 O O . SER A 1 628 ? -31.891 -0.080 28.336 1.00 94.88 628 SER A O 1
ATOM 5128 N N . LEU A 1 629 ? -32.023 1.984 27.479 1.00 93.56 629 LEU A N 1
ATOM 5129 C CA . LEU A 1 629 ? -30.626 2.056 27.070 1.00 93.56 629 LEU A CA 1
ATOM 5130 C C . LEU A 1 629 ? -30.174 3.502 26.879 1.00 93.56 629 LEU A C 1
ATOM 5132 O O . LEU A 1 629 ? -30.983 4.387 26.599 1.00 93.56 629 LEU A O 1
ATOM 5136 N N . ASP A 1 630 ? -28.868 3.709 26.978 1.00 89.69 630 ASP A N 1
ATOM 5137 C CA . ASP A 1 630 ? -28.164 4.892 26.506 1.00 89.69 630 ASP A CA 1
ATOM 5138 C C . ASP A 1 630 ? -27.104 4.505 25.450 1.00 89.69 630 ASP A C 1
ATOM 5140 O O . ASP A 1 630 ? -27.239 3.477 24.783 1.00 89.69 630 ASP A O 1
ATOM 5144 N N . ASP A 1 631 ? -26.078 5.335 25.238 1.00 84.88 631 ASP A N 1
ATOM 5145 C CA . ASP A 1 631 ? -25.010 5.076 24.263 1.00 84.88 631 ASP A CA 1
ATOM 5146 C C . ASP A 1 631 ? -24.286 3.738 24.466 1.00 84.88 631 ASP A C 1
ATOM 5148 O O . ASP A 1 631 ? -23.994 3.054 23.484 1.00 84.88 631 ASP A O 1
ATOM 5152 N N . PHE A 1 632 ? -24.009 3.358 25.716 1.00 88.31 632 PHE A N 1
ATOM 5153 C CA . PHE A 1 632 ? -23.094 2.258 26.051 1.00 88.31 632 PHE A CA 1
ATOM 5154 C C . PHE A 1 632 ? -23.554 1.391 27.227 1.00 88.31 632 PHE A C 1
ATOM 5156 O O . PHE A 1 632 ? -22.859 0.444 27.590 1.00 88.31 632 PHE A O 1
ATOM 5163 N N . VAL A 1 633 ? -24.690 1.713 27.837 1.00 92.25 633 VAL A N 1
ATOM 5164 C CA . VAL A 1 633 ? -25.291 1.000 28.959 1.00 92.25 633 VAL A CA 1
ATOM 5165 C C . VAL A 1 633 ? -26.746 0.706 28.623 1.00 92.25 633 VAL A C 1
ATOM 5167 O O . VAL A 1 633 ? -27.459 1.554 28.085 1.00 92.25 633 VAL A O 1
ATOM 5170 N N . ALA A 1 634 ? -27.206 -0.487 28.973 1.00 95.31 634 ALA A N 1
ATOM 5171 C CA . ALA A 1 634 ? -28.591 -0.894 28.818 1.00 95.31 634 ALA A CA 1
ATOM 5172 C C . ALA A 1 634 ? -29.087 -1.616 30.063 1.00 95.31 634 ALA A C 1
ATOM 5174 O O . ALA A 1 634 ? -28.316 -2.211 30.820 1.00 95.31 634 ALA A O 1
ATOM 5175 N N . GLU A 1 635 ? -30.398 -1.551 30.252 1.00 96.62 635 GLU A N 1
ATOM 5176 C CA . GLU A 1 635 ? -31.140 -2.304 31.245 1.00 96.62 635 GLU A CA 1
ATOM 5177 C C . GLU A 1 635 ? -32.062 -3.289 30.532 1.00 96.62 635 GLU A C 1
ATOM 5179 O O . GLU A 1 635 ? -32.673 -2.959 29.510 1.00 96.62 635 GLU A O 1
ATOM 5184 N N . ALA A 1 636 ? -32.142 -4.511 31.050 1.00 95.56 636 ALA A N 1
ATOM 5185 C CA . ALA A 1 636 ? -32.997 -5.550 30.500 1.00 95.56 636 ALA A CA 1
ATOM 5186 C C . ALA A 1 636 ? -33.686 -6.366 31.591 1.00 95.56 636 ALA A C 1
ATOM 5188 O O . ALA A 1 636 ? -33.102 -6.631 32.642 1.00 95.56 636 ALA A O 1
ATOM 5189 N N . GLU A 1 637 ? -34.911 -6.791 31.302 1.00 94.44 637 GLU A N 1
ATOM 5190 C CA . GLU A 1 637 ? -35.667 -7.766 32.092 1.00 94.44 637 GLU A CA 1
ATOM 5191 C C . GLU A 1 637 ? -35.314 -9.187 31.648 1.00 94.44 637 GLU A C 1
ATOM 5193 O O . GLU A 1 637 ? -35.012 -9.425 30.475 1.00 94.44 637 GLU A O 1
ATOM 5198 N N . VAL A 1 638 ? -35.352 -10.139 32.578 1.00 89.44 638 VAL A N 1
ATOM 5199 C CA . VAL A 1 638 ? -35.061 -11.553 32.303 1.00 89.44 638 VAL A CA 1
ATOM 5200 C C . VAL A 1 638 ? -36.365 -12.285 31.992 1.00 89.44 638 VAL A C 1
ATOM 5202 O O . VAL A 1 638 ? -37.287 -12.245 32.800 1.00 89.44 638 VAL A O 1
ATOM 5205 N N . ILE A 1 639 ? -36.449 -12.935 30.826 1.00 84.06 639 ILE A N 1
ATOM 5206 C CA . ILE A 1 639 ? -37.720 -13.457 30.291 1.00 84.06 639 ILE A CA 1
ATOM 5207 C C . ILE A 1 639 ? -38.030 -14.872 30.821 1.00 84.06 639 ILE A C 1
ATOM 5209 O O . ILE A 1 639 ? -39.181 -15.163 31.124 1.00 84.06 639 ILE A O 1
ATOM 5213 N N . ASP A 1 640 ? -37.014 -15.727 31.009 1.00 69.94 640 ASP A N 1
ATOM 5214 C CA . ASP A 1 640 ? -37.224 -17.189 31.050 1.00 69.94 640 ASP A CA 1
ATOM 5215 C C . ASP A 1 640 ? -36.660 -17.925 32.282 1.00 69.94 640 ASP A C 1
ATOM 5217 O O . ASP A 1 640 ? -36.390 -19.125 32.218 1.00 69.94 640 ASP A O 1
ATOM 5221 N N . ASN A 1 641 ? -36.455 -17.263 33.428 1.00 69.50 641 ASN A N 1
ATOM 5222 C CA . ASN A 1 641 ? -35.961 -17.970 34.620 1.00 69.50 641 ASN A CA 1
ATOM 5223 C C . ASN A 1 641 ? -36.188 -17.207 35.939 1.00 69.50 641 ASN A C 1
ATOM 5225 O O . ASN A 1 641 ? -35.395 -16.326 36.243 1.00 69.50 641 ASN A O 1
ATOM 5229 N N . PRO A 1 642 ? -37.153 -17.574 36.804 1.00 68.62 642 PRO A N 1
ATOM 5230 C CA . PRO A 1 642 ? -37.384 -16.895 38.091 1.00 68.62 642 PRO A CA 1
ATOM 5231 C C . PRO A 1 642 ? -36.199 -16.967 39.073 1.00 68.62 642 PRO A C 1
ATOM 5233 O O . PRO A 1 642 ? -36.067 -16.126 39.961 1.00 68.62 642 PRO A O 1
ATOM 5236 N N . SER A 1 643 ? -35.320 -17.964 38.918 1.00 73.56 643 SER A N 1
ATOM 5237 C CA . SER A 1 643 ? -34.154 -18.199 39.784 1.00 73.56 643 SER A CA 1
ATOM 5238 C C . SER A 1 643 ? -32.868 -17.546 39.270 1.00 73.56 643 SER A C 1
ATOM 5240 O O . SER A 1 643 ? -31.814 -17.709 39.884 1.00 73.56 643 SER A O 1
ATOM 5242 N N . TRP A 1 644 ? -32.934 -16.762 38.187 1.00 79.25 644 TRP A N 1
ATOM 5243 C CA . TRP A 1 644 ? -31.767 -16.202 37.498 1.00 79.25 644 TRP A CA 1
ATOM 5244 C C . TRP A 1 644 ? -30.775 -15.469 38.417 1.00 79.25 644 TRP A C 1
ATOM 5246 O O . TRP A 1 644 ? -29.566 -15.554 38.205 1.00 79.25 644 TRP A O 1
ATOM 5256 N N . LYS A 1 645 ? -31.260 -14.812 39.479 1.00 78.19 645 LYS A N 1
ATOM 5257 C CA . LYS A 1 645 ? -30.432 -14.081 40.454 1.00 78.19 645 LYS A CA 1
ATOM 5258 C C . LYS A 1 645 ? -29.454 -14.956 41.237 1.00 78.19 645 LYS A C 1
ATOM 5260 O O . LYS A 1 645 ? -28.422 -14.456 41.668 1.00 78.19 645 LYS A O 1
ATOM 5265 N N . LYS A 1 646 ? -29.787 -16.230 41.474 1.00 78.75 646 LYS A N 1
ATOM 5266 C CA . LYS A 1 646 ? -28.906 -17.164 42.201 1.00 78.75 646 LYS A CA 1
ATOM 5267 C C . LYS A 1 646 ? -27.773 -17.682 41.317 1.00 78.75 646 LYS A C 1
ATOM 5269 O O . LYS A 1 646 ? -26.753 -18.137 41.820 1.00 78.75 646 LYS A O 1
ATOM 5274 N N . ASP A 1 647 ? -27.961 -17.601 40.005 1.00 76.81 647 ASP A N 1
ATOM 5275 C CA . ASP A 1 647 ? -27.153 -18.310 39.022 1.00 76.81 647 ASP A CA 1
ATOM 5276 C C . ASP A 1 647 ? -26.294 -17.412 38.137 1.00 76.81 647 ASP A C 1
ATOM 5278 O O . ASP A 1 647 ? -25.386 -17.919 37.466 1.00 76.81 647 ASP A O 1
ATOM 5282 N N . VAL A 1 648 ? -26.592 -16.114 38.119 1.00 80.00 648 VAL A N 1
ATOM 5283 C CA . VAL A 1 648 ? -25.933 -15.100 37.300 1.00 80.00 648 VAL A CA 1
ATOM 5284 C C . VAL A 1 648 ? -25.329 -14.042 38.216 1.00 80.00 648 VAL A C 1
ATOM 5286 O O . VAL A 1 648 ? -25.980 -13.565 39.141 1.00 80.00 648 VAL A O 1
ATOM 5289 N N . GLY A 1 649 ? -24.077 -13.669 37.955 1.00 82.25 649 GLY A N 1
ATOM 5290 C CA . GLY A 1 649 ? -23.342 -12.667 38.725 1.00 82.25 649 GLY A CA 1
ATOM 5291 C C . GLY A 1 649 ? -22.873 -11.486 37.877 1.00 82.25 649 GLY A C 1
ATOM 5292 O O . GLY A 1 649 ? -22.947 -11.501 36.646 1.00 82.25 649 GLY A O 1
ATOM 5293 N N . ARG A 1 650 ? -22.327 -10.460 38.541 1.00 82.88 650 ARG A N 1
ATOM 5294 C CA . ARG A 1 650 ? -21.578 -9.397 37.850 1.00 82.88 650 ARG A CA 1
ATOM 5295 C C . ARG A 1 650 ? -20.428 -10.012 37.042 1.00 82.88 650 ARG A C 1
ATOM 5297 O O . ARG A 1 650 ? -19.813 -10.984 37.469 1.00 82.88 650 ARG A O 1
ATOM 5304 N N . GLY A 1 651 ? -20.146 -9.443 35.874 1.00 78.56 651 GLY A N 1
ATOM 5305 C CA . GLY A 1 651 ? -19.092 -9.905 34.968 1.00 78.56 651 GLY A CA 1
ATOM 5306 C C . GLY A 1 651 ? -19.493 -11.030 34.007 1.00 78.56 651 GLY A C 1
ATOM 5307 O O . GLY A 1 651 ? -18.723 -11.316 33.092 1.00 78.56 651 GLY A O 1
ATOM 5308 N N . PHE A 1 652 ? -20.681 -11.629 34.159 1.00 83.06 652 PHE A N 1
ATOM 5309 C CA . PHE A 1 652 ? -21.210 -12.611 33.203 1.00 83.06 652 PHE A CA 1
ATOM 5310 C C . PHE A 1 652 ? -21.453 -11.975 31.832 1.00 83.06 652 PHE A C 1
ATOM 5312 O O . PHE A 1 652 ? -21.807 -10.798 31.743 1.00 83.06 652 PHE A O 1
ATOM 5319 N N . TRP A 1 653 ? -21.276 -12.764 30.771 1.00 87.50 653 TRP A N 1
ATOM 5320 C CA . TRP A 1 653 ? -21.358 -12.285 29.393 1.00 87.50 653 TRP A CA 1
ATOM 5321 C C . TRP A 1 653 ? -22.801 -12.187 28.895 1.00 87.50 653 TRP A C 1
ATOM 5323 O O . TRP A 1 653 ? -23.618 -13.074 29.133 1.00 87.50 653 TRP A O 1
ATOM 5333 N N . ILE A 1 654 ? -23.079 -11.132 28.136 1.00 86.38 654 ILE A N 1
ATOM 5334 C CA . ILE A 1 654 ? -24.291 -10.939 27.340 1.00 86.38 654 ILE A CA 1
ATOM 5335 C C . ILE A 1 654 ? -23.887 -10.889 25.877 1.00 86.38 654 ILE A C 1
ATOM 5337 O O . ILE A 1 654 ? -22.925 -10.206 25.527 1.00 86.38 654 ILE A O 1
ATOM 5341 N N . VAL A 1 655 ? -24.632 -11.584 25.022 1.00 87.19 655 VAL A N 1
ATOM 5342 C CA . VAL A 1 655 ? -24.413 -11.589 23.574 1.00 87.19 655 VAL A CA 1
ATOM 5343 C C . VAL A 1 655 ? -25.692 -11.248 22.819 1.00 87.19 655 VAL A C 1
ATOM 5345 O O . VAL A 1 655 ? -26.786 -11.675 23.195 1.00 87.19 655 VAL A O 1
ATOM 5348 N N . ALA A 1 656 ? -25.542 -10.491 21.733 1.00 81.00 656 ALA A N 1
ATOM 5349 C CA . ALA A 1 656 ? -26.619 -10.214 20.787 1.00 81.00 656 ALA A CA 1
ATOM 5350 C C . ALA A 1 656 ? -26.512 -11.132 19.561 1.00 81.00 656 ALA A C 1
ATOM 5352 O O . ALA A 1 656 ? -25.425 -11.289 18.998 1.00 81.00 656 ALA A O 1
ATOM 5353 N N . ASP A 1 657 ? -27.633 -11.699 19.104 1.00 66.31 657 ASP A N 1
ATOM 5354 C CA . ASP A 1 657 ? -27.682 -12.378 17.804 1.00 66.31 657 ASP A CA 1
ATOM 5355 C C . ASP A 1 657 ? -27.585 -11.334 16.676 1.00 66.31 657 ASP A C 1
ATOM 5357 O O . ASP A 1 657 ? -28.336 -10.366 16.627 1.00 66.31 657 ASP A O 1
ATOM 5361 N N . ARG A 1 658 ? -26.676 -11.505 15.715 1.00 59.56 658 ARG A N 1
ATOM 5362 C CA . ARG A 1 658 ? -26.535 -10.545 14.607 1.00 59.56 658 ARG A CA 1
ATOM 5363 C C . ARG A 1 658 ? -27.712 -10.521 13.630 1.00 59.56 658 ARG A C 1
ATOM 5365 O O . ARG A 1 658 ? -27.746 -9.640 12.772 1.00 59.56 658 ARG A O 1
ATOM 5372 N N . LYS A 1 659 ? -28.680 -11.440 13.734 1.00 47.47 659 LYS A N 1
ATOM 5373 C CA . LYS A 1 659 ? -29.909 -11.403 12.918 1.00 47.47 659 LYS A CA 1
ATOM 5374 C C . LYS A 1 659 ? -30.805 -10.186 13.194 1.00 47.47 659 LYS A C 1
ATOM 5376 O O . LYS A 1 659 ? -31.712 -9.930 12.398 1.00 47.47 659 LYS A O 1
ATOM 5381 N N . PHE A 1 660 ? -30.534 -9.390 14.233 1.00 43.34 660 PHE A N 1
ATOM 5382 C CA . PHE A 1 660 ? -31.143 -8.071 14.406 1.00 43.34 660 PHE A CA 1
ATOM 5383 C C . PHE A 1 660 ? -30.657 -7.130 13.297 1.00 43.34 660 PHE A C 1
ATOM 5385 O O . PHE A 1 660 ? -29.608 -6.494 13.393 1.00 43.34 660 PHE A O 1
ATOM 5392 N N . LYS A 1 661 ? -31.422 -7.078 12.197 1.00 36.97 661 LYS A N 1
ATOM 5393 C CA . LYS A 1 661 ? -31.229 -6.165 11.066 1.00 36.97 661 LYS A CA 1
ATOM 5394 C C . LYS A 1 661 ? -31.098 -4.729 11.576 1.00 36.97 661 LYS A C 1
ATOM 5396 O O . LYS A 1 661 ? -32.080 -3.993 11.692 1.00 36.97 661 LYS A O 1
ATOM 5401 N N . ARG A 1 662 ? -29.865 -4.271 11.768 1.00 41.94 662 ARG A N 1
ATOM 5402 C CA . ARG A 1 662 ? -29.560 -2.864 11.558 1.00 41.94 662 ARG A CA 1
ATOM 5403 C C . ARG A 1 662 ? -29.692 -2.628 10.060 1.00 41.94 662 ARG A C 1
ATOM 5405 O O . ARG A 1 662 ? -28.773 -2.912 9.299 1.00 41.94 662 ARG A O 1
ATOM 5412 N N . ARG A 1 663 ? -30.844 -2.086 9.635 1.00 37.12 663 ARG A N 1
ATOM 5413 C CA . ARG A 1 663 ? -30.776 -1.055 8.592 1.00 37.12 663 ARG A CA 1
ATOM 5414 C C . ARG A 1 663 ? -29.676 -0.118 9.057 1.00 37.12 663 ARG A C 1
ATOM 5416 O O . ARG A 1 663 ? -29.696 0.280 10.227 1.00 37.12 663 ARG A O 1
ATOM 5423 N N . GLU A 1 664 ? -28.694 0.093 8.185 1.00 34.91 664 GLU A N 1
ATOM 5424 C CA . GLU A 1 664 ? -27.689 1.125 8.367 1.00 34.91 664 GLU A CA 1
ATOM 5425 C C . GLU A 1 664 ? -28.397 2.317 9.004 1.00 34.91 664 GLU A C 1
ATOM 5427 O O . GLU A 1 664 ? -29.448 2.746 8.518 1.00 34.91 664 GLU A O 1
ATOM 5432 N N . VAL A 1 665 ? -27.880 2.797 10.133 1.00 31.48 665 VAL A N 1
ATOM 5433 C CA . VAL A 1 665 ? -28.163 4.178 10.491 1.00 31.48 665 VAL A CA 1
ATOM 5434 C C . VAL A 1 665 ? -27.461 4.956 9.388 1.00 31.48 665 VAL A C 1
ATOM 5436 O O . VAL A 1 665 ? -26.269 5.238 9.472 1.00 31.48 665 VAL A O 1
ATOM 5439 N N . SER A 1 666 ? -28.172 5.138 8.276 1.00 28.47 666 SER A N 1
ATOM 5440 C CA . SER A 1 666 ? -27.958 6.289 7.433 1.00 28.47 666 SER A CA 1
ATOM 5441 C C . SER A 1 666 ? -28.097 7.472 8.388 1.00 28.47 666 SER A C 1
ATOM 5443 O O . SER A 1 666 ? -29.110 7.521 9.098 1.00 28.47 666 SER A O 1
ATOM 5445 N N . PRO A 1 667 ? -27.069 8.324 8.514 1.00 37.62 667 PRO A N 1
ATOM 5446 C CA . PRO A 1 667 ? -27.286 9.659 9.039 1.00 37.62 667 PRO A CA 1
ATOM 5447 C C . PRO A 1 667 ? -28.425 10.329 8.270 1.00 37.62 667 PRO A C 1
ATOM 5449 O O . PRO A 1 667 ? -28.523 10.071 7.042 1.00 37.62 667 PRO A O 1
#

Foldseek 3Di:
DDPVVVVVVVVVVVVVVVVVLVVQLVVLLVVLVVCVVVVVLVSSLVSLVVSCVSPVLPLSSLLSNLVSCVSLVNLVSNLVSLVSNCVVVVLDLSSLLSNLVSCLVVVVLVVSLVSLVVSCVVPVQDPSSLLSNLVSCVSVLVLVVSLVSLVVNVVPYDDDLSSLLSNLVSCLSVVVLVVSVVSLVVSCVVCVLALVSLQSQLVSLQSVLLPDQDPVSSLVSLVSSLVSLVSSCVSPVPPLSSLVVNLQSCLQVVVLVVSLVSLVVVCVSVVLPLLSLQSNLVSCVSVVPPVSVLVSLVSSCVSPVLAPLSLLVVLVVCLVPPDLPDPSLLVSLVVLQVVLVVCVVPLNNLLSVVSLVSSCSSNVPDPVSLVVVLVVCVVVVVLLVNLVSLVVVCVVPVPPPVSVVVNVVSLVVLCPAPCNVVVQADSSSHGDPPQDDAQEEEEAFAAEPGSDDSHLCSRVSLSVLLVVLLVPQPRYHYPDDPLNVQLLVQQCVVSPQDGSDSGDADDPVSLVSSCPPHDPVDGNFKYKYWHWYDDPQKIKIWMWIAGPVVRDTLDTDIDMAGDSCGSNVVSNVVSVVVSLSTWQKWWFADDDDFKTKIFAAPSRQDDAQAKKFWDDPNDTDFIWGFHDGDNTMTMTGTDPDPCVVVPDDTGTMITHDSVSDDPDPPD

Sequence (667 aa):
MSPKTIKRIFVFLILVPTLVFADSINEFLTRGEKFYREKNYRQALGQFKFAIDLNPNSNRAHLGYAKTSLALGSRLDSLNSYKKVLESEPKHKEALSGVAEITSLEGAHSEALELIEEGLKEEPYNSILLIERATILLRMGKSNLALRRLVEARSKVNTNYEYTLLLARAYTANKDYRTAAEIIENLRKEYPENPEVFYEKAFLHFQLASNEEDPEKREIEMKESFSLLETALSLEPRYHDARRLAIQVLIWLGEYENAYEYVKMLSEDFTFDTTLLHYQSYLAMKLGNKEAIIQGYTKLLNEDEMNEVARFTIEEYALKNLTEIDPLRNRLGLYRYKLYERTSSDLQYKIANYHLLRASLLIPENGKLKNTMTDYYNRFADKPKLLAELLRERKEDPDNIKINNRIENLLKSMRHSLGYVEGYKNTEGLLIDNIRSVPEIFLFDLKPNDFMTDYPDTTDVITASLRYSLSMKPQISIVGGEEERVIRDAIKTVKGKTHFSDSVFYSADVLDLLNRNRKKDNYIRFIGYGNFQKNGDHLSVRYNIYDRTTGTIVKKIKISSYGRNSLEDLSSRLSNKIVMSMPIQGKILKIKNDSIVFNLGSRDGLKKNDVLKILKNGKVYSDIKVTSLDDFVAEAEVIDNPSWKKDVGRGFWIVADRKFKRREVSP

Secondary structure (DSSP, 8-state):
--HHHHHHHHHHHHHHHHHHHHHHHHHHHHHHHHHHHTT-HHHHHHHHHHHHHH-TT-HHHHHHHHHHHHHTT-HHHHHHHHHHHHHH-TT-HHHHHHHHHHHHHTT-HHHHHHHHHHHHHH-TT-HHHHHHHHHHHHHTT-HHHHHHHHHHHTTTS---HHHHHHHHHHHHHTT-HHHHHHHHHHHHHH-TT-HHHHHHHHHHHHHHHHH---HHHHHHHHHHHHHHHHHHHHH-TT-HHHHHHHHHHHHHHT-HHHHHHHHHHHHHH-TT-HHHHHHHHHHHHHTT-HHHHHHHHHHHHHH-TT-HHHHHHHHHHHHHHS-TT-HHHHHHHHHHHHHHHHHHHTT-HHHHHHHHHHHHHH-TT-HHHHHHHHHHHHHTT-HHHHHHHHHHHHHH-TT-HHHHHHHHHHHHHHHTSHHHHTT-B-TTSPBPTT---PPEEEEEEEEESSSS-SSTTHHHHHHHHHHHHHHT-TT-EE--HHHHHHHHHHHHHHH-PPTTSS-----GGGGGGGGTTS-TT----EEEEEEEEEETTEEEEEEEEEETTTTEEEEEEEEEEESTTHHHHHHHHHHHHHHTTS--EEEEEEE-SSEEEES--TTTT--TT-EEEEEETTEEEEEEEEEEE-SS-EEEEE-S-TTHHHH--TT-EEE--TTS-------

Radius of gyration: 33.87 Å; Cα contacts (8 Å, |Δi|>4): 995; chains: 1; bounding box: 70×58×118 Å

pLDDT: mean 87.87, std 11.51, range [28.47, 98.5]

Solvent-accessible surface area (backbone atoms only — not comparable to full-atom values): 35358 Å² total; per-residue (Å²): 131,57,75,70,54,54,55,51,50,53,53,48,64,54,47,52,58,54,48,58,54,49,55,51,37,54,47,28,42,52,51,13,53,50,27,45,75,70,65,38,35,74,63,11,35,53,25,14,46,53,22,29,76,77,36,82,82,41,49,69,27,28,48,53,30,14,57,29,28,43,77,73,66,39,51,68,64,13,44,55,24,24,48,58,34,34,75,81,36,77,82,39,62,70,35,53,38,52,42,25,51,51,37,34,74,71,66,42,46,67,61,20,46,51,58,38,52,57,56,33,71,79,40,78,56,42,60,68,46,52,47,46,46,31,51,53,28,44,76,71,67,38,20,68,60,24,36,52,53,51,60,70,42,54,89,70,34,86,79,45,71,69,54,53,52,50,48,23,54,25,28,45,66,62,68,38,50,66,66,17,48,56,48,44,54,50,48,36,71,77,40,75,80,44,33,65,48,32,32,52,48,15,51,50,27,44,52,50,27,59,70,46,83,54,66,68,63,22,50,51,26,39,51,52,17,42,56,29,25,51,52,17,37,71,68,35,78,82,45,61,68,43,45,56,52,41,32,52,47,24,47,55,74,63,42,44,69,66,23,41,54,48,40,52,63,48,39,71,79,42,76,80,44,53,62,53,32,46,52,44,16,53,37,22,56,76,71,65,39,65,65,53,27,56,54,26,49,53,53,32,42,68,79,41,71,59,45,53,68,65,49,53,52,52,49,55,50,29,69,74,75,47,58,66,85,33,70,65,34,36,53,56,12,52,51,27,39,53,50,15,62,60,29,57,77,42,98,42,55,74,57,15,50,51,27,42,53,52,12,48,69,33,31,59,84,39,68,72,56,43,56,53,46,46,52,48,25,57,75,70,65,38,58,48,62,32,47,54,50,48,57,48,52,35,71,80,43,73,84,40,63,69,57,52,53,50,50,52,53,48,50,53,56,38,61,68,28,52,34,32,71,73,68,44,22,48,100,67,51,43,70,48,87,86,59,71,52,54,52,48,34,41,74,37,30,40,40,61,74,52,85,70,65,95,48,68,53,51,46,58,51,55,41,48,48,30,48,56,45,34,71,76,33,92,63,45,42,67,65,52,70,71,64,37,52,54,38,51,52,56,47,34,74,74,69,45,84,45,85,51,36,99,56,50,67,78,56,83,86,54,59,73,54,68,37,75,90,45,61,92,90,59,58,76,43,31,38,34,34,39,36,31,47,74,60,89,48,36,37,34,39,44,38,37,34,35,33,64,84,79,74,41,72,77,41,80,46,78,52,71,28,66,44,68,57,18,64,63,52,40,20,50,54,48,31,50,54,50,59,75,68,53,76,53,50,22,31,31,70,43,81,57,95,72,35,36,32,26,36,44,10,50,73,65,75,51,53,75,66,42,68,33,35,35,37,54,96,89,37,85,69,41,46,30,34,27,70,46,65,29,62,49,26,25,32,26,35,68,75,74,57,98,63,46,76,84,77,54,58,71,66,37,39,35,39,52,66,79,83,65,76,72,68,74,84,70,130

Mean predicted aligned error: 9.87 Å